Protein 7NRA (pdb70)

Secondary structure (P-SEA, 3-state):
cbbbbbbbccccccccccccaaaaaaaaaaaacccbbbbbbccccccccccaaaaaaaaccccbbbbcccccccccccccccccccccccaaaaaaaaaaaaaacccccccccccccccccccbbbbbccccccccccccccbbbbccaaaaaaaaaaccbbbbbcccaaaaaaaacccccccccccccccccccccccbbbbbcccccbbbbbbbcccaaaaaaccaaaaaaaaaaccaaaaaaaaaaaaaaaaaaaaaaaaaccbbbbbccccaaaaaaaccaaaaaaaaaaaaaccaaaaaaaaaaaaaaaccccccccccccc/ccbbbbbbbccccccccccccaaaaaaaaaaaacccbbbbbbccccccccccaaaaaaaacccccccccccccccccccccccccccccccaaaaaaaaaaaaacccccccccccccccccccccccccccccccccccccccbbbbccaaaaaaaaaaccbbbbbcccaaaaaaaacccccccccccccccccccccccbbbbbcccccccccccccccaaaaaaccaaaaaaaaaaccaaaaaaaaaaaaaaaaaaaaaaaaaccbbbbbccccaaaaaaaccaaaaaaaaaaaaaccaaaaaaaaaaaaaaaccccccccccccc

Solvent-accessible surface area: 24911 Å² total; per-residue (Å²): 182,29,70,7,32,1,0,7,7,4,40,30,75,5,34,0,5,88,59,0,3,44,40,0,0,66,4,0,36,100,18,3,115,57,98,2,88,5,19,56,2,27,56,24,30,7,6,40,71,13,38,86,0,2,52,18,0,56,108,40,99,1,27,0,0,2,3,6,5,13,25,17,80,59,97,18,20,5,0,15,0,0,5,1,2,27,5,5,95,63,9,59,7,0,0,10,0,0,24,78,0,4,82,124,77,0,96,128,46,50,2,38,102,10,46,7,1,0,0,0,0,6,1,63,1,3,0,0,0,76,144,86,0,50,75,13,66,60,0,117,74,15,83,0,5,1,6,9,93,9,1,40,46,3,0,81,89,3,32,8,90,39,41,54,38,33,13,46,38,0,0,59,5,10,58,126,50,74,1,38,0,0,2,5,5,12,4,10,0,43,30,6,36,0,1,52,41,6,33,12,0,1,25,17,69,40,39,3,0,4,2,12,0,10,0,0,0,0,13,83,104,21,26,99,96,12,64,126,70,2,37,102,21,0,60,75,20,18,7,52,34,0,0,0,32,0,0,0,31,6,22,86,19,20,41,94,3,81,93,81,0,60,110,108,63,17,85,42,42,68,5,43,114,114,93,10,125,56,1,46,66,73,0,54,36,3,49,124,58,4,24,48,78,3,81,129,138,74,54,92,0,86,48,10,11,80,56,0,93,68,20,25,153,93,23,64,104,87,64,51,101,34,39,194,31,92,93,184,102,44,73,6,33,1,0,8,5,5,46,36,106,6,44,1,6,128,60,0,4,40,51,1,0,68,28,0,42,144,48,4,130,42,68,1,84,8,26,53,3,25,54,24,32,12,6,40,73,9,40,82,0,0,52,15,0,45,105,37,105,0,27,0,0,2,2,5,4,13,26,12,81,60,94,15,16,4,0,18,0,0,4,1,2,29,11,6,88,64,8,62,8,0,0,5,0,0,25,83,0,4,79,126,94,1,95,126,54,36,2,61,82,12,52,4,1,0,0,0,0,7,2,62,1,3,0,0,0,72,104,81,0,50,75,14,76,57,0,115,55,16,82,0,7,0,8,5,89,7,1,36,44,1,0,81,83,3,28,9,74,45,52,56,35,37,13,46,34,0,0,56,4,21,55,118,58,80,5,32,0,0,1,6,5,11,3,8,0,39,38,6,33,0,3,52,45,10,35,15,0,0,25,16,82,31,35,3,0,6,3,13,0,10,0,0,0,0,8,95,85,22,33,107,98,12,54,138,74,1,32,121,24,1,56,72,41,15,6,51,25,0,0,0,34,0,0,0,31,6,21,81,16,18,44,91,3,80,111,76,0,75,107,102,66,25,65,37,35,80,7,47,97,119,90,7,128,62,2,45,68,76,0,54,44,1,38,120,62,4,23,57,71,2,87,123,129,78,47,91,0,85,40,3,10,76,54,0,88,70,20,28,153,100,26,67,108,87,58,41,62,11,41,171,75,52,139

Sequence (655 aa):
EVTLTLHQFLPAQANVPKDVLDVWADNVEEASDGRIEIERYPSMQLGGTPPELMDQAIDGIADIVWTVVGYTPGRYPSTEVFELPFMVSDARAASYAYWKMFEEHMKDGEFADVKILGTWVHGPGMFHTNKPVAVPSDLEGMKIRGGSRLVNDLLTRVGAEPIGMPVPAISEALSKGVIDGTTIPWEVTSALKVPELVGNHTEFDGPALYNLTFVLAMNKDAYESLPEDLQEVIDSQ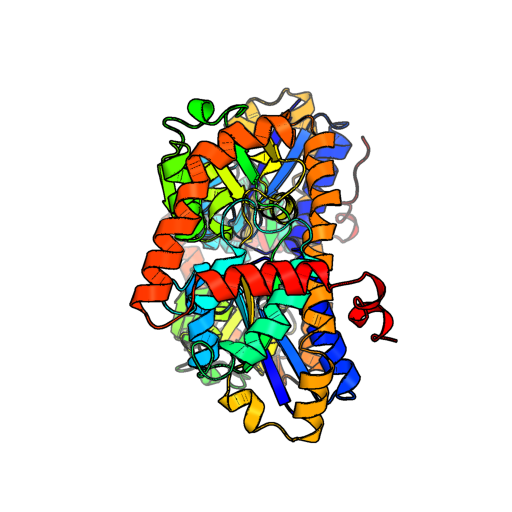SGLAFSIFAGGTQADADGPARQIAVDRGNNIVTVSQEDAKAWDALVNPIYETWVAEMNDKGIDGQALIDEAKSLMEEYDPSMDTYGKAAAQEVTLTLHQFLPAQANVPKDVLDVWADNVEEASDGRIEIERYPSMQLGGTPPELMDQAIDGIADIVWTVVGYTPGRYPSTEVFELPFMVSDARAASYAYWKMFEEHMKDGEFADVKILGTWVHGPGMFHTNKPVAVPSDLEGMKIRGGSRLVNDLLTRVGAEPIGMPVPAISEALSKGVIDGTTIPWEVTSALKVPELVGNHTEFDGPALYNLTFVLAMNKDAYESLPEDLQEVIDSQSGLAFSIFAGGTQADADGPARQIAVDRGNNIVTVSQEDAKAWDALVNPIYETWVAEMNDKGIDGQALIDEAKSLMEEYDPSMDTYGKAAA

B-factor: mean 33.47, std 24.06, range [7.3, 200.0]

Radius of gyration: 27.35 Å; Cα contacts (8 Å, |Δi|>4): 1332; chains: 2; bounding box: 72×47×75 Å

Foldseek 3Di:
DEEFEEEEAFDCPAQLNPVFVVLLQLQLCQLVVNPYHYHYHYNRNLDDFQLCFVVCQLVVVGFKYKGFPQSDPPQQLLQCLQFAFLQDQAFLLLQLLQLVCCVVPNCCHSVVSWAFFGKTWFAFKWKQFQDEDQALVVQAPFEEEDAHPLVCLLCVLSRHRYDYDDVLCVLVCLQVVVGGIYIDFLLCCVSSVSLVSHQYIEFEPGGGRGITMMTIIGHPCSLVVPPVVSNVSSNVSGTNLSSSSSRNSRNVSNVVSVVVSVVVNRHYHYHYPVNCVSSCVRRVCCLVVSCVVCVVVVHRSVVSNVSSSVSSVVDDCVSNDRGRHHD/DADEFEEEEAADCPAQLNPPFVCVLQVLLCVLCVNNYHYHYHYNCNVDDHQLCQVVCQLVVVGQKYKGFVQSDPPQQLLQCLQFAFLQDQAFLLLLLLQQVCCVVPNVCPSVVSWDWFAKTWFAFKWKQFQDEDQALVVQAPFEEEDAHPLVCLLCVLSRHNYDHDDDLCQLVCLQVVVGRIYIDFLQCCVSSVSLVSHQEIEFEPGRGRGITMITTIGRPVSLVPDDVSSNCSRSVSGTNLSNSSSRNSNHVSSVVSVVVSVVVPGHYHYQYNVNCVSSCVSRNCSLVVSCVVCVVVVHNSVVSSVSSVVSSVVDDPVSNCSVVVSD

Structure (mmCIF, N/CA/C/O backbone):
data_7NRA
#
_entry.id   7NRA
#
_cell.length_a   64.120
_cell.length_b   70.200
_cell.length_c   85.010
_cell.angle_alpha   90.000
_cell.angle_beta   93.120
_cell.angle_gamma   90.000
#
_symmetry.space_group_name_H-M   'P 1 21 1'
#
loop_
_entity.id
_entity.type
_entity.pdbx_description
1 polymer 'TRAP dicarboxylate transporter, DctP subunit'
2 non-polymer 'HYDROCINNAMIC ACID'
3 water water
#
loop_
_atom_site.group_PDB
_atom_site.id
_atom_site.type_symbol
_atom_site.label_atom_id
_atom_site.label_alt_id
_atom_site.label_comp_id
_atom_site.label_asym_id
_atom_site.label_entity_id
_atom_site.label_seq_id
_atom_site.pdbx_PDB_ins_code
_atom_site.Cartn_x
_atom_site.Cartn_y
_atom_site.Cartn_z
_atom_site.occupancy
_atom_site.B_iso_or_equiv
_atom_site.auth_seq_id
_atom_site.auth_comp_id
_atom_site.auth_asym_id
_atom_site.auth_atom_id
_atom_site.pdbx_PDB_model_num
ATOM 1 N N . GLU A 1 3 ? 71.428 -3.247 75.019 1.000 43.250 2 GLU AAA N 1
ATOM 2 C CA . GLU A 1 3 ? 71.100 -3.094 76.481 1.000 42.565 2 GLU AAA CA 1
ATOM 3 C C . GLU A 1 3 ? 70.405 -1.744 76.713 1.000 36.664 2 GLU AAA C 1
ATOM 4 O O . GLU A 1 3 ? 71.093 -0.707 76.687 1.000 45.085 2 GLU AAA O 1
ATOM 10 N N . VAL A 1 4 ? 69.091 -1.759 76.957 1.000 24.745 3 VAL AAA N 1
ATOM 11 C CA . VAL A 1 4 ? 68.235 -0.535 76.956 1.000 41.604 3 VAL AAA CA 1
ATOM 12 C C . VAL A 1 4 ? 67.375 -0.583 78.215 1.000 27.882 3 VAL AAA C 1
ATOM 13 O O . VAL A 1 4 ? 66.809 -1.658 78.476 1.000 27.454 3 VAL AAA O 1
ATOM 17 N N . THR A 1 5 ? 67.330 0.520 78.971 1.000 27.868 4 THR AAA N 1
ATOM 18 C CA . THR A 1 5 ? 66.390 0.753 80.098 1.000 20.651 4 THR AAA CA 1
ATOM 19 C C . THR A 1 5 ? 65.489 1.934 79.741 1.000 23.549 4 THR AAA C 1
ATOM 20 O O . THR A 1 5 ? 66.031 3.000 79.398 1.000 22.256 4 THR AAA O 1
ATOM 24 N N . LEU A 1 6 ? 64.169 1.728 79.793 1.000 20.244 5 LEU AAA N 1
ATOM 25 C CA . LEU A 1 6 ? 63.154 2.784 79.574 1.000 18.605 5 LEU AAA CA 1
ATOM 26 C C . LEU A 1 6 ? 62.344 2.967 80.864 1.000 20.407 5 LEU AAA C 1
ATOM 27 O O . LEU A 1 6 ? 62.148 1.983 81.611 1.000 19.892 5 LEU AAA O 1
ATOM 32 N N . THR A 1 7 ? 61.973 4.208 81.165 1.000 21.286 6 THR AAA N 1
ATOM 33 C CA . THR A 1 7 ? 61.145 4.574 82.341 1.000 14.507 6 THR AAA CA 1
ATOM 34 C C . THR A 1 7 ? 59.700 4.797 81.865 1.000 17.943 6 THR AAA C 1
ATOM 35 O O . THR A 1 7 ? 59.498 5.479 80.793 1.000 21.317 6 THR AAA O 1
ATOM 39 N N . LEU A 1 8 ? 58.752 4.196 82.580 1.000 14.043 7 LEU AAA N 1
ATOM 40 C CA . LEU A 1 8 ? 57.297 4.404 82.360 1.000 13.408 7 LEU AAA CA 1
ATOM 41 C C . LEU A 1 8 ? 56.746 5.082 83.603 1.000 23.826 7 LEU AAA C 1
ATOM 42 O O . LEU A 1 8 ? 56.976 4.564 84.689 1.000 19.855 7 LEU AAA O 1
ATOM 47 N N . HIS A 1 9 ? 56.032 6.187 83.417 1.000 16.958 8 HIS AAA N 1
ATOM 48 C CA . HIS A 1 9 ? 55.456 7.007 84.510 1.000 9.314 8 HIS AAA CA 1
ATOM 49 C C . HIS A 1 9 ? 53.949 7.104 84.321 1.000 14.255 8 HIS AAA C 1
ATOM 50 O O . HIS A 1 9 ? 53.520 7.445 83.182 1.000 19.802 8 HIS AAA O 1
ATOM 57 N N . GLN A 1 10 ? 53.177 6.878 85.375 1.000 16.255 9 GLN AAA N 1
ATOM 58 C CA . GLN A 1 10 ? 51.700 7.011 85.296 1.000 16.284 9 GLN AAA CA 1
ATOM 59 C C . GLN A 1 10 ? 51.167 7.426 86.680 1.000 17.092 9 GLN AAA C 1
ATOM 60 O O . GLN A 1 10 ? 51.967 7.599 87.627 1.000 18.617 9 GLN AAA O 1
ATOM 66 N N . PHE A 1 11 ? 49.860 7.621 86.799 1.000 14.105 10 PHE AAA N 1
ATOM 67 C CA . PHE A 1 11 ? 49.234 8.464 87.852 1.000 16.148 10 PHE AAA CA 1
ATOM 68 C C . PHE A 1 11 ? 48.409 7.614 88.809 1.000 14.647 10 PHE AAA C 1
ATOM 69 O O . PHE A 1 11 ? 47.872 8.211 89.710 1.000 15.774 10 PHE AAA O 1
ATOM 77 N N . LEU A 1 12 ? 48.271 6.300 88.592 1.000 17.497 11 LEU AAA N 1
ATOM 78 C CA . LEU A 1 12 ? 47.486 5.419 89.496 1.000 17.236 11 LEU AAA CA 1
ATOM 79 C C . LEU A 1 12 ? 48.427 4.444 90.196 1.000 14.563 11 LEU AAA C 1
ATOM 80 O O . LEU A 1 12 ? 49.568 4.218 89.762 1.000 16.228 11 LEU AAA O 1
ATOM 85 N N . PRO A 1 13 ? 47.967 3.822 91.308 1.000 20.427 12 PRO AAA N 1
ATOM 86 C CA . PRO A 1 13 ? 48.783 2.847 92.027 1.000 27.706 12 PRO AAA CA 1
ATOM 87 C C . PRO A 1 13 ? 49.075 1.612 91.158 1.000 19.367 12 PRO AAA C 1
ATOM 88 O O . PRO A 1 13 ? 48.346 1.321 90.176 1.000 19.994 12 PRO AAA O 1
ATOM 92 N N . ALA A 1 14 ? 50.146 0.889 91.518 1.000 21.867 13 ALA AAA N 1
ATOM 93 C CA . ALA A 1 14 ? 50.669 -0.254 90.729 1.000 23.152 13 ALA AAA CA 1
ATOM 94 C C . ALA A 1 14 ? 49.613 -1.366 90.621 1.000 34.023 13 ALA AAA C 1
ATOM 95 O O . ALA A 1 14 ? 49.603 -2.048 89.593 1.000 21.874 13 ALA AAA O 1
ATOM 97 N N . GLN A 1 15 ? 48.774 -1.545 91.653 1.000 22.172 14 GLN AAA N 1
ATOM 98 C CA . GLN A 1 15 ? 47.755 -2.632 91.725 1.000 19.063 14 GLN AAA CA 1
ATOM 99 C C . GLN A 1 15 ? 46.409 -2.151 91.151 1.000 40.091 14 GLN AAA C 1
ATOM 100 O O . GLN A 1 15 ? 45.472 -2.956 91.162 1.000 25.414 14 GLN AAA O 1
ATOM 106 N N . ALA A 1 16 ? 46.298 -0.909 90.656 1.000 28.184 15 ALA AAA N 1
ATOM 107 C CA . ALA A 1 16 ? 45.117 -0.438 89.885 1.000 17.917 15 ALA AAA CA 1
ATOM 108 C C . ALA A 1 16 ? 44.971 -1.274 88.605 1.000 14.854 15 ALA AAA C 1
ATOM 109 O O . ALA A 1 16 ? 45.962 -1.894 88.172 1.000 16.790 15 ALA AAA O 1
ATOM 111 N N . ASN A 1 17 ? 43.793 -1.255 87.983 1.000 19.965 16 ASN AAA N 1
ATOM 112 C CA . ASN A 1 17 ? 43.437 -2.220 86.898 1.000 17.938 16 ASN AAA CA 1
ATOM 113 C C . ASN A 1 17 ? 44.231 -1.940 85.615 1.000 26.541 16 ASN AAA C 1
ATOM 114 O O . ASN A 1 17 ? 44.807 -2.887 85.034 1.000 18.317 16 ASN AAA O 1
ATOM 119 N N . VAL A 1 18 ? 44.272 -0.699 85.137 1.000 19.505 17 VAL AAA N 1
ATOM 120 C CA . VAL A 1 18 ? 45.041 -0.428 83.901 1.000 12.761 17 VAL AAA CA 1
ATOM 121 C C . VAL A 1 18 ? 46.526 -0.718 84.146 1.000 16.452 17 VAL AAA C 1
ATOM 122 O O . VAL A 1 18 ? 47.164 -1.375 83.330 1.000 17.023 17 VAL AAA O 1
ATOM 126 N N . PRO A 1 19 ? 47.165 -0.206 85.223 1.000 9.582 18 PRO AAA N 1
ATOM 127 C CA . PRO A 1 19 ? 48.599 -0.469 85.425 1.000 14.985 18 PRO AAA CA 1
ATOM 128 C C . PRO A 1 19 ? 48.941 -1.967 85.435 1.000 17.169 18 PRO AAA C 1
ATOM 129 O O . PRO A 1 19 ? 49.856 -2.396 84.748 1.000 16.838 18 PRO AAA O 1
ATOM 133 N N . LYS A 1 20 ? 48.162 -2.743 86.179 1.000 16.244 19 LYS AAA N 1
ATOM 134 C CA . LYS A 1 20 ? 48.486 -4.170 86.440 1.000 15.644 19 LYS AAA CA 1
ATOM 135 C C . LYS A 1 20 ? 48.094 -5.036 85.229 1.000 17.995 19 LYS AAA C 1
ATOM 136 O O . LYS A 1 20 ? 48.909 -5.887 84.837 1.000 21.409 19 LYS AAA O 1
ATOM 142 N N . ASP A 1 21 ? 46.896 -4.874 84.679 1.000 19.961 20 ASP AAA N 1
ATOM 143 C CA . ASP A 1 21 ? 46.352 -5.778 83.624 1.000 15.000 20 ASP AAA CA 1
ATOM 144 C C . ASP A 1 21 ? 46.542 -5.180 82.223 1.000 25.658 20 ASP AAA C 1
ATOM 145 O O . ASP A 1 21 ? 46.247 -5.904 81.247 1.000 21.359 20 ASP AAA O 1
ATOM 150 N N . VAL A 1 22 ? 46.996 -3.930 82.066 1.000 22.066 21 VAL AAA N 1
ATOM 151 C CA . VAL A 1 22 ? 47.218 -3.394 80.682 1.000 12.614 21 VAL AAA CA 1
ATOM 152 C C . VAL A 1 22 ? 48.689 -2.995 80.515 1.000 15.006 21 VAL AAA C 1
ATOM 153 O O . VAL A 1 22 ? 49.348 -3.575 79.623 1.000 15.658 21 VAL AAA O 1
ATOM 157 N N . LEU A 1 23 ? 49.182 -2.046 81.327 1.000 14.272 22 LEU AAA N 1
ATOM 158 C CA . LEU A 1 23 ? 50.529 -1.456 81.155 1.000 12.915 22 LEU AAA CA 1
ATOM 159 C C . LEU A 1 23 ? 51.609 -2.499 81.515 1.000 12.704 22 LEU AAA C 1
ATOM 160 O O . LEU A 1 23 ? 52.607 -2.583 80.782 1.000 15.256 22 LEU AAA O 1
ATOM 165 N N . ASP A 1 24 ? 51.471 -3.225 82.621 1.000 24.507 23 ASP AAA N 1
ATOM 166 C CA . ASP A 1 24 ? 52.473 -4.262 82.989 1.000 19.986 23 ASP AAA CA 1
ATOM 167 C C . ASP A 1 24 ? 52.497 -5.357 81.905 1.000 24.464 23 ASP AAA C 1
ATOM 168 O O . ASP A 1 24 ? 53.576 -5.910 81.671 1.000 27.540 23 ASP AAA O 1
ATOM 173 N N . VAL A 1 25 ? 51.358 -5.680 81.279 1.000 23.531 24 VAL AAA N 1
ATOM 174 C CA . VAL A 1 25 ? 51.272 -6.711 80.196 1.000 19.004 24 VAL AAA CA 1
ATOM 175 C C . VAL A 1 25 ? 51.996 -6.172 78.954 1.000 24.699 24 VAL AAA C 1
ATOM 176 O O . VAL A 1 25 ? 52.880 -6.866 78.385 1.000 18.848 24 VAL AAA O 1
ATOM 180 N N . TRP A 1 26 ? 51.736 -4.923 78.583 1.000 17.866 25 TRP AAA N 1
ATOM 181 C CA . TRP A 1 26 ? 52.476 -4.276 77.475 1.000 14.994 25 TRP AAA CA 1
ATOM 182 C C . TRP A 1 26 ? 53.979 -4.298 77.752 1.000 16.111 25 TRP AAA C 1
ATOM 183 O O . TRP A 1 26 ? 54.751 -4.771 76.855 1.000 22.201 25 TRP AAA O 1
ATOM 194 N N . ALA A 1 27 ? 54.407 -3.749 78.898 1.000 23.319 26 ALA AAA N 1
ATOM 195 C CA . ALA A 1 27 ? 55.841 -3.641 79.263 1.000 23.842 26 ALA AAA CA 1
ATOM 196 C C . ALA A 1 27 ? 56.454 -5.048 79.276 1.000 21.402 26 ALA AAA C 1
ATOM 197 O O . ALA A 1 27 ? 57.522 -5.236 78.658 1.000 24.705 26 ALA AAA O 1
ATOM 199 N N . ASP A 1 28 ? 55.804 -6.015 79.920 1.000 19.303 27 ASP AAA N 1
ATOM 200 C CA . ASP A 1 28 ? 56.303 -7.426 79.938 1.000 23.886 27 ASP AAA CA 1
ATOM 201 C C . ASP A 1 28 ? 56.431 -7.936 78.499 1.000 24.157 27 ASP AAA C 1
ATOM 202 O O . ASP A 1 28 ? 57.476 -8.525 78.173 1.000 21.169 27 ASP AAA O 1
ATOM 207 N N . ASN A 1 29 ? 55.446 -7.649 77.637 1.000 27.590 28 ASN AAA N 1
ATOM 208 C CA . ASN A 1 29 ? 55.488 -8.044 76.205 1.000 25.300 28 ASN AAA CA 1
ATOM 209 C C . ASN A 1 29 ? 56.743 -7.469 75.537 1.000 34.396 28 ASN AAA C 1
ATOM 210 O O . ASN A 1 29 ? 57.420 -8.232 74.817 1.000 20.184 28 ASN AAA O 1
ATOM 215 N N . VAL A 1 30 ? 57.071 -6.192 75.752 1.000 23.548 29 VAL AAA N 1
ATOM 216 C CA . VAL A 1 30 ? 58.201 -5.529 75.029 1.000 26.442 29 VAL AAA CA 1
ATOM 217 C C . VAL A 1 30 ? 59.514 -6.164 75.497 1.000 30.111 29 VAL AAA C 1
ATOM 218 O O . VAL A 1 30 ? 60.369 -6.483 74.637 1.000 34.215 29 VAL AAA O 1
ATOM 222 N N . GLU A 1 31 ? 59.643 -6.376 76.806 1.000 19.487 30 GLU AAA N 1
ATOM 223 C CA . GLU A 1 31 ? 60.810 -7.058 77.435 1.000 22.960 30 GLU AAA CA 1
ATOM 224 C C . GLU A 1 31 ? 60.957 -8.491 76.873 1.000 22.110 30 GLU AAA C 1
ATOM 225 O O . GLU A 1 31 ? 62.062 -8.842 76.466 1.000 27.761 30 GLU AAA O 1
ATOM 231 N N . GLU A 1 32 ? 59.907 -9.310 76.918 1.000 27.801 31 GLU AAA N 1
ATOM 232 C CA . GLU A 1 32 ? 59.937 -10.721 76.411 1.000 22.206 31 GLU AAA CA 1
ATOM 233 C C . GLU A 1 32 ? 60.269 -10.708 74.913 1.000 38.645 31 GLU AAA C 1
ATOM 234 O O . GLU A 1 32 ? 61.181 -11.453 74.495 1.000 36.517 31 GLU AAA O 1
ATOM 240 N N . ALA A 1 33 ? 59.584 -9.863 74.139 1.000 33.802 32 ALA AAA N 1
ATOM 241 C CA . ALA A 1 33 ? 59.767 -9.735 72.672 1.000 28.860 32 ALA AAA CA 1
ATOM 242 C C . ALA A 1 33 ? 61.177 -9.234 72.328 1.000 46.607 32 ALA AAA C 1
ATOM 243 O O . ALA A 1 33 ? 61.663 -9.562 71.245 1.000 25.856 32 ALA AAA O 1
ATOM 245 N N . SER A 1 34 ? 61.826 -8.462 73.197 1.000 24.031 33 SER AAA N 1
ATOM 246 C CA . SER A 1 34 ? 63.176 -7.905 72.926 1.000 28.748 33 SER AAA CA 1
ATOM 247 C C . SER A 1 34 ? 64.252 -8.920 73.341 1.000 31.336 33 SER AAA C 1
ATOM 248 O O . SER A 1 34 ? 65.436 -8.573 73.260 1.000 31.866 33 SER AAA O 1
ATOM 251 N N . ASP A 1 35 ? 63.850 -10.105 73.800 1.000 38.983 34 ASP AAA N 1
ATOM 252 C CA . ASP A 1 35 ? 64.748 -11.157 74.343 1.000 41.598 34 ASP AAA CA 1
ATOM 253 C C . ASP A 1 35 ? 65.586 -10.584 75.498 1.000 47.785 34 ASP AAA C 1
ATOM 254 O O . ASP A 1 35 ? 66.765 -10.943 75.594 1.000 29.225 34 ASP AAA O 1
ATOM 259 N N . GLY A 1 36 ? 64.997 -9.739 76.349 1.000 37.431 35 GLY AAA N 1
ATOM 260 C CA . GLY A 1 36 ? 65.660 -9.151 77.535 1.000 31.966 35 GLY AAA CA 1
ATOM 261 C C . GLY A 1 36 ? 66.510 -7.925 77.222 1.000 24.743 35 GLY AAA C 1
ATOM 262 O O . GLY A 1 36 ? 67.163 -7.419 78.148 1.000 31.787 35 GLY AAA O 1
ATOM 263 N N . ARG A 1 37 ? 66.532 -7.449 75.972 1.000 25.552 36 ARG AAA N 1
ATOM 264 C CA . ARG A 1 37 ? 67.421 -6.324 75.548 1.000 21.955 36 ARG AAA CA 1
ATOM 265 C C . ARG A 1 37 ? 66.828 -4.989 76.027 1.000 49.526 36 ARG AAA C 1
ATOM 266 O O . ARG A 1 37 ? 67.578 -4.000 76.158 1.000 30.782 36 ARG AAA O 1
ATOM 274 N N . ILE A 1 38 ? 65.522 -4.965 76.283 1.000 29.936 37 ILE AAA N 1
ATOM 275 C CA . ILE A 1 38 ? 64.798 -3.804 76.874 1.000 17.968 37 ILE AAA CA 1
ATOM 276 C C . ILE A 1 38 ? 64.323 -4.235 78.259 1.000 20.489 37 ILE AAA C 1
ATOM 277 O O . ILE A 1 38 ? 63.713 -5.317 78.367 1.000 20.247 37 ILE AAA O 1
ATOM 282 N N . GLU A 1 39 ? 64.593 -3.398 79.264 1.000 18.522 38 GLU AAA N 1
ATOM 283 C CA . GLU A 1 39 ? 63.953 -3.450 80.596 1.000 28.917 38 GLU AAA CA 1
ATOM 284 C C . GLU A 1 39 ? 63.128 -2.173 80.742 1.000 23.981 38 GLU AAA C 1
ATOM 285 O O . GLU A 1 39 ? 63.668 -1.065 80.440 1.000 22.637 38 GLU AAA O 1
ATOM 291 N N . ILE A 1 40 ? 61.898 -2.304 81.219 1.000 28.012 39 ILE AAA N 1
ATOM 292 C CA . ILE A 1 40 ? 61.046 -1.113 81.508 1.000 20.483 39 ILE AAA CA 1
ATOM 293 C C . ILE A 1 40 ? 60.825 -1.028 83.015 1.000 19.442 39 ILE AAA C 1
ATOM 294 O O . ILE A 1 40 ? 60.242 -1.958 83.607 1.000 22.028 39 ILE AAA O 1
ATOM 299 N N . GLU A 1 41 ? 61.316 0.062 83.593 1.000 17.904 40 GLU AAA N 1
ATOM 300 C CA . GLU A 1 41 ? 61.014 0.496 84.974 1.000 16.655 40 GLU AAA CA 1
ATOM 301 C C . GLU A 1 41 ? 59.645 1.178 84.970 1.000 16.439 40 GLU AAA C 1
ATOM 302 O O . GLU A 1 41 ? 59.481 2.128 84.167 1.000 17.081 40 GLU AAA O 1
ATOM 308 N N . ARG A 1 42 ? 58.719 0.740 85.833 1.000 20.546 41 ARG AAA N 1
ATOM 309 C CA . ARG A 1 42 ? 57.338 1.286 85.938 1.000 28.519 41 ARG AAA CA 1
ATOM 310 C C . ARG A 1 42 ? 57.224 2.078 87.246 1.000 23.874 41 ARG AAA C 1
ATOM 311 O O . ARG A 1 42 ? 57.441 1.484 88.314 1.000 18.449 41 ARG AAA O 1
ATOM 319 N N . TYR A 1 43 ? 56.909 3.376 87.161 1.000 15.499 42 TYR AAA N 1
ATOM 320 C CA . TYR A 1 43 ? 56.753 4.313 88.309 1.000 20.080 42 TYR AAA CA 1
ATOM 321 C C . TYR A 1 43 ? 55.293 4.742 88.409 1.000 16.804 42 TYR AAA C 1
ATOM 322 O O . TYR A 1 43 ? 54.771 5.476 87.561 1.000 16.198 42 TYR AAA O 1
ATOM 331 N N . PRO A 1 44 ? 54.576 4.262 89.436 1.000 16.001 43 PRO AAA N 1
ATOM 332 C CA . PRO A 1 44 ? 53.167 4.585 89.598 1.000 15.239 43 PRO AAA CA 1
ATOM 333 C C . PRO A 1 44 ? 52.990 5.864 90.436 1.000 17.581 43 PRO AAA C 1
ATOM 334 O O . PRO A 1 44 ? 53.954 6.369 91.024 1.000 14.747 43 PRO AAA O 1
ATOM 338 N N . SER A 1 45 ? 51.765 6.365 90.460 1.000 15.861 44 SER AAA N 1
ATOM 339 C CA . SER A 1 45 ? 51.269 7.383 91.422 1.000 10.518 44 SER AAA CA 1
ATOM 340 C C . SER A 1 45 ? 52.169 8.617 91.359 1.000 14.619 44 SER AAA C 1
ATOM 341 O O . SER A 1 45 ? 52.462 9.188 92.432 1.000 22.626 44 SER AAA O 1
ATOM 344 N N . MET A 1 46 ? 52.613 8.979 90.148 1.000 18.478 45 MET AAA N 1
ATOM 345 C CA . MET A 1 46 ? 53.463 10.173 89.891 1.000 16.223 45 MET AAA CA 1
ATOM 346 C C . MET A 1 46 ? 54.659 10.126 90.847 1.000 19.838 45 MET AAA C 1
ATOM 347 O O . MET A 1 46 ? 55.038 11.187 91.384 1.000 13.262 45 MET AAA O 1
ATOM 352 N N . GLN A 1 47 ? 55.232 8.939 91.058 1.000 15.525 46 GLN AAA N 1
ATOM 353 C CA . GLN A 1 47 ? 56.380 8.740 91.995 1.000 14.449 46 GLN AAA CA 1
ATOM 354 C C . GLN A 1 47 ? 57.576 9.635 91.605 1.000 15.423 46 GLN AAA C 1
ATOM 355 O O . GLN A 1 47 ? 58.377 10.003 92.517 1.000 19.201 46 GLN AAA O 1
ATOM 361 N N . LEU A 1 48 ? 57.768 9.937 90.313 1.000 15.052 47 LEU AAA N 1
ATOM 362 C CA . LEU A 1 48 ? 58.929 10.757 89.832 1.000 17.848 47 LEU AAA CA 1
ATOM 363 C C . LEU A 1 48 ? 58.613 12.262 89.925 1.000 36.041 47 LEU AAA C 1
ATOM 364 O O . LEU A 1 48 ? 59.468 13.054 89.486 1.000 21.678 47 LEU AAA O 1
ATOM 369 N N . GLY A 1 49 ? 57.438 12.643 90.451 1.000 25.250 48 GLY AAA N 1
ATOM 370 C CA . GLY A 1 49 ? 57.051 14.047 90.729 1.000 13.282 48 GLY AAA CA 1
ATOM 371 C C . GLY A 1 49 ? 56.093 14.571 89.677 1.000 19.641 48 GLY AAA C 1
ATOM 372 O O . GLY A 1 49 ? 55.954 13.919 88.616 1.000 14.325 48 GLY AAA O 1
ATOM 373 N N . GLY A 1 50 ? 55.455 15.712 89.948 1.000 24.808 49 GLY AAA N 1
ATOM 374 C CA . GLY A 1 50 ? 54.549 16.371 88.991 1.000 20.038 49 GLY AAA CA 1
ATOM 375 C C . GLY A 1 50 ? 53.102 15.990 89.229 1.000 17.489 49 GLY AAA C 1
ATOM 376 O O . GLY A 1 50 ? 52.814 15.173 90.151 1.000 17.259 49 GLY AAA O 1
ATOM 377 N N . THR A 1 51 ? 52.200 16.591 88.451 1.000 17.907 50 THR AAA N 1
ATOM 378 C CA . THR A 1 51 ? 50.743 16.305 88.483 1.000 13.285 50 THR AAA CA 1
ATOM 379 C C . THR A 1 51 ? 50.384 15.523 87.226 1.000 15.857 50 THR AAA C 1
ATOM 380 O O . THR A 1 51 ? 51.035 15.678 86.190 1.000 18.819 50 THR AAA O 1
ATOM 384 N N . PRO A 1 52 ? 49.331 14.680 87.258 1.000 16.553 51 PRO AAA N 1
ATOM 385 C CA . PRO A 1 52 ? 48.993 13.850 86.106 1.000 19.045 51 PRO AAA CA 1
ATOM 386 C C . PRO A 1 52 ? 48.838 14.655 84.821 1.000 18.397 51 PRO AAA C 1
ATOM 387 O O . PRO A 1 52 ? 49.242 14.179 83.766 1.000 19.764 51 PRO AAA O 1
ATOM 391 N N . PRO A 1 53 ? 48.240 15.874 84.815 1.000 19.617 52 PRO AAA N 1
ATOM 392 C CA . PRO A 1 53 ? 48.183 16.647 83.561 1.000 15.853 52 PRO AAA CA 1
ATOM 393 C C . PRO A 1 53 ? 49.540 16.903 82.875 1.000 14.638 52 PRO AAA C 1
ATOM 394 O O . PRO A 1 53 ? 49.591 17.082 81.679 1.000 18.715 52 PRO AAA O 1
ATOM 398 N N . GLU A 1 54 ? 50.612 16.932 83.661 1.000 14.943 53 GLU AAA N 1
ATOM 399 C CA . GLU A 1 54 ? 52.003 17.160 83.219 1.000 19.561 53 GLU AAA CA 1
ATOM 400 C C . GLU A 1 54 ? 52.598 15.933 82.502 1.000 22.977 53 GLU AAA C 1
ATOM 401 O O . GLU A 1 54 ? 53.703 16.058 81.949 1.000 12.507 53 GLU AAA O 1
ATOM 407 N N . LEU A 1 55 ? 51.932 14.781 82.494 1.000 15.950 54 LEU AAA N 1
ATOM 408 C CA . LEU A 1 55 ? 52.574 13.535 81.990 1.000 14.441 54 LEU AAA CA 1
ATOM 409 C C . LEU A 1 55 ? 52.928 13.626 80.508 1.000 24.184 54 LEU AAA C 1
ATOM 410 O O . LEU A 1 55 ? 54.049 13.231 80.177 1.000 15.371 54 LEU AAA O 1
ATOM 415 N N . MET A 1 56 ? 52.029 14.115 79.647 1.000 25.554 55 MET AAA N 1
ATOM 416 C CA . MET A 1 56 ? 52.328 14.279 78.202 1.000 17.086 55 MET AAA CA 1
ATOM 417 C C . MET A 1 56 ? 53.651 15.037 78.024 1.000 29.056 55 MET AAA C 1
ATOM 418 O O . MET A 1 56 ? 54.517 14.547 77.257 1.000 19.421 55 MET AAA O 1
ATOM 423 N N . ASP A 1 57 ? 53.813 16.181 78.707 1.000 14.403 56 ASP AAA N 1
ATOM 424 C CA . ASP A 1 57 ? 55.033 17.022 78.583 1.000 23.602 56 ASP AAA CA 1
ATOM 425 C C . ASP A 1 57 ? 56.232 16.322 79.238 1.000 26.025 56 ASP AAA C 1
ATOM 426 O O . ASP A 1 57 ? 57.338 16.502 78.707 1.000 17.869 56 ASP AAA O 1
ATOM 431 N N . GLN A 1 58 ? 56.037 15.495 80.281 1.000 22.714 57 GLN AAA N 1
ATOM 432 C CA . GLN A 1 58 ? 57.149 14.660 80.813 1.000 15.765 57 GLN AAA CA 1
ATOM 433 C C . GLN A 1 58 ? 57.704 13.737 79.714 1.000 17.338 57 GLN AAA C 1
ATOM 434 O O . GLN A 1 58 ? 58.950 13.618 79.653 1.000 24.791 57 GLN AAA O 1
ATOM 440 N N . ALA A 1 59 ? 56.859 13.146 78.859 1.000 20.583 58 ALA AAA N 1
ATOM 441 C CA . ALA A 1 59 ? 57.303 12.285 77.730 1.000 24.039 58 ALA AAA CA 1
ATOM 442 C C . ALA A 1 59 ? 58.022 13.156 76.685 1.000 22.948 58 ALA AAA C 1
ATOM 443 O O . ALA A 1 59 ? 59.137 12.817 76.255 1.000 26.231 58 ALA AAA O 1
ATOM 445 N N . ILE A 1 60 ? 57.438 14.286 76.325 1.000 20.841 59 ILE AAA N 1
ATOM 446 C CA . ILE A 1 60 ? 58.012 15.176 75.269 1.000 23.199 59 ILE AAA CA 1
ATOM 447 C C . ILE A 1 60 ? 59.382 15.701 75.718 1.000 19.923 59 ILE AAA C 1
ATOM 448 O O . ILE A 1 60 ? 60.318 15.683 74.897 1.000 38.113 59 ILE AAA O 1
ATOM 453 N N . ASP A 1 61 ? 59.533 16.088 76.987 1.000 22.523 60 ASP AAA N 1
ATOM 454 C CA . ASP A 1 61 ? 60.774 16.700 77.528 1.000 35.113 60 ASP AAA CA 1
ATOM 455 C C . ASP A 1 61 ? 61.784 15.628 77.962 1.000 41.624 60 ASP AAA C 1
ATOM 456 O O . ASP A 1 61 ? 62.894 16.007 78.341 1.000 34.878 60 ASP AAA O 1
ATOM 461 N N . GLY A 1 62 ? 61.419 14.348 77.932 1.000 36.751 61 GLY AAA N 1
ATOM 462 C CA . GLY A 1 62 ? 62.337 13.225 78.216 1.000 28.699 61 GLY AAA CA 1
ATOM 463 C C . GLY A 1 62 ? 62.540 12.970 79.694 1.000 25.884 61 GLY AAA C 1
ATOM 464 O O . GLY A 1 62 ? 63.514 12.281 80.038 1.000 38.129 61 GLY AAA O 1
ATOM 465 N N . ILE A 1 63 ? 61.664 13.512 80.545 1.000 25.619 62 ILE AAA N 1
ATOM 466 C CA . ILE A 1 63 ? 61.671 13.300 82.020 1.000 24.410 62 ILE AAA CA 1
ATOM 467 C C . ILE A 1 63 ? 61.384 11.820 82.274 1.000 23.354 62 ILE AAA C 1
ATOM 468 O O . ILE A 1 63 ? 61.963 11.218 83.201 1.000 20.450 62 ILE AAA O 1
ATOM 473 N N . ALA A 1 64 ? 60.484 11.274 81.465 1.000 18.116 63 ALA AAA N 1
ATOM 474 C CA . ALA A 1 64 ? 60.112 9.847 81.421 1.000 23.760 63 ALA AAA CA 1
ATOM 475 C C . ALA A 1 64 ? 60.177 9.420 79.962 1.000 19.814 63 ALA AAA C 1
ATOM 476 O O . ALA A 1 64 ? 59.977 10.283 79.097 1.000 26.004 63 ALA AAA O 1
ATOM 478 N N . ASP A 1 65 ? 60.501 8.160 79.679 1.000 22.751 64 ASP AAA N 1
ATOM 479 C CA . ASP A 1 65 ? 60.494 7.677 78.274 1.000 15.803 64 ASP AAA CA 1
ATOM 480 C C . ASP A 1 65 ? 59.057 7.445 77.804 1.000 16.972 64 ASP AAA C 1
ATOM 481 O O . ASP A 1 65 ? 58.767 7.724 76.619 1.000 16.729 64 ASP AAA O 1
ATOM 486 N N . ILE A 1 66 ? 58.191 6.927 78.681 1.000 19.244 65 ILE AAA N 1
ATOM 487 C CA . ILE A 1 66 ? 56.825 6.451 78.300 1.000 20.844 65 ILE AAA CA 1
ATOM 488 C C . ILE A 1 66 ? 55.834 6.936 79.372 1.000 10.909 65 ILE AAA C 1
ATOM 489 O O . ILE A 1 66 ? 56.164 6.864 80.550 1.000 15.195 65 ILE AAA O 1
ATOM 494 N N . VAL A 1 67 ? 54.660 7.408 78.986 1.000 15.687 66 VAL AAA N 1
ATOM 495 C CA . VAL A 1 67 ? 53.600 7.774 79.976 1.000 11.490 66 VAL AAA CA 1
ATOM 496 C C . VAL A 1 67 ? 52.262 7.234 79.489 1.000 12.051 66 VAL AAA C 1
ATOM 497 O O . VAL A 1 67 ? 52.056 7.117 78.265 1.000 14.920 66 VAL AAA O 1
ATOM 501 N N . TRP A 1 68 ? 51.403 6.891 80.447 1.000 18.709 67 TRP AAA N 1
ATOM 502 C CA . TRP A 1 68 ? 49.950 6.735 80.244 1.000 16.352 67 TRP AAA CA 1
ATOM 503 C C . TRP A 1 68 ? 49.292 7.983 80.834 1.000 19.457 67 TRP AAA C 1
ATOM 504 O O . TRP A 1 68 ? 49.522 8.261 82.005 1.000 15.905 67 TRP AAA O 1
ATOM 515 N N . THR A 1 69 ? 48.469 8.681 80.059 1.000 13.160 68 THR AAA N 1
ATOM 516 C CA . THR A 1 69 ? 47.848 9.935 80.539 1.000 15.073 68 THR AAA CA 1
ATOM 517 C C . THR A 1 69 ? 46.476 10.085 79.890 1.000 17.614 68 THR AAA C 1
ATOM 518 O O . THR A 1 69 ? 46.128 9.322 78.955 1.000 15.542 68 THR AAA O 1
ATOM 522 N N . VAL A 1 70 ? 45.693 10.973 80.480 1.000 21.360 69 VAL AAA N 1
ATOM 523 C CA . VAL A 1 70 ? 44.335 11.321 80.007 1.000 15.858 69 VAL AAA CA 1
ATOM 524 C C . VAL A 1 70 ? 44.483 12.489 79.022 1.000 16.950 69 VAL AAA C 1
ATOM 525 O O . VAL A 1 70 ? 45.055 13.522 79.390 1.000 16.682 69 VAL AAA O 1
ATOM 529 N N . VAL A 1 71 ? 43.983 12.329 77.800 1.000 11.962 70 VAL AAA N 1
ATOM 530 C CA . VAL A 1 71 ? 44.191 13.328 76.702 1.000 10.082 70 VAL AAA CA 1
ATOM 531 C C . VAL A 1 71 ? 43.571 14.641 77.181 1.000 18.016 70 VAL AAA C 1
ATOM 532 O O . VAL A 1 71 ? 44.217 15.697 77.029 1.000 20.238 70 VAL AAA O 1
ATOM 536 N N . GLY A 1 72 ? 42.456 14.534 77.903 1.000 14.333 71 GLY AAA N 1
ATOM 537 C CA . GLY A 1 72 ? 41.589 15.652 78.296 1.000 14.523 71 GLY AAA CA 1
ATOM 538 C C . GLY A 1 72 ? 42.242 16.518 79.338 1.000 14.277 71 GLY AAA C 1
ATOM 539 O O . GLY A 1 72 ? 41.670 17.591 79.593 1.000 19.726 71 GLY AAA O 1
ATOM 540 N N . TYR A 1 73 ? 43.337 16.040 79.957 1.000 15.736 72 TYR AAA N 1
ATOM 541 C CA . TYR A 1 73 ? 44.074 16.769 81.028 1.000 9.226 72 TYR AAA CA 1
ATOM 542 C C . TYR A 1 73 ? 44.896 17.926 80.445 1.000 13.332 72 TYR AAA C 1
ATOM 543 O O . TYR A 1 73 ? 45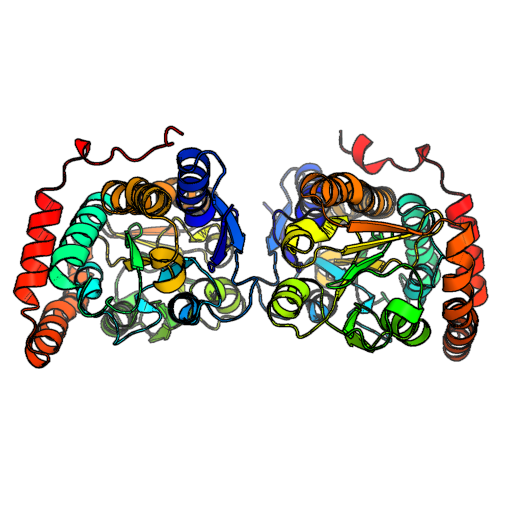.325 18.801 81.238 1.000 18.199 72 TYR AAA O 1
ATOM 552 N N . THR A 1 74 ? 45.105 17.928 79.130 1.000 21.282 73 THR AAA N 1
ATOM 553 C CA . THR A 1 74 ? 45.719 19.046 78.371 1.000 28.313 73 THR AAA CA 1
ATOM 554 C C . THR A 1 74 ? 44.716 19.507 77.322 1.000 18.768 73 THR AAA C 1
ATOM 555 O O . THR A 1 74 ? 44.842 19.149 76.159 1.000 15.990 73 THR AAA O 1
ATOM 559 N N . PRO A 1 75 ? 43.662 20.232 77.735 1.000 12.512 74 PRO AAA N 1
ATOM 560 C CA . PRO A 1 75 ? 42.621 20.661 76.809 1.000 18.302 74 PRO AAA CA 1
ATOM 561 C C . PRO A 1 75 ? 43.186 21.649 75.780 1.000 25.803 74 PRO AAA C 1
ATOM 562 O O . PRO A 1 75 ? 44.188 22.344 76.063 1.000 19.384 74 PRO AAA O 1
ATOM 566 N N . GLY A 1 76 ? 42.534 21.714 74.626 1.000 20.574 75 GLY AAA N 1
ATOM 567 C CA . GLY A 1 76 ? 42.889 22.641 73.534 1.000 22.961 75 GLY AAA CA 1
ATOM 568 C C . GLY A 1 76 ? 44.004 22.115 72.646 1.000 22.694 75 GLY AAA C 1
ATOM 569 O O . GLY A 1 76 ? 44.363 22.818 71.690 1.000 26.710 75 GLY AAA O 1
ATOM 570 N N . ARG A 1 77 ? 44.556 20.929 72.938 1.000 18.629 76 ARG AAA N 1
ATOM 571 C CA . ARG A 1 77 ? 45.762 20.408 72.244 1.000 18.563 76 ARG AAA CA 1
ATOM 572 C C . ARG A 1 77 ? 45.343 19.367 71.204 1.000 13.566 76 ARG AAA C 1
ATOM 573 O O . ARG A 1 77 ? 45.947 19.348 70.130 1.000 19.917 76 ARG AAA O 1
ATOM 581 N N . TYR A 1 78 ? 44.412 18.466 71.539 1.000 15.028 77 TYR AAA N 1
ATOM 582 C CA . TYR A 1 78 ? 44.231 17.201 70.786 1.000 22.872 77 TYR AAA CA 1
ATOM 583 C C . TYR A 1 78 ? 42.754 17.056 70.462 1.000 22.833 77 TYR AAA C 1
ATOM 584 O O . TYR A 1 78 ? 42.150 16.064 70.844 1.000 21.230 77 TYR AAA O 1
ATOM 593 N N . PRO A 1 79 ? 42.139 18.060 69.798 1.000 19.887 78 PRO AAA N 1
ATOM 594 C CA . PRO A 1 79 ? 40.677 18.137 69.682 1.000 17.907 78 PRO AAA CA 1
ATOM 595 C C . PRO A 1 79 ? 40.045 16.967 68.904 1.000 12.787 78 PRO AAA C 1
ATOM 596 O O . PRO A 1 79 ? 38.854 16.716 69.035 1.000 16.719 78 PRO AAA O 1
ATOM 600 N N . SER A 1 80 ? 40.820 16.279 68.075 1.000 20.811 79 SER AAA N 1
ATOM 601 C CA . SER A 1 80 ? 40.282 15.173 67.239 1.000 33.436 79 SER AAA CA 1
ATOM 602 C C . SER A 1 80 ? 39.881 14.004 68.133 1.000 26.130 79 SER AAA C 1
ATOM 603 O O . SER A 1 80 ? 38.923 13.313 67.779 1.000 20.514 79 SER AAA O 1
ATOM 606 N N . THR A 1 81 ? 40.586 13.793 69.247 1.000 16.752 80 THR AAA N 1
ATOM 607 C CA . THR A 1 81 ? 40.255 12.720 70.224 1.000 25.317 80 THR AAA CA 1
ATOM 608 C C . THR A 1 81 ? 38.840 12.942 70.769 1.000 16.735 80 THR AAA C 1
ATOM 609 O O . THR A 1 81 ? 38.255 11.960 71.269 1.000 22.189 80 THR AAA O 1
ATOM 613 N N . GLU A 1 82 ? 38.338 14.188 70.754 1.000 17.281 81 GLU AAA N 1
ATOM 614 C CA . GLU A 1 82 ? 37.096 14.557 71.494 1.000 18.942 81 GLU AAA CA 1
ATOM 615 C C . GLU A 1 82 ? 35.869 13.955 70.787 1.000 17.061 81 GLU AAA C 1
ATOM 616 O O . GLU A 1 82 ? 34.792 13.845 71.451 1.000 13.013 81 GLU AAA O 1
ATOM 622 N N . VAL A 1 83 ? 36.031 13.478 69.547 1.000 13.640 82 VAL AAA N 1
ATOM 623 C CA . VAL A 1 83 ? 34.942 12.769 68.798 1.000 17.919 82 VAL AAA CA 1
ATOM 624 C C . VAL A 1 83 ? 34.466 11.568 69.628 1.000 18.019 82 VAL AAA C 1
ATOM 625 O O . VAL A 1 83 ? 33.261 11.272 69.542 1.000 20.743 82 VAL AAA O 1
ATOM 629 N N . PHE A 1 84 ? 35.336 10.959 70.455 1.000 20.508 83 PHE AAA N 1
ATOM 630 C CA . PHE A 1 84 ? 34.978 9.791 71.315 1.000 19.639 83 PHE AAA CA 1
ATOM 631 C C . PHE A 1 84 ? 34.414 10.247 72.653 1.000 14.322 83 PHE AAA C 1
ATOM 632 O O . PHE A 1 84 ? 33.876 9.395 73.396 1.000 21.614 83 PHE AAA O 1
ATOM 640 N N . GLU A 1 85 ? 34.495 11.544 72.964 1.000 15.773 84 GLU AAA N 1
ATOM 641 C CA . GLU A 1 85 ? 34.041 12.085 74.275 1.000 13.985 84 GLU AAA CA 1
ATOM 642 C C . GLU A 1 85 ? 32.665 12.745 74.149 1.000 14.735 84 GLU AAA C 1
ATOM 643 O O . GLU A 1 85 ? 32.131 13.148 75.177 1.000 14.410 84 GLU AAA O 1
ATOM 649 N N . LEU A 1 86 ? 32.082 12.788 72.954 1.000 17.000 85 LEU AAA N 1
ATOM 650 C CA . LEU A 1 86 ? 30.716 13.332 72.767 1.000 11.216 85 LEU AAA CA 1
ATOM 651 C C . LEU A 1 86 ? 29.708 12.447 73.493 1.000 20.150 85 LEU AAA C 1
ATOM 652 O O . LEU A 1 86 ? 29.888 11.232 73.568 1.000 16.930 85 LEU AAA O 1
ATOM 657 N N . PRO A 1 87 ? 28.631 13.043 74.052 1.000 16.601 86 PRO AAA N 1
ATOM 658 C CA . PRO A 1 87 ? 27.699 12.316 74.908 1.000 11.851 86 PRO AAA CA 1
ATOM 659 C C . PRO A 1 87 ? 26.951 11.222 74.124 1.000 17.831 86 PRO AAA C 1
ATOM 660 O O . PRO A 1 87 ? 26.546 11.424 72.986 1.000 19.937 86 PRO AAA O 1
ATOM 664 N N . PHE A 1 88 ? 26.814 10.063 74.755 1.000 20.074 87 PHE AAA N 1
ATOM 665 C CA . PHE A 1 88 ? 26.027 8.913 74.245 1.000 20.286 87 PHE AAA CA 1
ATOM 666 C C . PHE A 1 88 ? 26.539 8.518 72.872 1.000 18.356 87 PHE AAA C 1
ATOM 667 O O . PHE A 1 88 ? 25.726 8.166 72.014 1.000 25.507 87 PHE AAA O 1
ATOM 675 N N . MET A 1 89 ? 27.857 8.582 72.689 1.000 21.155 88 MET AAA N 1
ATOM 676 C CA . MET A 1 89 ? 28.549 8.280 71.410 1.000 12.874 88 MET AAA CA 1
ATOM 677 C C . MET A 1 89 ? 28.895 6.785 71.315 1.000 19.927 88 MET AAA C 1
ATOM 678 O O . MET A 1 89 ? 28.703 6.207 70.230 1.000 19.934 88 MET AAA O 1
ATOM 683 N N . VAL A 1 90 ? 29.357 6.183 72.410 1.000 26.266 89 VAL AAA N 1
ATOM 684 C CA . VAL A 1 90 ? 30.039 4.856 72.435 1.000 23.610 89 VAL AAA CA 1
ATOM 685 C C . VAL A 1 90 ? 29.183 3.812 73.169 1.000 22.068 89 VAL AAA C 1
ATOM 686 O O . VAL A 1 90 ? 28.757 4.062 74.330 1.000 20.269 89 VAL AAA O 1
ATOM 690 N N . SER A 1 91 ? 28.990 2.655 72.521 1.000 18.149 90 SER AAA N 1
ATOM 691 C CA . SER A 1 91 ? 28.262 1.451 73.031 1.000 38.308 90 SER AAA CA 1
ATOM 692 C C . SER A 1 91 ? 29.221 0.313 73.424 1.000 16.939 90 SER AAA C 1
ATOM 693 O O . SER A 1 91 ? 28.804 -0.582 74.179 1.000 22.706 90 SER AAA O 1
ATOM 696 N N . ASP A 1 92 ? 30.476 0.356 72.981 1.000 20.426 91 ASP AAA N 1
ATOM 697 C CA . ASP A 1 92 ? 31.450 -0.769 73.128 1.000 29.203 91 ASP AAA CA 1
ATOM 698 C C . ASP A 1 92 ? 32.856 -0.176 73.082 1.000 18.517 91 ASP AAA C 1
ATOM 699 O O . ASP A 1 92 ? 33.248 0.347 72.028 1.000 21.741 91 ASP AAA O 1
ATOM 704 N N . ALA A 1 93 ? 33.542 -0.227 74.217 1.000 17.107 92 ALA AAA N 1
ATOM 705 C CA . ALA A 1 93 ? 34.874 0.368 74.429 1.000 18.703 92 ALA AAA CA 1
ATOM 706 C C . ALA A 1 93 ? 35.871 -0.300 73.479 1.000 31.999 92 ALA AAA C 1
ATOM 707 O O . ALA A 1 93 ? 36.730 0.395 72.950 1.000 19.021 92 ALA AAA O 1
ATOM 709 N N . ARG A 1 94 ? 35.711 -1.586 73.162 1.000 19.602 93 ARG AAA N 1
ATOM 710 C CA . ARG A 1 94 ? 36.634 -2.232 72.181 1.000 15.570 93 ARG AAA CA 1
ATOM 711 C C . ARG A 1 94 ? 36.426 -1.642 70.780 1.000 21.904 93 ARG AAA C 1
ATOM 712 O O . ARG A 1 94 ? 37.425 -1.296 70.122 1.000 20.016 93 ARG AAA O 1
ATOM 720 N N . ALA A 1 95 ? 35.183 -1.579 70.306 1.000 13.911 94 ALA AAA N 1
ATOM 721 C CA . ALA A 1 95 ? 34.823 -0.920 69.033 1.000 19.528 94 ALA AAA CA 1
ATOM 722 C C . ALA A 1 95 ? 35.392 0.510 68.983 1.000 17.791 94 ALA AAA C 1
ATOM 723 O O . ALA A 1 95 ? 35.962 0.883 67.960 1.000 16.278 94 ALA AAA O 1
ATOM 725 N N . ALA A 1 96 ? 35.178 1.322 70.014 1.000 22.065 95 ALA AAA N 1
ATOM 726 C CA . ALA A 1 96 ? 35.650 2.733 70.033 1.000 16.839 95 ALA AAA CA 1
ATOM 727 C C . ALA A 1 96 ? 37.184 2.782 69.995 1.000 14.291 95 ALA AAA C 1
ATOM 728 O O . ALA A 1 96 ? 37.733 3.612 69.259 1.000 22.340 95 ALA AAA O 1
ATOM 730 N N . SER A 1 97 ? 37.860 1.881 70.701 1.000 15.881 96 SER AAA N 1
ATOM 731 C CA . SER A 1 97 ? 39.342 1.872 70.788 1.000 21.623 96 SER AAA CA 1
ATOM 732 C C . SER A 1 97 ? 39.906 1.492 69.413 1.000 16.835 96 SER AAA C 1
ATOM 733 O O . SER A 1 97 ? 40.926 2.091 68.969 1.000 17.324 96 SER AAA O 1
ATOM 736 N N . TYR A 1 98 ? 39.261 0.544 68.734 1.000 22.704 97 TYR AAA N 1
ATOM 737 C CA . TYR A 1 98 ? 39.546 0.193 67.317 1.000 14.613 97 TYR AAA CA 1
ATOM 738 C C . TYR A 1 98 ? 39.390 1.430 66.407 1.000 18.791 97 TYR AAA C 1
ATOM 739 O O . TYR A 1 98 ? 40.308 1.797 65.635 1.000 18.822 97 TYR AAA O 1
ATOM 748 N N . ALA A 1 99 ? 38.243 2.088 66.474 1.000 19.388 98 ALA AAA N 1
ATOM 749 C CA . ALA A 1 99 ? 37.970 3.316 65.685 1.000 25.361 98 ALA AAA CA 1
ATOM 750 C C . ALA A 1 99 ? 39.024 4.375 66.027 1.000 17.990 98 ALA AAA C 1
ATOM 751 O O . ALA A 1 99 ? 39.558 5.058 65.075 1.000 23.210 98 ALA AAA O 1
ATOM 753 N N . TYR A 1 100 ? 39.326 4.515 67.326 1.000 16.635 99 TYR AAA N 1
ATOM 754 C CA . TYR A 1 100 ? 40.264 5.557 67.842 1.000 22.182 99 TYR AAA CA 1
ATOM 755 C C . TYR A 1 100 ? 41.646 5.313 67.216 1.000 28.137 99 TYR AAA C 1
ATOM 756 O O . TYR A 1 100 ? 42.214 6.276 66.638 1.000 15.550 99 TYR AAA O 1
ATOM 765 N N . TRP A 1 101 ? 42.157 4.073 67.213 1.000 19.631 100 TRP AAA N 1
ATOM 766 C CA . TRP A 1 101 ? 43.471 3.795 66.566 1.000 22.435 100 TRP AAA CA 1
ATOM 767 C C . TRP A 1 101 ? 43.467 4.152 65.073 1.000 24.267 100 TRP AAA C 1
ATOM 768 O O . TRP A 1 101 ? 44.450 4.821 64.602 1.000 21.753 100 TRP AAA O 1
ATOM 779 N N . LY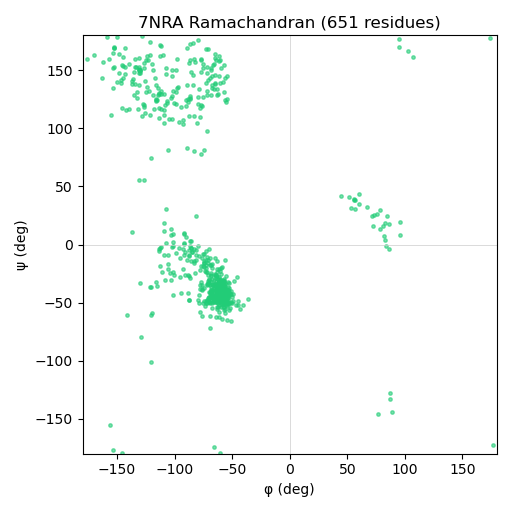S A 1 102 ? 42.455 3.708 64.318 1.000 16.163 101 LYS AAA N 1
ATOM 780 C CA . LYS A 1 102 ? 42.385 3.997 62.858 1.000 25.100 101 LYS AAA CA 1
ATOM 781 C C . LYS A 1 102 ? 42.399 5.511 62.627 1.000 19.600 101 LYS AAA C 1
ATOM 782 O O . LYS A 1 102 ? 43.067 6.003 61.681 1.000 19.415 101 LYS AAA O 1
ATOM 788 N N . MET A 1 103 ? 41.639 6.248 63.436 1.000 21.927 102 MET AAA N 1
ATOM 789 C CA . MET A 1 103 ? 41.425 7.696 63.197 1.000 21.256 102 MET AAA CA 1
ATOM 790 C C . MET A 1 103 ? 42.663 8.448 63.665 1.000 21.218 102 MET AAA C 1
ATOM 791 O O . MET A 1 103 ? 43.041 9.429 62.993 1.000 22.098 102 MET AAA O 1
ATOM 796 N N . PHE A 1 104 ? 43.292 7.969 64.743 1.000 17.667 103 PHE AAA N 1
ATOM 797 C CA . PHE A 1 104 ? 44.586 8.489 65.213 1.000 23.420 103 PHE AAA CA 1
ATOM 798 C C . PHE A 1 104 ? 45.566 8.466 64.039 1.000 19.465 103 PHE AAA C 1
ATOM 799 O O . PHE A 1 104 ? 46.252 9.469 63.760 1.000 27.257 103 PHE AAA O 1
ATOM 807 N N . GLU A 1 105 ? 45.648 7.315 63.364 1.000 29.657 104 GLU AAA N 1
ATOM 808 C CA . GLU A 1 105 ? 46.658 7.102 62.305 1.000 17.902 104 GLU AAA CA 1
ATOM 809 C C . GLU A 1 105 ? 46.328 7.973 61.085 1.000 36.135 104 GLU AAA C 1
ATOM 810 O O . GLU A 1 105 ? 47.247 8.576 60.528 1.000 28.904 104 GLU AAA O 1
ATOM 816 N N . GLU A 1 106 ? 45.052 8.066 60.722 1.000 21.177 105 GLU AAA N 1
ATOM 817 C CA . GLU A 1 106 ? 44.570 8.824 59.544 1.000 31.893 105 GLU AAA CA 1
ATOM 818 C C . GLU A 1 106 ? 44.705 10.335 59.793 1.000 29.760 105 GLU AAA C 1
ATOM 819 O O . GLU A 1 106 ? 45.245 11.008 58.915 1.000 25.338 105 GLU AAA O 1
ATOM 825 N N . HIS A 1 107 ? 44.258 10.853 60.941 1.000 23.873 106 HIS AAA N 1
ATOM 826 C CA . HIS A 1 107 ? 44.013 12.313 61.143 1.000 21.729 106 HIS AAA CA 1
ATOM 827 C C . HIS A 1 107 ? 45.060 12.950 62.066 1.000 25.819 106 HIS AAA C 1
ATOM 828 O O . HIS A 1 107 ? 45.351 14.152 61.870 1.000 28.186 106 HIS AAA O 1
ATOM 835 N N . MET A 1 108 ? 45.618 12.210 63.026 1.000 23.831 107 MET AAA N 1
ATOM 836 C CA . MET A 1 108 ? 46.173 12.829 64.262 1.000 19.955 107 MET AAA CA 1
ATOM 837 C C . MET A 1 108 ? 47.685 12.619 64.374 1.000 31.218 107 MET AAA C 1
ATOM 838 O O . MET A 1 108 ? 48.338 13.488 64.964 1.000 24.701 107 MET AAA O 1
ATOM 843 N N . LYS A 1 109 ? 48.201 11.499 63.871 1.000 22.820 108 LYS AAA N 1
ATOM 844 C CA . LYS A 1 109 ? 49.597 11.036 64.075 1.000 28.470 108 LYS AAA CA 1
ATOM 845 C C . LYS A 1 109 ? 50.604 12.098 63.614 1.000 56.840 108 LYS AAA C 1
ATOM 846 O O . LYS A 1 109 ? 51.623 12.298 64.296 1.000 18.749 108 LYS AAA O 1
ATOM 852 N N . ASP A 1 110 ? 50.374 12.703 62.449 1.000 20.736 109 ASP AAA N 1
ATOM 853 C CA . ASP A 1 110 ? 51.339 13.650 61.829 1.000 27.625 109 ASP AAA CA 1
ATOM 854 C C . ASP A 1 110 ? 50.873 15.091 62.020 1.000 22.658 109 ASP AAA C 1
ATOM 855 O O . ASP A 1 110 ? 51.490 15.989 61.414 1.000 27.833 109 ASP AAA O 1
ATOM 860 N N . GLY A 1 111 ? 49.824 15.295 62.810 1.000 26.521 110 GLY AAA N 1
ATOM 861 C CA . GLY A 1 111 ? 49.244 16.625 63.035 1.000 28.381 110 GLY AAA CA 1
ATOM 862 C C . GLY A 1 111 ? 49.299 16.982 64.495 1.000 21.435 110 GLY AAA C 1
ATOM 863 O O . GLY A 1 111 ? 50.381 17.341 64.977 1.000 35.289 110 GLY AAA O 1
ATOM 864 N N . GLU A 1 112 ? 48.175 16.837 65.201 1.000 29.829 111 GLU AAA N 1
ATOM 865 C CA . GLU A 1 112 ? 48.076 17.274 66.616 1.000 21.511 111 GLU AAA CA 1
ATOM 866 C C . GLU A 1 112 ? 49.029 16.471 67.514 1.000 15.097 111 GLU AAA C 1
ATOM 867 O O . GLU A 1 112 ? 49.484 17.074 68.507 1.000 17.442 111 GLU AAA O 1
ATOM 873 N N . PHE A 1 113 ? 49.389 15.216 67.160 1.000 18.589 112 PHE AAA N 1
ATOM 874 C CA . PHE A 1 113 ? 50.292 14.346 67.969 1.000 24.540 112 PHE AAA CA 1
ATOM 875 C C . PHE A 1 113 ? 51.720 14.269 67.385 1.000 27.608 112 PHE AAA C 1
ATOM 876 O O . PHE A 1 113 ? 52.489 13.434 67.843 1.000 23.643 112 PHE AAA O 1
ATOM 884 N N . ALA A 1 114 ? 52.104 15.131 66.442 1.000 21.608 113 ALA AAA N 1
ATOM 885 C CA . ALA A 1 114 ? 53.431 15.071 65.769 1.000 25.115 113 ALA AAA CA 1
ATOM 886 C C . ALA A 1 114 ? 54.600 15.052 66.764 1.000 23.410 113 ALA AAA C 1
ATOM 887 O O . ALA A 1 114 ? 55.633 14.455 66.408 1.000 34.220 113 ALA AAA O 1
ATOM 889 N N . ASP A 1 115 ? 54.488 15.706 67.932 1.000 26.751 114 ASP AAA N 1
ATOM 890 C CA . ASP A 1 115 ? 55.619 15.906 68.884 1.000 21.593 114 ASP AAA CA 1
ATOM 891 C C . ASP A 1 115 ? 55.902 14.662 69.736 1.000 23.204 114 ASP AAA C 1
ATOM 892 O O . ASP A 1 115 ? 56.819 14.720 70.615 1.000 23.711 114 ASP AAA O 1
ATOM 897 N N . VAL A 1 116 ? 55.130 13.598 69.561 1.000 26.238 115 VAL AAA N 1
ATOM 898 C CA . VAL A 1 116 ? 55.236 12.405 70.450 1.000 27.535 115 VAL AAA CA 1
ATOM 899 C C . VAL A 1 116 ? 54.962 11.141 69.625 1.000 18.342 115 VAL AAA C 1
ATOM 900 O O . VAL A 1 116 ? 54.239 11.225 68.585 1.000 21.025 115 VAL AAA O 1
ATOM 904 N N . LYS A 1 117 ? 55.513 10.018 70.091 1.000 15.252 116 LYS AAA N 1
ATOM 905 C CA . LYS A 1 117 ? 55.238 8.663 69.568 1.000 19.621 116 LYS AAA CA 1
ATOM 906 C C . LYS A 1 117 ? 54.052 8.102 70.350 1.000 18.232 116 LYS AAA C 1
ATOM 907 O O . LYS A 1 117 ? 54.146 7.941 71.581 1.000 25.388 116 LYS AAA O 1
ATOM 913 N N . ILE A 1 118 ? 52.976 7.793 69.648 1.000 16.924 117 ILE AAA N 1
ATOM 914 C CA . ILE A 1 118 ? 51.725 7.268 70.257 1.000 11.038 117 ILE AAA CA 1
ATOM 915 C C . ILE A 1 118 ? 51.744 5.751 70.072 1.000 20.241 117 ILE AAA C 1
ATOM 916 O O . ILE A 1 118 ? 51.876 5.307 68.914 1.000 20.197 117 ILE AAA O 1
ATOM 921 N N . LEU A 1 119 ? 51.682 5.021 71.193 1.000 21.281 118 LEU AAA N 1
ATOM 922 C CA . LEU A 1 119 ? 51.795 3.536 71.271 1.000 28.818 118 LEU AAA CA 1
ATOM 923 C C . LEU A 1 119 ? 50.412 2.894 71.408 1.000 20.190 118 LEU AAA C 1
ATOM 924 O O . LEU A 1 119 ? 50.246 1.756 70.959 1.000 16.569 118 LEU AAA O 1
ATOM 929 N N . GLY A 1 120 ? 49.432 3.616 71.953 1.000 18.471 119 GLY AAA N 1
ATOM 930 C CA . GLY A 1 120 ? 48.070 3.084 72.153 1.000 21.333 119 GLY AAA CA 1
ATOM 931 C C . GLY A 1 120 ? 47.070 4.194 72.389 1.000 15.087 119 GLY AAA C 1
ATOM 932 O O . GLY A 1 120 ? 47.435 5.204 73.022 1.000 16.806 119 GLY AAA O 1
ATOM 933 N N . THR A 1 121 ? 45.876 4.008 71.852 1.000 11.298 120 THR AAA N 1
ATOM 934 C CA . THR A 1 121 ? 44.706 4.920 71.929 1.000 19.650 120 THR AAA CA 1
ATOM 935 C C . THR A 1 121 ? 43.484 4.137 72.448 1.000 20.233 120 THR AAA C 1
ATOM 936 O O . THR A 1 121 ? 43.026 3.245 71.738 1.000 19.870 120 THR AAA O 1
ATOM 940 N N . TRP A 1 122 ? 42.896 4.494 73.585 1.000 16.293 121 TRP AAA N 1
ATOM 941 C CA . TRP A 1 122 ? 41.680 3.774 74.046 1.000 13.900 121 TRP AAA CA 1
ATOM 942 C C . TRP A 1 122 ? 40.791 4.661 74.909 1.000 16.342 121 TRP AAA C 1
ATOM 943 O O . TRP A 1 122 ? 41.214 5.779 75.270 1.000 20.460 121 TRP AAA O 1
ATOM 954 N N . VAL A 1 123 ? 39.582 4.156 75.176 1.000 12.299 122 VAL AAA N 1
ATOM 955 C CA . VAL A 1 123 ? 38.567 4.781 76.065 1.000 16.046 122 VAL AAA CA 1
ATOM 956 C C . VAL A 1 123 ? 38.310 3.786 77.182 1.000 24.424 122 VAL AAA C 1
ATOM 957 O O . VAL A 1 123 ? 38.526 2.588 76.957 1.000 13.582 122 VAL AAA O 1
ATOM 961 N N . HIS A 1 124 ? 37.864 4.275 78.329 1.000 16.784 123 HIS AAA N 1
ATOM 962 C CA . HIS A 1 124 ? 37.350 3.439 79.432 1.000 13.650 123 HIS AAA CA 1
ATOM 963 C C . HIS A 1 124 ? 35.901 3.009 79.162 1.000 12.154 123 HIS AAA C 1
ATOM 964 O O . HIS A 1 124 ? 35.298 3.464 78.196 1.000 16.778 123 HIS AAA O 1
ATOM 971 N N . GLY A 1 125 ? 35.375 2.178 80.057 1.000 16.187 124 GLY AAA N 1
ATOM 972 C CA . GLY A 1 125 ? 33.972 1.747 80.112 1.000 18.970 124 GLY AAA CA 1
ATOM 973 C C . GLY A 1 125 ? 33.041 2.936 80.304 1.000 34.543 124 GLY AAA C 1
ATOM 974 O O . GLY A 1 125 ? 33.479 4.082 80.325 1.000 24.888 124 GLY AAA O 1
ATOM 975 N N . PRO A 1 126 ? 31.719 2.714 80.396 1.000 17.408 125 PRO AAA N 1
ATOM 976 C CA . PRO A 1 126 ? 30.786 3.831 80.554 1.000 17.147 125 PRO AAA CA 1
ATOM 977 C C . PRO A 1 126 ? 31.085 4.745 81.763 1.000 13.686 125 PRO AAA C 1
ATOM 978 O O . PRO A 1 126 ? 31.096 4.294 82.888 1.000 17.445 125 PRO AAA O 1
ATOM 982 N N . GLY A 1 127 ? 31.290 6.041 81.490 1.000 16.674 126 GLY AAA N 1
ATOM 983 C CA . GLY A 1 127 ? 31.369 7.073 82.538 1.000 15.573 126 GLY AAA CA 1
ATOM 984 C C . GLY A 1 127 ? 30.017 7.280 83.176 1.000 13.015 126 GLY AAA C 1
ATOM 985 O O . GLY A 1 127 ? 28.989 7.296 82.458 1.000 19.871 126 GLY AAA O 1
ATOM 986 N N . MET A 1 128 ? 30.002 7.516 84.467 1.000 18.423 127 MET AAA N 1
ATOM 987 C CA . MET A 1 128 ? 28.730 7.523 85.216 1.000 21.177 127 MET AAA CA 1
ATOM 988 C C . MET A 1 128 ? 28.955 8.313 86.501 1.000 17.208 127 MET AAA C 1
ATOM 989 O O . MET A 1 128 ? 30.082 8.804 86.729 1.000 18.013 127 MET AAA O 1
ATOM 994 N N . PHE A 1 129 ? 27.914 8.458 87.306 1.000 17.230 128 PHE AAA N 1
ATOM 995 C CA . PHE A 1 129 ? 27.938 9.335 88.492 1.000 18.563 128 PHE AAA CA 1
ATOM 996 C C . PHE A 1 129 ? 28.113 8.502 89.748 1.000 21.691 128 PHE AAA C 1
ATOM 997 O O . PHE A 1 129 ? 27.613 7.355 89.827 1.000 17.043 128 PHE AAA O 1
ATOM 1005 N N . HIS A 1 130 ? 28.742 9.129 90.731 1.000 21.517 129 HIS AAA N 1
ATOM 1006 C CA . HIS A 1 130 ? 28.915 8.601 92.095 1.000 11.472 129 HIS AAA CA 1
ATOM 1007 C C . HIS A 1 130 ? 28.764 9.797 93.041 1.000 18.770 129 HIS AAA C 1
ATOM 1008 O O . HIS A 1 130 ? 29.569 10.737 92.925 1.000 19.386 129 HIS AAA O 1
ATOM 1015 N N . THR A 1 131 ? 27.738 9.800 93.887 1.000 16.173 130 THR AAA N 1
ATOM 1016 C CA . THR A 1 131 ? 27.219 11.030 94.546 1.000 20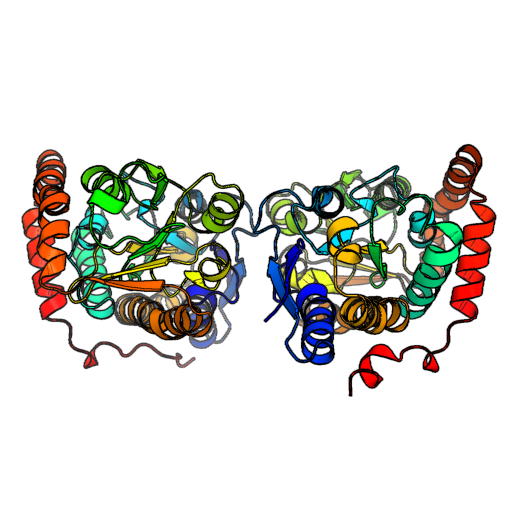.694 130 THR AAA CA 1
ATOM 1017 C C . THR A 1 131 ? 26.854 10.765 96.001 1.000 33.676 130 THR AAA C 1
ATOM 1018 O O . THR A 1 131 ? 26.594 9.595 96.354 1.000 21.542 130 THR AAA O 1
ATOM 1022 N N . ASN A 1 132 ? 26.867 11.832 96.811 1.000 20.994 131 ASN AAA N 1
ATOM 1023 C CA . ASN A 1 132 ? 26.553 11.783 98.263 1.000 18.922 131 ASN AAA CA 1
ATOM 1024 C C . ASN A 1 132 ? 25.030 11.617 98.421 1.000 16.989 131 ASN AAA C 1
ATOM 1025 O O . ASN A 1 132 ? 24.598 11.166 99.494 1.000 37.495 131 ASN AAA O 1
ATOM 1030 N N . LYS A 1 133 ? 24.250 11.940 97.392 1.000 21.297 132 LYS AAA N 1
ATOM 1031 C CA . LYS A 1 133 ? 22.763 11.839 97.416 1.000 21.156 132 LYS AAA CA 1
ATOM 1032 C C . LYS A 1 133 ? 22.291 11.097 96.172 1.000 23.026 132 LYS AAA C 1
ATOM 1033 O O . LYS A 1 133 ? 22.950 11.143 95.134 1.000 16.960 132 LYS AAA O 1
ATOM 1039 N N . PRO A 1 134 ? 21.138 10.385 96.227 1.000 20.048 133 PRO AAA N 1
ATOM 1040 C CA . PRO A 1 134 ? 20.634 9.659 95.064 1.000 26.225 133 PRO AAA CA 1
ATOM 1041 C C . PRO A 1 134 ? 20.345 10.600 93.887 1.000 27.113 133 PRO AAA C 1
ATOM 1042 O O . PRO A 1 134 ? 19.805 11.671 94.097 1.000 21.084 133 PRO AAA O 1
ATOM 1046 N N . VAL A 1 135 ? 20.708 10.158 92.685 1.000 22.451 134 VAL AAA N 1
ATOM 1047 C CA . VAL A 1 135 ? 20.487 10.866 91.392 1.000 26.035 134 VAL AAA CA 1
ATOM 1048 C C . VAL A 1 135 ? 19.764 9.908 90.447 1.000 20.193 134 VAL AAA C 1
ATOM 1049 O O . VAL A 1 135 ? 20.301 8.828 90.184 1.000 24.170 134 VAL AAA O 1
ATOM 1053 N N . ALA A 1 136 ? 18.567 10.295 90.002 1.000 25.377 135 ALA AAA N 1
ATOM 1054 C CA . ALA A 1 136 ? 17.713 9.537 89.064 1.000 27.450 135 ALA AAA CA 1
ATOM 1055 C C . ALA A 1 136 ? 17.444 10.380 87.823 1.000 18.903 135 ALA AAA C 1
ATOM 1056 O O . ALA A 1 136 ? 17.397 9.805 86.732 1.000 27.846 135 ALA AAA O 1
ATOM 1058 N N . VAL A 1 137 ? 17.274 11.703 87.960 1.000 20.676 136 VAL AAA N 1
ATOM 1059 C CA . VAL A 1 137 ? 16.996 12.571 86.778 1.000 25.197 136 VAL AAA CA 1
ATOM 1060 C C . VAL A 1 137 ? 17.939 13.772 86.798 1.000 15.111 136 VAL AAA C 1
ATOM 1061 O O . VAL A 1 137 ? 18.495 14.125 87.835 1.000 26.312 136 VAL AAA O 1
ATOM 1065 N N . PRO A 1 138 ? 18.149 14.460 85.654 1.000 21.241 137 PRO AAA N 1
ATOM 1066 C CA . PRO A 1 138 ? 19.108 15.562 85.609 1.000 25.789 137 PRO AAA CA 1
ATOM 1067 C C . PRO A 1 138 ? 18.909 16.636 86.689 1.000 33.904 137 PRO AAA C 1
ATOM 1068 O O . PRO A 1 138 ? 19.888 17.187 87.125 1.000 31.277 137 PRO AAA O 1
ATOM 1072 N N . SER A 1 139 ? 17.668 16.906 87.106 1.000 23.611 138 SER AAA N 1
ATOM 1073 C CA . SER A 1 139 ? 17.364 17.990 88.076 1.000 22.201 138 SER AAA CA 1
ATOM 1074 C C . SER A 1 139 ? 17.929 17.624 89.454 1.000 26.533 138 SER AAA C 1
ATOM 1075 O O . SER A 1 139 ? 18.248 18.543 90.226 1.000 24.322 138 SER AAA O 1
ATOM 1078 N N . ASP A 1 140 ? 18.123 16.337 89.740 1.000 19.083 139 ASP AAA N 1
ATOM 1079 C CA . ASP A 1 140 ? 18.770 15.890 91.003 1.000 17.262 139 ASP AAA CA 1
ATOM 1080 C C . ASP A 1 140 ? 20.209 16.431 91.126 1.000 17.972 139 ASP AAA C 1
ATOM 1081 O O . ASP A 1 140 ? 20.728 16.479 92.259 1.000 22.074 139 ASP AAA O 1
ATOM 1086 N N . LEU A 1 141 ? 20.859 16.787 90.023 1.000 22.442 140 LEU AAA N 1
ATOM 1087 C CA . LEU A 1 141 ? 22.261 17.269 90.057 1.000 29.666 140 LEU AAA CA 1
ATOM 1088 C C . LEU A 1 141 ? 22.295 18.774 90.348 1.000 52.337 140 LEU AAA C 1
ATOM 1089 O O . LEU A 1 141 ? 23.386 19.303 90.565 1.000 29.170 140 LEU AAA O 1
ATOM 1094 N N . GLU A 1 142 ? 21.151 19.450 90.390 1.000 29.614 141 GLU AAA N 1
ATOM 1095 C CA . GLU A 1 142 ? 21.146 20.925 90.540 1.000 31.195 141 GLU AAA CA 1
ATOM 1096 C C . GLU A 1 142 ? 21.763 21.263 91.903 1.000 21.799 141 GLU AAA C 1
ATOM 1097 O O . GLU A 1 142 ? 21.340 20.696 92.930 1.000 25.633 141 GLU AAA O 1
ATOM 1103 N N . GLY A 1 143 ? 22.744 22.166 91.894 1.000 27.879 142 GLY AAA N 1
ATOM 1104 C CA . GLY A 1 143 ? 23.477 22.602 93.097 1.000 24.537 142 GLY AAA CA 1
ATOM 1105 C C . GLY A 1 143 ? 24.421 21.536 93.623 1.000 37.492 142 GLY AAA C 1
ATOM 1106 O O . GLY A 1 143 ? 24.850 21.682 94.763 1.000 37.231 142 GLY AAA O 1
ATOM 1107 N N . MET A 1 144 ? 24.757 20.506 92.837 1.000 23.899 143 MET AAA N 1
ATOM 1108 C CA . MET A 1 144 ? 25.806 19.529 93.243 1.000 20.858 143 MET AAA CA 1
ATOM 1109 C C . MET A 1 144 ? 27.132 19.916 92.565 1.000 15.456 143 MET AAA C 1
ATOM 1110 O O . MET A 1 144 ? 27.118 20.322 91.397 1.000 19.993 143 MET AAA O 1
ATOM 1115 N N . LYS A 1 145 ? 28.219 19.895 93.331 1.000 23.628 144 LYS AAA N 1
ATOM 1116 C CA . LYS A 1 145 ? 29.600 20.048 92.816 1.000 12.697 144 LYS AAA CA 1
ATOM 1117 C C . LYS A 1 145 ? 30.038 18.664 92.321 1.000 17.468 144 LYS AAA C 1
ATOM 1118 O O . LYS A 1 145 ? 30.154 17.756 93.146 1.000 26.193 144 LYS AAA O 1
ATOM 1124 N N . ILE A 1 146 ? 30.187 18.501 91.012 1.000 18.594 145 ILE AAA N 1
ATOM 1125 C CA . ILE A 1 146 ? 30.581 17.203 90.396 1.000 22.874 145 ILE AAA CA 1
ATOM 1126 C C . ILE A 1 146 ? 31.949 17.349 89.716 1.000 28.952 145 ILE AAA C 1
ATOM 1127 O O . ILE A 1 146 ? 32.124 18.202 88.843 1.000 18.681 145 ILE AAA O 1
ATOM 1132 N N . ARG A 1 147 ? 32.883 16.493 90.115 1.000 14.631 146 ARG AAA N 1
ATOM 1133 C CA . ARG A 1 147 ? 34.234 16.342 89.502 1.000 19.648 146 ARG AAA CA 1
ATOM 1134 C C . ARG A 1 147 ? 34.139 15.889 88.031 1.000 21.380 146 ARG AAA C 1
ATOM 1135 O O . ARG A 1 147 ? 33.444 14.881 87.776 1.000 17.886 146 ARG AAA O 1
ATOM 1143 N N . GLY A 1 148 ? 34.842 16.593 87.114 1.000 14.846 147 GLY AAA N 1
ATOM 1144 C CA . GLY A 1 148 ? 35.054 16.222 85.706 1.000 27.462 147 GLY AAA CA 1
ATOM 1145 C C . GLY A 1 148 ? 36.534 16.226 85.351 1.000 18.266 147 GLY AAA C 1
ATOM 1146 O O . GLY A 1 148 ? 37.305 16.963 86.018 1.000 18.202 147 GLY AAA O 1
ATOM 1147 N N . GLY A 1 149 ? 36.913 15.400 84.370 1.000 21.021 148 GLY AAA N 1
ATOM 1148 C CA . GLY A 1 149 ? 38.303 15.203 83.904 1.000 24.533 148 GLY AAA CA 1
ATOM 1149 C C . GLY A 1 149 ? 38.580 15.716 82.491 1.000 19.637 148 GLY AAA C 1
ATOM 1150 O O . GLY A 1 149 ? 39.719 15.571 82.046 1.000 24.344 148 GLY AAA O 1
ATOM 1151 N N . SER A 1 150 ? 37.592 16.255 81.770 1.000 18.817 149 SER AAA N 1
ATOM 1152 C CA . SER A 1 150 ? 37.805 16.868 80.428 1.000 16.676 149 SER AAA CA 1
ATOM 1153 C C . SER A 1 150 ? 36.887 18.069 80.213 1.000 26.334 149 SER AAA C 1
ATOM 1154 O O . SER A 1 150 ? 35.833 18.192 80.898 1.000 19.568 149 SER AAA O 1
ATOM 1157 N N . ARG A 1 151 ? 37.246 18.897 79.241 1.000 17.501 150 ARG AAA N 1
ATOM 1158 C CA . ARG A 1 151 ? 36.432 20.095 78.894 1.000 21.034 150 ARG AAA CA 1
ATOM 1159 C C . ARG A 1 151 ? 35.033 19.665 78.385 1.000 19.633 150 ARG AAA C 1
ATOM 1160 O O . ARG A 1 151 ? 34.032 20.332 78.741 1.000 16.876 150 ARG AAA O 1
ATOM 1168 N N . LEU A 1 152 ? 34.912 18.571 77.632 1.000 16.946 151 LEU AAA N 1
ATOM 1169 C CA . LEU A 1 152 ? 33.579 18.097 77.142 1.000 13.967 151 LEU AAA CA 1
ATOM 1170 C C . LEU A 1 152 ? 32.748 17.527 78.298 1.000 16.961 151 LEU AAA C 1
ATOM 1171 O O . LEU A 1 152 ? 31.534 17.660 78.254 1.000 17.048 151 LEU AAA O 1
ATOM 1176 N N . VAL A 1 153 ? 33.384 16.942 79.313 1.000 18.464 152 VAL AAA N 1
ATOM 1177 C CA . VAL A 1 153 ? 32.659 16.406 80.493 1.000 15.813 152 VAL AAA CA 1
ATOM 1178 C C . VAL A 1 153 ? 32.214 17.591 81.357 1.000 19.443 152 VAL AAA C 1
ATOM 1179 O O . VAL A 1 153 ? 31.106 17.540 81.876 1.000 14.799 152 VAL AAA O 1
ATOM 1183 N N . ASN A 1 154 ? 33.030 18.634 81.471 1.000 23.863 153 ASN AAA N 1
ATOM 1184 C CA . ASN A 1 154 ? 32.637 19.879 82.189 1.000 21.625 153 ASN AAA CA 1
ATOM 1185 C C . ASN A 1 154 ? 31.446 20.528 81.456 1.000 13.308 153 ASN AAA C 1
ATOM 1186 O O . ASN A 1 154 ? 30.523 20.985 82.166 1.000 22.796 153 ASN AAA O 1
ATOM 1191 N N . ASP A 1 155 ? 31.427 20.524 80.124 1.000 16.162 154 ASP AAA N 1
ATOM 1192 C CA . ASP A 1 155 ? 30.279 21.053 79.307 1.000 21.969 154 ASP AAA CA 1
ATOM 1193 C C . ASP A 1 155 ? 29.009 20.245 79.635 1.000 25.644 154 ASP AAA C 1
ATOM 1194 O O . ASP A 1 155 ? 27.961 20.831 79.953 1.000 20.926 154 ASP AAA O 1
ATOM 1199 N N . LEU A 1 156 ? 29.122 18.922 79.600 1.000 18.584 155 LEU AAA N 1
ATOM 1200 C CA . LEU A 1 156 ? 28.012 17.969 79.857 1.000 19.449 155 LEU AAA CA 1
ATOM 1201 C C . LEU A 1 156 ? 27.434 18.274 81.238 1.000 23.717 155 LEU AAA C 1
ATOM 1202 O O . LEU A 1 156 ? 26.203 18.363 81.377 1.000 17.835 155 LEU AAA O 1
ATOM 1207 N N . LEU A 1 157 ? 28.311 18.417 82.227 1.000 18.916 156 LEU AAA N 1
ATOM 1208 C CA . LEU A 1 157 ? 27.939 18.597 83.645 1.000 20.698 156 LEU AAA CA 1
ATOM 1209 C C . LEU A 1 157 ? 27.211 19.934 83.806 1.000 16.885 156 LEU AAA C 1
ATOM 1210 O O . LEU A 1 157 ? 26.213 19.970 84.523 1.000 25.145 156 LEU AAA O 1
ATOM 1215 N N . THR A 1 158 ? 27.712 21.001 83.190 1.000 13.594 157 THR AAA N 1
ATOM 1216 C CA . THR A 1 158 ? 27.070 22.343 83.230 1.000 25.699 157 THR AAA CA 1
ATOM 1217 C C . THR A 1 158 ? 25.640 22.208 82.684 1.000 16.986 157 THR AAA C 1
ATOM 1218 O O . THR A 1 158 ? 24.701 22.689 83.346 1.000 19.617 157 THR AAA O 1
ATOM 1222 N N . ARG A 1 159 ? 25.468 21.489 81.578 1.000 21.025 158 ARG AAA N 1
ATOM 1223 C CA . ARG A 1 159 ? 24.187 21.465 80.831 1.000 15.061 158 ARG AAA CA 1
ATOM 1224 C C . ARG A 1 159 ? 23.125 20.668 81.588 1.000 29.609 158 ARG AAA C 1
ATOM 1225 O O . ARG A 1 159 ? 21.934 20.924 81.313 1.000 18.074 158 ARG AAA O 1
ATOM 1233 N N . VAL A 1 160 ? 23.524 19.744 82.472 1.000 24.077 159 VAL AAA N 1
ATOM 1234 C CA . VAL A 1 160 ? 22.562 18.956 83.306 1.000 24.448 159 VAL AAA CA 1
ATOM 1235 C C . VAL A 1 160 ? 22.312 19.646 84.655 1.000 26.018 159 VAL AAA C 1
ATOM 1236 O O . VAL A 1 160 ? 21.530 19.106 85.441 1.000 29.419 159 VAL AAA O 1
ATOM 1240 N N . GLY A 1 161 ? 22.937 20.800 84.909 1.000 25.882 160 GLY AAA N 1
ATOM 1241 C CA . GLY A 1 161 ? 22.685 21.655 86.092 1.000 29.998 160 GLY AAA CA 1
ATOM 1242 C C . GLY A 1 161 ? 23.667 21.419 87.239 1.000 41.357 160 GLY AAA C 1
ATOM 1243 O O . GLY A 1 161 ? 23.443 21.991 88.337 1.000 28.335 160 GLY AAA O 1
ATOM 1244 N N . ALA A 1 162 ? 24.723 20.624 87.028 1.000 19.515 161 ALA AAA N 1
ATOM 1245 C CA . ALA A 1 162 ? 25.817 20.454 88.014 1.000 25.053 161 ALA AAA CA 1
ATOM 1246 C C . ALA A 1 162 ? 26.759 21.667 87.999 1.000 25.207 161 ALA AAA C 1
ATOM 1247 O O . ALA A 1 162 ? 26.819 22.386 87.015 1.000 21.335 161 ALA AAA O 1
ATOM 1249 N N . GLU A 1 163 ? 27.502 21.862 89.079 1.000 27.090 162 GLU AAA N 1
ATOM 1250 C CA . GLU A 1 163 ? 28.651 22.785 89.112 1.000 25.145 162 GLU AAA CA 1
ATOM 1251 C C . GLU A 1 163 ? 29.895 21.935 88.865 1.000 16.648 162 GLU AAA C 1
ATOM 1252 O O . GLU A 1 163 ? 30.292 21.176 89.744 1.000 23.502 162 GLU AAA O 1
ATOM 1258 N N . PRO A 1 164 ? 30.515 21.975 87.670 1.000 24.352 163 PRO AAA N 1
ATOM 1259 C CA . PRO A 1 164 ? 31.672 21.117 87.403 1.000 24.826 163 PRO AAA CA 1
ATOM 1260 C C . PRO A 1 164 ? 32.920 21.592 88.161 1.000 29.336 163 PRO AAA C 1
ATOM 1261 O O . PRO A 1 164 ? 33.201 22.756 88.115 1.000 17.942 163 PRO AAA O 1
ATOM 1265 N N . ILE A 1 165 ? 33.618 20.684 88.841 1.000 23.302 164 ILE AAA N 1
ATOM 1266 C CA . ILE A 1 165 ? 34.971 20.906 89.440 1.000 23.172 164 ILE AAA CA 1
ATOM 1267 C C . ILE A 1 165 ? 36.007 20.109 88.632 1.000 21.223 164 ILE AAA C 1
ATOM 1268 O O . ILE A 1 165 ? 35.977 18.856 88.715 1.000 19.663 164 ILE AAA O 1
ATOM 1273 N N . GLY A 1 166 ? 36.907 20.770 87.885 1.000 22.859 165 GLY AAA N 1
ATOM 1274 C CA . GLY A 1 166 ? 37.943 20.061 87.100 1.000 16.853 165 GLY AAA CA 1
ATOM 1275 C C . GLY A 1 166 ? 39.107 19.634 87.993 1.000 43.916 165 GLY AAA C 1
ATOM 1276 O O . GLY A 1 166 ? 39.707 20.503 88.647 1.000 22.703 165 GLY AAA O 1
ATOM 1277 N N . MET A 1 167 ? 39.428 18.344 88.082 1.000 25.552 166 MET AAA N 1
ATOM 1278 C CA . MET A 1 167 ? 40.644 17.903 88.821 1.000 29.185 166 MET AAA CA 1
ATOM 1279 C C . MET A 1 167 ? 41.092 16.532 88.316 1.000 26.748 166 MET AAA C 1
ATOM 1280 O O . MET A 1 167 ? 40.329 15.793 87.684 1.000 18.888 166 MET AAA O 1
ATOM 1285 N N . PRO A 1 168 ? 42.373 16.175 88.547 1.000 19.631 167 PRO AAA N 1
ATOM 1286 C CA . PRO A 1 168 ? 42.925 14.919 88.051 1.000 31.258 167 PRO AAA CA 1
ATOM 1287 C C . PRO A 1 168 ? 42.283 13.829 88.915 1.000 16.263 167 PRO AAA C 1
ATOM 1288 O O . PRO A 1 168 ? 41.933 14.115 90.016 1.000 21.217 167 PRO AAA O 1
ATOM 1292 N N . VAL A 1 169 ? 42.141 12.624 88.383 1.000 19.960 168 VAL AAA N 1
ATOM 1293 C CA . VAL A 1 169 ? 41.302 11.554 88.995 1.000 20.170 168 VAL AAA CA 1
ATOM 1294 C C . VAL A 1 169 ? 41.836 11.149 90.376 1.000 9.109 168 VAL AAA C 1
ATOM 1295 O O . VAL A 1 169 ? 41.033 10.881 91.270 1.000 18.396 168 VAL AAA O 1
ATOM 1299 N N . PRO A 1 170 ? 43.165 11.109 90.647 1.000 12.418 169 PRO AAA N 1
ATOM 1300 C CA . PRO A 1 170 ? 43.624 10.699 91.967 1.000 19.242 169 PRO AAA CA 1
ATOM 1301 C C . PRO A 1 170 ? 43.179 11.624 93.124 1.000 30.224 169 PRO AAA C 1
ATOM 1302 O O . PRO A 1 170 ? 43.129 11.160 94.261 1.000 20.076 169 PRO AAA O 1
ATOM 1306 N N . ALA A 1 171 ? 42.869 12.895 92.849 1.000 21.489 170 ALA AAA N 1
ATOM 1307 C CA . ALA A 1 171 ? 42.485 13.897 93.878 1.000 21.399 170 ALA AAA CA 1
ATOM 1308 C C . ALA A 1 171 ? 41.053 13.663 94.396 1.000 29.599 170 ALA AAA C 1
ATOM 1309 O O . ALA A 1 171 ? 40.668 14.296 95.376 1.000 17.715 170 ALA AAA O 1
ATOM 1311 N N . ILE A 1 172 ? 40.255 12.853 93.712 1.000 18.563 171 ILE AAA N 1
ATOM 1312 C CA . ILE A 1 172 ? 38.806 12.637 94.011 1.000 15.988 171 ILE AAA CA 1
ATOM 1313 C C . ILE A 1 172 ? 38.585 12.228 95.469 1.000 15.890 171 ILE AAA C 1
ATOM 1314 O O . ILE A 1 172 ? 37.627 12.739 96.112 1.000 20.939 171 ILE AAA O 1
ATOM 1319 N N . SER A 1 173 ? 39.388 11.284 95.951 1.000 18.900 172 SER AAA N 1
ATOM 1320 C CA . SER A 1 173 ? 39.247 10.677 97.294 1.000 17.135 172 SER AAA CA 1
ATOM 1321 C C . SER A 1 173 ? 39.283 11.784 98.359 1.000 24.619 172 SER AAA C 1
ATOM 1322 O O . SER A 1 173 ? 38.327 11.888 99.152 1.000 25.030 172 SER AAA O 1
ATOM 1325 N N . GLU A 1 174 ? 40.339 12.594 98.356 1.000 25.304 173 GLU AAA N 1
ATOM 1326 C CA . GLU A 1 174 ? 40.515 13.725 99.292 1.000 22.064 173 GLU AAA CA 1
ATOM 1327 C C . GLU A 1 174 ? 39.356 14.714 99.099 1.000 18.080 173 GLU AAA C 1
ATOM 1328 O O . GLU A 1 174 ? 38.789 15.139 100.116 1.000 28.310 173 GLU AAA O 1
ATOM 1334 N N . ALA A 1 175 ? 39.057 15.084 97.840 1.000 27.997 174 ALA AAA N 1
ATOM 1335 C CA . ALA A 1 175 ? 37.960 16.018 97.482 1.000 20.545 174 ALA AAA CA 1
ATOM 1336 C C . ALA A 1 175 ? 36.619 15.518 98.063 1.000 16.499 174 ALA AAA C 1
ATOM 1337 O O . ALA A 1 175 ? 35.911 16.352 98.663 1.000 26.822 174 ALA AAA O 1
ATOM 1339 N N . LEU A 1 176 ? 36.261 14.232 97.902 1.000 14.812 175 LEU AAA N 1
ATOM 1340 C CA . LEU A 1 176 ? 35.023 13.643 98.499 1.000 35.646 175 LEU AAA CA 1
ATOM 1341 C C . LEU A 1 176 ? 35.096 13.691 100.035 1.000 35.142 175 LEU AAA C 1
ATOM 1342 O O . LEU A 1 176 ? 34.112 14.135 100.664 1.000 21.897 175 LEU AAA O 1
ATOM 1347 N N . SER A 1 177 ? 36.221 13.274 100.629 1.000 23.570 176 SER AAA N 1
ATOM 1348 C CA . SER A 1 177 ? 36.392 13.129 102.101 1.000 39.506 176 SER AAA CA 1
ATOM 1349 C C . SER A 1 177 ? 36.216 14.479 102.798 1.000 33.330 176 SER AAA C 1
ATOM 1350 O O . SER A 1 177 ? 35.650 14.500 103.924 1.000 33.212 176 SER AAA O 1
ATOM 1353 N N . LYS A 1 178 ? 36.674 15.552 102.152 1.000 23.982 177 LYS AAA N 1
ATOM 1354 C CA . LYS A 1 178 ? 36.705 16.924 102.726 1.000 43.546 177 LYS AAA CA 1
ATOM 1355 C C . LYS A 1 178 ? 35.427 17.681 102.364 1.000 44.079 177 LYS AAA C 1
ATOM 1356 O O . LYS A 1 178 ? 35.281 18.802 102.859 1.000 33.498 177 LYS AAA O 1
ATOM 1362 N N . GLY A 1 179 ? 34.586 17.128 101.485 1.000 36.997 178 GLY AAA N 1
ATOM 1363 C CA . GLY A 1 179 ? 33.329 17.756 101.024 1.000 24.953 178 GLY AAA CA 1
ATOM 1364 C C . GLY A 1 179 ? 33.574 18.911 100.074 1.000 31.343 178 GLY AAA C 1
ATOM 1365 O O . GLY A 1 179 ? 32.701 19.789 99.996 1.000 43.175 178 GLY AAA O 1
ATOM 1366 N N . VAL A 1 180 ? 34.708 18.916 99.367 1.000 31.555 179 VAL AAA N 1
ATOM 1367 C CA . VAL A 1 180 ? 35.021 19.871 98.260 1.000 16.596 179 VAL AAA CA 1
ATOM 1368 C C . VAL A 1 180 ? 34.126 19.550 97.060 1.000 34.934 179 VAL AAA C 1
ATOM 1369 O O . VAL A 1 180 ? 33.829 20.448 96.272 1.000 21.455 179 VAL AAA O 1
ATOM 1373 N N . ILE A 1 181 ? 33.788 18.283 96.858 1.000 22.162 180 ILE AAA N 1
ATOM 1374 C CA . ILE A 1 181 ? 32.846 17.884 95.769 1.000 22.026 180 ILE AAA CA 1
ATOM 1375 C C . ILE A 1 181 ? 31.737 17.053 96.406 1.000 32.249 180 ILE AAA C 1
ATOM 1376 O O . ILE A 1 181 ? 31.987 16.507 97.504 1.000 22.535 180 ILE AAA O 1
ATOM 1381 N N . ASP A 1 182 ? 30.562 17.004 95.765 1.000 16.399 181 ASP AAA N 1
ATOM 1382 C CA . ASP A 1 182 ? 29.380 16.249 96.260 1.000 22.869 181 ASP AAA CA 1
ATOM 1383 C C . ASP A 1 182 ? 29.346 14.876 95.593 1.000 26.024 181 ASP AAA C 1
ATOM 1384 O O . ASP A 1 182 ? 28.573 14.000 96.047 1.000 20.850 181 ASP AAA O 1
ATOM 1389 N N . GLY A 1 183 ? 30.176 14.694 94.571 1.000 13.950 182 GLY AAA N 1
ATOM 1390 C CA . GLY A 1 183 ? 30.196 13.474 93.750 1.000 17.546 182 GLY AAA CA 1
ATOM 1391 C C . GLY A 1 183 ? 31.145 13.623 92.580 1.000 23.156 182 GLY AAA C 1
ATOM 1392 O O . GLY A 1 183 ? 31.743 14.680 92.439 1.000 20.099 182 GLY AAA O 1
ATOM 1393 N N . THR A 1 184 ? 31.300 12.580 91.780 1.000 16.474 183 THR AAA N 1
ATOM 1394 C CA . THR A 1 184 ? 32.278 12.545 90.672 1.000 10.826 183 THR AAA CA 1
ATOM 1395 C C . THR A 1 184 ? 31.716 11.746 89.501 1.000 20.890 183 THR AAA C 1
ATOM 1396 O O . THR A 1 184 ? 30.894 10.820 89.737 1.000 19.803 183 THR AAA O 1
ATOM 1400 N N . THR A 1 185 ? 32.200 12.072 88.306 1.000 20.546 184 THR AAA N 1
ATOM 1401 C CA . THR A 1 185 ? 32.187 11.189 87.106 1.000 12.300 184 THR AAA CA 1
ATOM 1402 C C . THR A 1 185 ? 33.410 10.270 87.197 1.000 18.548 184 THR AAA C 1
ATOM 1403 O O . THR A 1 185 ? 34.494 10.709 87.629 1.000 18.595 184 THR AAA O 1
ATOM 1407 N N . ILE A 1 186 ? 33.208 8.998 86.888 1.000 15.465 185 ILE AAA N 1
ATOM 1408 C CA . ILE A 1 186 ? 34.284 8.033 86.522 1.000 21.560 185 ILE AAA CA 1
ATOM 1409 C C . ILE A 1 186 ? 33.552 6.799 86.024 1.000 17.935 185 ILE AAA C 1
ATOM 1410 O O . ILE A 1 186 ? 32.381 6.622 86.349 1.000 14.792 185 ILE AAA O 1
ATOM 1415 N N . PRO A 1 187 ? 34.232 5.889 85.312 1.000 15.026 186 PRO AAA N 1
ATOM 1416 C CA . PRO A 1 187 ? 33.680 4.557 85.073 1.000 18.975 186 PRO AAA CA 1
ATOM 1417 C C . PRO A 1 187 ? 33.745 3.763 86.388 1.000 20.177 186 PRO AAA C 1
ATOM 1418 O O . PRO A 1 187 ? 34.424 4.187 87.322 1.000 14.959 186 PRO AAA O 1
ATOM 1422 N N . TRP A 1 188 ? 33.070 2.614 86.455 1.000 17.596 187 TRP AAA N 1
ATOM 1423 C CA . TRP A 1 188 ? 33.130 1.710 87.639 1.000 16.960 187 TRP AAA CA 1
ATOM 1424 C C . TRP A 1 188 ? 34.572 1.310 87.960 1.000 12.234 187 TRP AAA C 1
ATOM 1425 O O . TRP A 1 188 ? 34.926 1.300 89.172 1.000 15.327 187 TRP AAA O 1
ATOM 1436 N N . GLU A 1 189 ? 35.386 0.952 86.959 1.000 16.872 188 GLU AAA N 1
ATOM 1437 C CA . GLU A 1 189 ? 36.569 0.082 87.232 1.000 19.310 188 GLU AAA CA 1
ATOM 1438 C C . GLU A 1 189 ? 37.465 0.770 88.271 1.000 21.175 188 GLU AAA C 1
ATOM 1439 O O . GLU A 1 189 ? 37.957 0.088 89.191 1.000 15.343 188 GLU AAA O 1
ATOM 1445 N N . VAL A 1 190 ? 37.614 2.086 88.172 1.000 19.136 189 VAL AAA N 1
ATOM 1446 C CA . VAL A 1 190 ? 38.603 2.853 88.987 1.000 18.537 189 VAL AAA CA 1
ATOM 1447 C C . VAL A 1 190 ? 38.006 3.274 90.333 1.000 23.768 189 VAL AAA C 1
ATOM 1448 O O . VAL A 1 190 ? 38.770 3.740 91.192 1.000 19.036 189 VAL AAA O 1
ATOM 1452 N N . THR A 1 191 ? 36.709 3.111 90.567 1.000 21.030 190 THR AAA N 1
ATOM 1453 C CA . THR A 1 191 ? 36.100 3.462 91.886 1.000 14.146 190 THR AAA CA 1
ATOM 1454 C C . THR A 1 191 ? 36.837 2.757 93.029 1.000 16.503 190 THR AAA C 1
ATOM 1455 O O . THR A 1 191 ? 37.091 3.444 94.034 1.000 12.816 190 THR AAA O 1
ATOM 1459 N N . SER A 1 192 ? 37.179 1.465 92.888 1.000 17.483 191 SER AAA N 1
ATOM 1460 C CA . SER A 1 192 ? 37.811 0.628 93.948 1.000 24.634 191 SER AAA CA 1
ATOM 1461 C C . SER A 1 192 ? 39.111 1.298 94.431 1.000 38.364 191 SER AAA C 1
ATOM 1462 O O . SER A 1 192 ? 39.213 1.644 95.630 1.000 18.963 191 SER AAA O 1
ATOM 1465 N N . ALA A 1 193 ? 40.066 1.532 93.524 1.000 17.904 192 ALA AAA N 1
ATOM 1466 C CA . ALA A 1 193 ? 41.368 2.162 93.855 1.000 24.261 192 ALA AAA CA 1
ATOM 1467 C C . ALA A 1 193 ? 41.165 3.543 94.504 1.000 22.540 192 ALA AAA C 1
ATOM 1468 O O . ALA A 1 193 ? 42.006 3.913 95.344 1.000 26.532 192 ALA AAA O 1
ATOM 1470 N N . LEU A 1 194 ? 40.106 4.285 94.155 1.000 17.095 193 LEU AAA N 1
ATOM 1471 C CA . LEU A 1 194 ? 39.846 5.647 94.704 1.000 17.003 193 LEU AAA CA 1
ATOM 1472 C C . LEU A 1 194 ? 38.954 5.620 95.954 1.000 21.377 193 LEU AAA C 1
ATOM 1473 O O . LEU A 1 194 ? 38.559 6.717 96.442 1.000 26.398 193 LEU AAA O 1
ATOM 1478 N N . LYS A 1 195 ? 38.666 4.445 96.508 1.000 25.251 194 LYS AAA N 1
ATOM 1479 C CA . LYS A 1 195 ? 37.814 4.283 97.730 1.000 17.335 194 LYS AAA CA 1
ATOM 1480 C C . LYS A 1 195 ? 36.461 4.999 97.517 1.000 26.397 194 LYS AAA C 1
ATOM 1481 O O . LYS A 1 195 ? 35.845 5.493 98.513 1.000 19.402 194 LYS AAA O 1
ATOM 1487 N N . VAL A 1 196 ? 35.958 5.052 96.272 1.000 17.058 195 VAL AAA N 1
ATOM 1488 C CA . VAL A 1 196 ? 34.682 5.779 95.988 1.000 21.774 195 VAL AAA CA 1
ATOM 1489 C C . VAL A 1 196 ? 33.502 5.080 96.674 1.000 17.146 195 VAL AAA C 1
ATOM 1490 O O . VAL A 1 196 ? 32.674 5.768 97.284 1.000 19.380 195 VAL AAA O 1
ATOM 1494 N N . PRO A 1 197 ? 33.349 3.733 96.626 1.000 19.188 196 PRO AAA N 1
ATOM 1495 C CA . PRO A 1 197 ? 32.210 3.079 97.274 1.000 24.435 196 PRO AAA CA 1
ATOM 1496 C C . PRO A 1 197 ? 32.169 3.321 98.785 1.000 19.678 196 PRO AAA C 1
ATOM 1497 O O . PRO A 1 197 ? 31.078 3.285 99.375 1.000 18.924 196 PRO AAA O 1
ATOM 1501 N N . GLU A 1 198 ? 33.347 3.485 99.391 1.000 19.773 197 GLU AAA N 1
ATOM 1502 C CA . GLU A 1 198 ? 33.508 3.830 100.830 1.000 23.573 197 GLU AAA CA 1
ATOM 1503 C C . GLU A 1 198 ? 33.037 5.258 101.129 1.000 21.753 197 GLU AAA C 1
ATOM 1504 O O . GLU A 1 198 ? 32.503 5.527 102.226 1.000 19.445 197 GLU AAA O 1
ATOM 1510 N N . LEU A 1 199 ? 33.332 6.189 100.248 1.000 18.776 198 LEU AAA N 1
ATOM 1511 C CA . LEU A 1 199 ? 33.187 7.643 100.523 1.000 17.348 198 LEU AAA CA 1
ATOM 1512 C C . LEU A 1 199 ? 31.799 8.149 100.074 1.000 23.850 198 LEU AAA C 1
ATOM 1513 O O . LEU A 1 199 ? 31.386 9.211 100.549 1.000 24.864 198 LEU AAA O 1
ATOM 1518 N N . VAL A 1 200 ? 31.102 7.454 99.168 1.000 15.149 199 VAL AAA N 1
ATOM 1519 C CA . VAL A 1 200 ? 29.719 7.833 98.749 1.000 23.375 199 VAL AAA CA 1
ATOM 1520 C C . VAL A 1 200 ? 28.832 6.586 98.716 1.000 37.803 199 VAL AAA C 1
ATOM 1521 O O . VAL A 1 200 ? 29.376 5.511 98.427 1.000 25.467 199 VAL AAA O 1
ATOM 1525 N N . GLY A 1 201 ? 27.513 6.758 98.918 1.000 24.310 200 GLY AAA N 1
ATOM 1526 C CA . GLY A 1 201 ? 26.540 5.647 98.995 1.000 30.725 200 GLY AAA CA 1
ATOM 1527 C C . GLY A 1 201 ? 25.596 5.556 97.795 1.000 31.958 200 GLY AAA C 1
ATOM 1528 O O . GLY A 1 201 ? 24.625 4.766 97.884 1.000 23.102 200 GLY AAA O 1
ATOM 1529 N N . ASN A 1 202 ? 25.852 6.284 96.700 1.000 19.909 201 ASN AAA N 1
ATOM 1530 C CA . ASN A 1 202 ? 24.909 6.395 95.551 1.000 16.674 201 ASN AAA CA 1
ATOM 1531 C C . ASN A 1 202 ? 25.676 6.435 94.228 1.000 31.488 201 ASN AAA C 1
ATOM 1532 O O . ASN A 1 202 ? 26.765 7.004 94.177 1.000 22.652 201 ASN AAA O 1
ATOM 1537 N N . HIS A 1 203 ? 25.075 5.865 93.187 1.000 20.692 202 HIS AAA N 1
ATOM 1538 C CA . HIS A 1 203 ? 25.683 5.676 91.855 1.000 21.721 202 HIS AAA CA 1
ATOM 1539 C C . HIS A 1 203 ? 24.560 5.723 90.835 1.000 24.619 202 HIS AAA C 1
ATOM 1540 O O . HIS A 1 203 ? 23.466 5.211 91.150 1.000 26.818 202 HIS AAA O 1
ATOM 1547 N N . THR A 1 204 ? 24.808 6.360 89.696 1.000 19.240 203 THR AAA N 1
ATOM 1548 C CA . THR A 1 204 ? 23.842 6.471 88.585 1.000 16.512 203 THR AAA CA 1
ATOM 1549 C C . THR A 1 204 ? 24.517 6.018 87.289 1.000 25.473 203 THR AAA C 1
ATOM 1550 O O . THR A 1 204 ? 25.401 6.746 86.805 1.000 15.592 203 THR AAA O 1
ATOM 1554 N N . GLU A 1 205 ? 24.105 4.873 86.753 1.000 16.956 204 GLU AAA N 1
ATOM 1555 C CA . GLU A 1 205 ? 24.655 4.279 85.514 1.000 18.635 204 GLU AAA CA 1
ATOM 1556 C C . GLU A 1 205 ? 23.541 4.336 84.471 1.000 17.583 204 GLU AAA C 1
ATOM 1557 O O . GLU A 1 205 ? 22.401 4.682 84.852 1.000 17.876 204 GLU AAA O 1
ATOM 1563 N N . PHE A 1 206 ? 23.864 4.016 83.221 1.000 16.024 205 PHE AAA N 1
ATOM 1564 C CA . PHE A 1 206 ? 22.980 4.198 82.037 1.000 23.030 205 PHE AAA CA 1
ATOM 1565 C C . PHE A 1 206 ? 23.019 2.949 81.155 1.000 25.873 205 PHE AAA C 1
ATOM 1566 O O . PHE A 1 206 ? 24.124 2.501 80.859 1.000 24.174 205 PHE AAA O 1
ATOM 1574 N N . ASP A 1 207 ? 21.848 2.404 80.802 1.000 28.275 206 ASP AAA N 1
ATOM 1575 C CA . ASP A 1 207 ? 21.689 1.337 79.776 1.000 25.259 206 ASP AAA CA 1
ATOM 1576 C C . ASP A 1 207 ? 21.838 1.977 78.402 1.000 36.280 206 ASP AAA C 1
ATOM 1577 O O . ASP A 1 207 ? 21.478 3.166 78.264 1.000 28.930 206 ASP AAA O 1
ATOM 1582 N N . GLY A 1 208 ? 22.298 1.176 77.439 1.000 24.430 207 GLY AAA N 1
ATOM 1583 C CA . GLY A 1 208 ? 22.626 1.572 76.063 1.000 48.489 207 GLY AAA CA 1
ATOM 1584 C C . GLY A 1 208 ? 23.954 2.311 75.994 1.000 31.222 207 GLY AAA C 1
ATOM 1585 O O . GLY A 1 208 ? 24.906 2.006 76.712 1.000 25.651 207 GLY AAA O 1
ATOM 1586 N N . PRO A 1 209 ? 24.059 3.291 75.084 1.000 19.407 208 PRO AAA N 1
ATOM 1587 C CA . PRO A 1 209 ? 25.283 4.071 74.932 1.000 18.171 208 PRO AAA CA 1
ATOM 1588 C C . PRO A 1 209 ? 25.753 4.723 76.234 1.000 21.794 208 PRO AAA C 1
ATOM 1589 O O . PRO A 1 209 ? 24.918 5.147 77.020 1.000 19.998 208 PRO AAA O 1
ATOM 1593 N N . ALA A 1 210 ? 27.071 4.817 76.411 1.000 20.923 209 ALA AAA N 1
ATOM 1594 C CA . ALA A 1 210 ? 27.690 5.471 77.580 1.000 14.648 209 ALA AAA CA 1
ATOM 1595 C C . ALA A 1 210 ? 27.385 6.974 77.560 1.000 10.975 209 ALA AAA C 1
ATOM 1596 O O . ALA A 1 210 ? 27.629 7.625 76.504 1.000 16.384 209 ALA AAA O 1
ATOM 1598 N N . LEU A 1 211 ? 26.979 7.525 78.712 1.000 17.070 210 LEU AAA N 1
ATOM 1599 C CA . LEU A 1 211 ? 26.843 8.987 78.913 1.000 16.892 210 LEU AAA CA 1
ATOM 1600 C C . LEU A 1 211 ? 28.066 9.695 78.300 1.000 17.143 210 LEU AAA C 1
ATOM 1601 O O . LEU A 1 211 ? 27.872 10.557 77.454 1.000 20.180 210 LEU AAA O 1
ATOM 1606 N N . TYR A 1 212 ? 29.283 9.321 78.709 1.000 21.726 211 TYR AAA N 1
ATOM 1607 C CA . TYR A 1 212 ? 30.555 9.753 78.064 1.000 15.073 211 TYR AAA CA 1
ATOM 1608 C C . TYR A 1 212 ? 31.607 8.669 78.306 1.000 20.639 211 TYR AAA C 1
ATOM 1609 O O . TYR A 1 212 ? 31.381 7.761 79.167 1.000 16.293 211 TYR AAA O 1
ATOM 1618 N N . ASN A 1 213 ? 32.752 8.779 77.632 1.000 16.160 212 ASN AAA N 1
ATOM 1619 C CA . ASN A 1 213 ? 34.015 8.142 78.105 1.000 21.105 212 ASN AAA CA 1
ATOM 1620 C C . ASN A 1 213 ? 35.217 8.991 77.686 1.000 16.530 212 ASN AAA C 1
ATOM 1621 O O . ASN A 1 213 ? 35.134 9.661 76.655 1.000 15.657 212 ASN AAA O 1
ATOM 1626 N N . LEU A 1 214 ? 36.269 9.003 78.507 1.000 16.707 213 LEU AAA N 1
ATOM 1627 C CA . LEU A 1 214 ? 37.483 9.794 78.218 1.000 18.647 213 LEU AAA CA 1
ATOM 1628 C C . LEU A 1 214 ? 38.422 8.971 77.325 1.000 16.408 213 LEU AAA C 1
ATOM 1629 O O . LEU A 1 214 ? 38.434 7.699 77.414 1.000 17.737 213 LEU AAA O 1
ATOM 1634 N N . THR A 1 215 ? 39.165 9.672 76.478 1.000 12.070 214 THR AAA N 1
ATOM 1635 C CA . THR A 1 215 ? 40.287 9.110 75.671 1.000 7.302 214 THR AAA CA 1
ATOM 1636 C C . THR A 1 215 ? 41.570 9.087 76.526 1.000 16.044 214 THR AAA C 1
ATOM 1637 O O . THR A 1 215 ? 41.853 10.051 77.252 1.000 14.930 214 THR AAA O 1
ATOM 1641 N N . PHE A 1 216 ? 42.402 8.081 76.317 1.000 16.033 215 PHE AAA N 1
ATOM 1642 C CA . PHE A 1 216 ? 43.779 7.973 76.852 1.000 14.502 215 PHE AAA CA 1
ATOM 1643 C C . PHE A 1 216 ? 44.779 7.830 75.703 1.000 14.488 215 PHE AAA C 1
ATOM 1644 O O . PHE A 1 216 ? 44.386 7.461 74.550 1.000 17.513 215 PHE AAA O 1
ATOM 1652 N N . VAL A 1 217 ? 46.060 8.067 76.000 1.000 16.038 216 VAL AAA N 1
ATOM 1653 C CA . VAL A 1 217 ? 47.163 7.561 75.130 1.000 16.293 216 VAL AAA CA 1
ATOM 1654 C C . VAL A 1 217 ? 48.179 6.838 76.003 1.000 18.096 216 VAL AAA C 1
ATOM 1655 O O . VAL A 1 217 ? 48.320 7.189 77.137 1.000 13.542 216 VAL AAA O 1
ATOM 1659 N N . LEU A 1 218 ? 48.861 5.851 75.435 1.000 19.806 217 LEU AAA N 1
ATOM 1660 C CA . LEU A 1 218 ? 50.218 5.492 75.872 1.000 13.470 217 LEU AAA CA 1
ATOM 1661 C C . LEU A 1 218 ? 51.176 6.129 74.859 1.000 12.844 217 LEU AAA C 1
ATOM 1662 O O . LEU A 1 218 ? 50.996 5.893 73.670 1.000 16.510 217 LEU AAA O 1
ATOM 1667 N N . ALA A 1 219 ? 52.082 6.977 75.344 1.000 13.328 218 ALA AAA N 1
ATOM 1668 C CA . ALA A 1 219 ? 52.908 7.890 74.533 1.000 18.716 218 ALA AAA CA 1
ATOM 1669 C C . ALA A 1 219 ? 54.373 7.773 74.941 1.000 20.058 218 ALA AAA C 1
ATOM 1670 O O . ALA A 1 219 ? 54.691 7.584 76.133 1.000 19.576 218 ALA A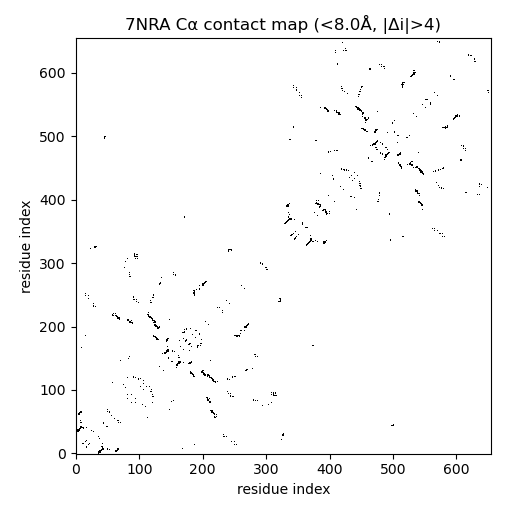AA O 1
ATOM 1672 N N . MET A 1 220 ? 55.250 8.011 73.989 1.000 19.492 219 MET AAA N 1
ATOM 1673 C CA . MET A 1 220 ? 56.685 7.770 74.180 1.000 26.794 219 MET AAA CA 1
ATOM 1674 C C . MET A 1 220 ? 57.440 8.948 73.579 1.000 17.425 219 MET AAA C 1
ATOM 1675 O O . MET A 1 220 ? 56.981 9.506 72.538 1.000 15.567 219 MET AAA O 1
ATOM 1680 N N . ASN A 1 221 ? 58.494 9.336 74.280 1.000 16.785 220 ASN AAA N 1
ATOM 1681 C CA . ASN A 1 221 ? 59.474 10.358 73.859 1.000 20.283 220 ASN AAA CA 1
ATOM 1682 C C . ASN A 1 221 ? 60.013 9.937 72.483 1.000 25.736 220 ASN AAA C 1
ATOM 1683 O O . ASN A 1 221 ? 60.455 8.779 72.356 1.000 21.465 220 ASN AAA O 1
ATOM 1688 N N . LYS A 1 222 ? 59.920 10.814 71.475 1.000 23.205 221 LYS AAA N 1
ATOM 1689 C CA . LYS A 1 222 ? 60.316 10.529 70.064 1.000 29.710 221 LYS AAA CA 1
ATOM 1690 C C . LYS A 1 222 ? 61.801 10.157 69.990 1.000 31.968 221 LYS AAA C 1
ATOM 1691 O O . LYS A 1 222 ? 62.115 9.173 69.309 1.000 27.922 221 LYS AAA O 1
ATOM 1697 N N . ASP A 1 223 ? 62.667 10.934 70.647 1.000 23.808 222 ASP AAA N 1
ATOM 1698 C CA . ASP A 1 223 ? 64.143 10.723 70.666 1.000 31.807 222 ASP AAA CA 1
ATOM 1699 C C . ASP A 1 223 ? 64.463 9.347 71.251 1.000 49.896 222 ASP AAA C 1
ATOM 1700 O O . ASP A 1 223 ? 65.308 8.657 70.658 1.000 30.700 222 ASP AAA O 1
ATOM 1705 N N . ALA A 1 224 ? 63.821 8.965 72.363 1.000 23.651 223 ALA AAA N 1
ATOM 1706 C CA . ALA A 1 224 ? 64.050 7.669 73.042 1.000 29.242 223 ALA AAA CA 1
ATOM 1707 C C . ALA A 1 224 ? 63.721 6.553 72.055 1.000 34.832 223 ALA AAA C 1
ATOM 1708 O O . ALA A 1 224 ? 64.463 5.561 72.065 1.000 32.125 223 ALA AAA O 1
ATOM 1710 N N . TYR A 1 225 ? 62.673 6.720 71.226 1.000 19.900 224 TYR AAA N 1
ATOM 1711 C CA . TYR A 1 225 ? 62.216 5.675 70.271 1.000 18.004 224 TYR AAA CA 1
ATOM 1712 C C . TYR A 1 225 ? 63.160 5.673 69.068 1.000 51.803 224 TYR AAA C 1
ATOM 1713 O O . TYR A 1 225 ? 63.730 4.623 68.773 1.000 33.817 224 TYR AAA O 1
ATOM 1722 N N . GLU A 1 226 ? 63.282 6.822 68.390 1.000 28.462 225 GLU AAA N 1
ATOM 1723 C CA . GLU A 1 226 ? 64.088 7.004 67.152 1.000 53.737 225 GLU AAA CA 1
ATOM 1724 C C . GLU A 1 226 ? 65.523 6.508 67.371 1.000 48.232 225 GLU AAA C 1
ATOM 1725 O O . GLU A 1 226 ? 66.066 5.908 66.434 1.000 42.467 225 GLU AAA O 1
ATOM 1731 N N . SER A 1 227 ? 66.107 6.713 68.555 1.000 39.015 226 SER AAA N 1
ATOM 1732 C CA . SER A 1 227 ? 67.524 6.374 68.846 1.000 40.515 226 SER AAA CA 1
ATOM 1733 C C . SER A 1 227 ? 67.691 4.893 69.226 1.000 66.251 226 SER AAA C 1
ATOM 1734 O O . SER A 1 227 ? 68.841 4.488 69.428 1.000 37.214 226 SER AAA O 1
ATOM 1737 N N . LEU A 1 228 ? 66.617 4.104 69.341 1.000 46.300 227 LEU AAA N 1
ATOM 1738 C CA . LEU A 1 228 ? 66.741 2.625 69.482 1.000 38.411 227 LEU AAA CA 1
ATOM 1739 C C . LEU A 1 228 ? 67.268 2.069 68.161 1.000 26.159 227 LEU AAA C 1
ATOM 1740 O O . LEU A 1 228 ? 66.944 2.611 67.113 1.000 30.622 227 LEU AAA O 1
ATOM 1745 N N . PRO A 1 229 ? 67.991 0.928 68.140 1.000 51.199 228 PRO AAA N 1
ATOM 1746 C CA . PRO A 1 229 ? 68.276 0.267 66.865 1.000 52.189 228 PRO AAA CA 1
ATOM 1747 C C . PRO A 1 229 ? 66.942 -0.127 66.204 1.000 58.540 228 PRO AAA C 1
ATOM 1748 O O . PRO A 1 229 ? 65.942 -0.197 66.895 1.000 41.254 228 PRO AAA O 1
ATOM 1752 N N . GLU A 1 230 ? 66.937 -0.341 64.889 1.000 46.445 229 GLU AAA N 1
ATOM 1753 C CA . GLU A 1 230 ? 65.692 -0.516 64.085 1.000 40.016 229 GLU AAA CA 1
ATOM 1754 C C . GLU A 1 230 ? 64.955 -1.801 64.484 1.000 34.421 229 GLU AAA C 1
ATOM 1755 O O . GLU A 1 230 ? 63.709 -1.810 64.439 1.000 32.262 229 GLU AAA O 1
ATOM 1761 N N . ASP A 1 231 ? 65.689 -2.849 64.854 1.000 31.364 230 ASP AAA N 1
ATOM 1762 C CA . ASP A 1 231 ? 65.093 -4.139 65.274 1.000 41.320 230 ASP AAA CA 1
ATOM 1763 C C . ASP A 1 231 ? 64.392 -3.943 66.628 1.000 45.452 230 ASP AAA C 1
ATOM 1764 O O . ASP A 1 231 ? 63.363 -4.584 66.842 1.000 26.617 230 ASP AAA O 1
ATOM 1769 N N . LEU A 1 232 ? 64.923 -3.092 67.512 1.000 35.630 231 LEU AAA N 1
ATOM 1770 C CA . LEU A 1 232 ? 64.295 -2.789 68.827 1.000 39.051 231 LEU AAA CA 1
ATOM 1771 C C . LEU A 1 232 ? 63.116 -1.833 68.633 1.000 40.390 231 LEU AAA C 1
ATOM 1772 O O . LEU A 1 232 ? 62.145 -1.979 69.395 1.000 30.757 231 LEU AAA O 1
ATOM 1777 N N . GLN A 1 233 ? 63.171 -0.925 67.648 1.000 32.534 232 GLN AAA N 1
ATOM 1778 C CA . GLN A 1 233 ? 62.000 -0.115 67.209 1.000 40.783 232 GLN AAA CA 1
ATOM 1779 C C . GLN A 1 233 ? 60.883 -1.063 66.781 1.000 54.769 232 GLN AAA C 1
ATOM 1780 O O . GLN A 1 233 ? 59.760 -0.888 67.256 1.000 32.706 232 GLN AAA O 1
ATOM 1786 N N . GLU A 1 234 ? 61.190 -2.021 65.904 1.000 23.862 233 GLU AAA N 1
ATOM 1787 C CA . GLU A 1 234 ? 60.218 -3.028 65.411 1.000 27.210 233 GLU AAA CA 1
ATOM 1788 C C . GLU A 1 234 ? 59.635 -3.825 66.584 1.000 38.140 233 GLU AAA C 1
ATOM 1789 O O . GLU A 1 234 ? 58.461 -4.199 66.470 1.000 42.463 233 GLU AAA O 1
ATOM 1795 N N . VAL A 1 235 ? 60.389 -4.081 67.666 1.000 25.665 234 VAL AAA N 1
ATOM 1796 C CA . VAL A 1 235 ? 59.829 -4.750 68.879 1.000 18.218 234 VAL AAA CA 1
ATOM 1797 C C . VAL A 1 235 ? 58.737 -3.849 69.471 1.000 22.621 234 VAL AAA C 1
ATOM 1798 O O . VAL A 1 235 ? 57.597 -4.331 69.606 1.000 24.755 234 VAL AAA O 1
ATOM 1802 N N . ILE A 1 236 ? 59.044 -2.576 69.746 1.000 26.310 235 ILE AAA N 1
ATOM 1803 C CA . ILE A 1 236 ? 58.056 -1.646 70.374 1.000 37.317 235 ILE AAA CA 1
ATOM 1804 C C . ILE A 1 236 ? 56.795 -1.644 69.492 1.000 22.505 235 ILE AAA C 1
ATOM 1805 O O . ILE A 1 236 ? 55.679 -1.910 70.023 1.000 29.182 235 ILE AAA O 1
ATOM 1810 N N . ASP A 1 237 ? 56.943 -1.408 68.188 1.000 24.036 236 ASP AAA N 1
ATOM 1811 C CA . ASP A 1 237 ? 55.787 -1.352 67.243 1.000 24.898 236 ASP AAA CA 1
ATOM 1812 C C . ASP A 1 237 ? 54.981 -2.666 67.300 1.000 27.164 236 ASP AAA C 1
ATOM 1813 O O . ASP A 1 237 ? 53.734 -2.589 67.371 1.000 30.039 236 ASP AAA O 1
ATOM 1818 N N . SER A 1 238 ? 55.643 -3.829 67.332 1.000 33.934 237 SER AAA N 1
ATOM 1819 C CA . SER A 1 238 ? 55.006 -5.179 67.301 1.000 44.335 237 SER AAA CA 1
ATOM 1820 C C . SER A 1 238 ? 54.071 -5.380 68.502 1.000 36.066 237 SER AAA C 1
ATOM 1821 O O . SER A 1 238 ? 53.107 -6.156 68.356 1.000 26.971 237 SER AAA O 1
ATOM 1824 N N . GLN A 1 239 ? 54.345 -4.737 69.645 1.000 23.474 238 GLN AAA N 1
ATOM 1825 C CA . GLN A 1 239 ? 53.560 -4.904 70.898 1.000 20.429 238 GLN AAA CA 1
ATOM 1826 C C . GLN A 1 239 ? 52.606 -3.716 71.076 1.000 22.117 238 GLN AAA C 1
ATOM 1827 O O . GLN A 1 239 ? 51.842 -3.734 72.052 1.000 22.228 238 GLN AAA O 1
ATOM 1833 N N . SER A 1 240 ? 52.581 -2.780 70.120 1.000 17.760 239 SER AAA N 1
ATOM 1834 C CA . SER A 1 240 ? 51.836 -1.498 70.214 1.000 21.715 239 SER AAA CA 1
ATOM 1835 C C . SER A 1 240 ? 50.819 -1.370 69.078 1.000 37.016 239 SER AAA C 1
ATOM 1836 O O . SER A 1 240 ? 50.770 -2.273 68.220 1.000 19.240 239 SER AAA O 1
ATOM 1839 N N . GLY A 1 241 ? 50.002 -0.313 69.111 1.000 21.939 240 GLY AAA N 1
ATOM 1840 C CA . GLY A 1 241 ? 49.013 0.013 68.059 1.000 22.359 240 GLY AAA CA 1
ATOM 1841 C C . GLY A 1 241 ? 47.655 -0.656 68.214 1.000 19.141 240 GLY AAA C 1
ATOM 1842 O O . GLY A 1 241 ? 47.018 -0.555 69.312 1.000 17.655 240 GLY AAA O 1
ATOM 1843 N N . LEU A 1 242 ? 47.149 -1.234 67.114 1.000 21.240 241 LEU AAA N 1
ATOM 1844 C CA . LEU A 1 242 ? 45.694 -1.491 66.918 1.000 21.135 241 LEU AAA CA 1
ATOM 1845 C C . LEU A 1 242 ? 45.231 -2.580 67.890 1.000 15.248 241 LEU AAA C 1
ATOM 1846 O O . LEU A 1 242 ? 44.379 -2.308 68.776 1.000 23.386 241 LEU AAA O 1
ATOM 1851 N N . ALA A 1 243 ? 45.799 -3.779 67.783 1.000 16.251 242 ALA AAA N 1
ATOM 1852 C CA . ALA A 1 243 ? 45.425 -4.908 68.677 1.000 20.860 242 ALA AAA CA 1
ATOM 1853 C C . ALA A 1 243 ? 45.647 -4.503 70.141 1.000 16.171 242 ALA AAA C 1
ATOM 1854 O O . ALA A 1 243 ? 44.759 -4.785 70.985 1.000 17.472 242 ALA AAA O 1
ATOM 1856 N N . PHE A 1 244 ? 46.759 -3.842 70.459 1.000 24.664 243 PHE AAA N 1
ATOM 1857 C CA . PHE A 1 244 ? 47.033 -3.359 71.846 1.000 25.293 243 PHE AAA CA 1
ATOM 1858 C C . PHE A 1 244 ? 45.904 -2.425 72.327 1.000 16.020 243 PHE AAA C 1
ATOM 1859 O O . PHE A 1 244 ? 45.397 -2.623 73.459 1.000 17.584 243 PHE AAA O 1
ATOM 1867 N N . SER A 1 245 ? 45.532 -1.435 71.498 1.000 20.642 244 SER AAA N 1
ATOM 1868 C CA . SER A 1 245 ? 44.473 -0.427 71.779 1.000 19.574 244 SER AAA CA 1
ATOM 1869 C C . SER A 1 245 ? 43.128 -1.110 72.096 1.000 24.898 244 SER AAA C 1
ATOM 1870 O O . SER A 1 245 ? 42.469 -0.719 73.067 1.000 14.906 244 SER AAA O 1
ATOM 1873 N N . ILE A 1 246 ? 42.721 -2.100 71.304 1.000 20.548 245 ILE AAA N 1
ATOM 1874 C CA . ILE A 1 246 ? 41.453 -2.857 71.509 1.000 26.741 245 ILE AAA CA 1
ATOM 1875 C C . ILE A 1 246 ? 41.517 -3.583 72.863 1.000 15.433 245 ILE AAA C 1
ATOM 1876 O O . ILE A 1 246 ? 40.526 -3.518 73.663 1.000 16.834 245 ILE AAA O 1
ATOM 1881 N N . PHE A 1 247 ? 42.641 -4.234 73.139 1.000 24.751 246 PHE AAA N 1
ATOM 1882 C CA . PHE A 1 247 ? 42.884 -4.945 74.420 1.000 13.235 246 PHE AAA CA 1
ATOM 1883 C C . PHE A 1 247 ? 42.852 -3.937 75.590 1.000 22.948 246 PHE AAA C 1
ATOM 1884 O O . PHE A 1 247 ? 42.323 -4.260 76.650 1.000 17.952 246 PHE AAA O 1
ATOM 1892 N N . ALA A 1 248 ? 43.398 -2.729 75.446 1.000 15.303 247 ALA AAA N 1
ATOM 1893 C CA . ALA A 1 248 ? 43.501 -1.779 76.590 1.000 17.627 247 ALA AAA CA 1
ATOM 1894 C C . ALA A 1 248 ? 42.091 -1.340 77.014 1.000 15.873 247 ALA AAA C 1
ATOM 1895 O O . ALA A 1 248 ? 41.768 -1.386 78.237 1.000 20.287 247 ALA AAA O 1
ATOM 1897 N N . GLY A 1 249 ? 41.292 -0.928 76.022 1.000 19.770 248 GLY AAA N 1
ATOM 1898 C CA . GLY A 1 249 ? 39.892 -0.509 76.184 1.000 17.071 248 GLY AAA CA 1
ATOM 1899 C C . GLY A 1 249 ? 39.013 -1.651 76.669 1.000 22.998 248 GLY AAA C 1
ATOM 1900 O O . GLY A 1 249 ? 38.212 -1.412 77.563 1.000 17.287 248 GLY AAA O 1
ATOM 1901 N N . GLY A 1 250 ? 39.180 -2.856 76.115 1.000 15.614 249 GLY AAA N 1
ATOM 1902 C CA . GLY A 1 250 ? 38.407 -4.057 76.506 1.000 14.634 249 GLY AAA CA 1
ATOM 1903 C C . GLY A 1 250 ? 38.725 -4.498 77.922 1.000 13.552 249 GLY AAA C 1
ATOM 1904 O O . GLY A 1 250 ? 37.793 -4.766 78.736 1.000 18.774 249 GLY AAA O 1
ATOM 1905 N N . THR A 1 251 ? 40.006 -4.515 78.257 1.000 19.822 250 THR AAA N 1
ATOM 1906 C CA . THR A 1 251 ? 40.452 -4.897 79.606 1.000 10.212 250 THR AAA CA 1
ATOM 1907 C C . THR A 1 251 ? 39.884 -3.887 80.611 1.000 19.158 250 THR AAA C 1
ATOM 1908 O O . THR A 1 251 ? 39.383 -4.288 81.677 1.000 17.489 250 THR AAA O 1
ATOM 1912 N N . GLN A 1 252 ? 39.989 -2.605 80.310 1.000 17.120 251 GLN AAA N 1
ATOM 1913 C CA . GLN A 1 252 ? 39.562 -1.553 81.260 1.000 18.067 251 GLN AAA CA 1
ATOM 1914 C C . GLN A 1 252 ? 38.036 -1.591 81.415 1.000 14.799 251 GLN AAA C 1
ATOM 1915 O O . GLN A 1 252 ? 37.554 -1.436 82.560 1.000 18.751 251 GLN AAA O 1
ATOM 1921 N N . ALA A 1 253 ? 37.307 -1.772 80.296 1.000 20.824 252 ALA AAA N 1
ATOM 1922 C CA . ALA A 1 253 ? 35.829 -1.864 80.302 1.000 14.585 252 ALA AAA CA 1
ATOM 1923 C C . ALA A 1 253 ? 35.414 -3.099 81.133 1.000 25.206 252 ALA AAA C 1
ATOM 1924 O O . ALA A 1 253 ? 34.531 -2.993 82.007 1.000 16.450 252 ALA AAA O 1
ATOM 1926 N N . ASP A 1 254 ? 36.044 -4.243 80.894 1.000 21.738 253 ASP AAA N 1
ATOM 1927 C CA . ASP A 1 254 ? 35.732 -5.521 81.592 1.000 27.274 253 ASP AAA CA 1
ATOM 1928 C C . ASP A 1 254 ? 35.890 -5.344 83.114 1.000 21.731 253 ASP AAA C 1
ATOM 1929 O O . ASP A 1 254 ? 35.134 -5.955 83.847 1.000 23.451 253 ASP AAA O 1
ATOM 1934 N N . ALA A 1 255 ? 36.801 -4.479 83.583 1.000 14.320 254 ALA AAA N 1
ATOM 1935 C CA . ALA A 1 255 ? 37.066 -4.264 85.022 1.000 20.621 254 ALA AAA CA 1
ATOM 1936 C C . ALA A 1 255 ? 35.912 -3.501 85.690 1.000 20.677 254 ALA AAA C 1
ATOM 1937 O O . ALA A 1 255 ? 35.935 -3.409 86.922 1.000 24.553 254 ALA AAA O 1
ATOM 1939 N N . ASP A 1 256 ? 34.965 -2.945 84.925 1.000 19.903 255 ASP AAA N 1
ATOM 1940 C CA . ASP A 1 256 ? 33.746 -2.337 85.511 1.000 17.053 255 ASP AAA CA 1
ATOM 1941 C C . ASP A 1 256 ? 33.012 -3.396 86.369 1.000 15.667 255 ASP AAA C 1
ATOM 1942 O O . ASP A 1 256 ? 32.459 -3.028 87.387 1.000 18.726 255 ASP AAA O 1
ATOM 1947 N N . GLY A 1 257 ? 32.961 -4.643 85.926 1.000 18.917 256 GLY AAA N 1
ATOM 1948 C CA . GLY A 1 257 ? 32.067 -5.657 86.534 1.000 22.564 256 GLY AAA CA 1
ATOM 1949 C C . GLY A 1 257 ? 32.414 -5.895 87.992 1.000 13.899 256 GLY AAA C 1
ATOM 1950 O O . GLY A 1 257 ? 31.595 -5.672 88.901 1.000 18.598 256 GLY AAA O 1
ATOM 1951 N N . PRO A 1 258 ? 33.631 -6.384 88.269 1.000 19.094 257 PRO AAA N 1
ATOM 1952 C CA . PRO A 1 258 ? 34.032 -6.648 89.651 1.000 20.927 257 PRO AAA CA 1
ATOM 1953 C C . PRO A 1 258 ? 33.929 -5.417 90.562 1.000 35.122 257 PRO AAA C 1
ATOM 1954 O O . PRO A 1 258 ? 33.575 -5.585 91.711 1.000 18.284 257 PRO AAA O 1
ATOM 1958 N N . ALA A 1 259 ? 34.165 -4.221 90.016 1.000 25.329 258 ALA AAA N 1
ATOM 1959 C CA . ALA A 1 259 ? 34.046 -2.934 90.744 1.000 21.615 258 ALA AAA CA 1
ATOM 1960 C C . ALA A 1 259 ? 32.589 -2.671 91.127 1.000 12.844 258 ALA AAA C 1
ATOM 1961 O O . ALA A 1 259 ? 32.356 -2.228 92.283 1.000 19.522 258 ALA AAA O 1
ATOM 1963 N N . ARG A 1 260 ? 31.654 -2.829 90.182 1.000 18.186 259 ARG AAA N 1
ATOM 1964 C CA . ARG A 1 260 ? 30.208 -2.597 90.430 1.000 24.054 259 ARG AAA CA 1
ATOM 1965 C C . ARG A 1 260 ? 29.755 -3.564 91.528 1.000 25.422 259 ARG AAA C 1
ATOM 1966 O O . ARG A 1 260 ? 29.041 -3.127 92.484 1.000 20.403 259 ARG AAA O 1
ATOM 1974 N N . GLN A 1 261 ? 30.202 -4.818 91.441 1.000 23.426 260 GLN AAA N 1
ATOM 1975 C CA . GLN A 1 261 ? 29.803 -5.881 92.409 1.000 31.156 260 GLN AAA CA 1
ATOM 1976 C C . GLN A 1 261 ? 30.204 -5.473 93.833 1.000 24.960 260 GLN AAA C 1
ATOM 1977 O O . GLN A 1 261 ? 29.416 -5.759 94.760 1.000 28.725 260 GLN AAA O 1
ATOM 1983 N N . ILE A 1 262 ? 31.356 -4.817 94.021 1.000 23.036 261 ILE AAA N 1
ATOM 1984 C CA . ILE A 1 262 ? 31.779 -4.292 95.359 1.000 20.966 261 ILE AAA CA 1
ATOM 1985 C C . ILE A 1 262 ? 30.730 -3.296 95.876 1.000 42.225 261 ILE AAA C 1
ATOM 1986 O O . ILE A 1 262 ? 30.329 -3.438 97.047 1.000 20.337 261 ILE AAA O 1
ATOM 1991 N N . ALA A 1 263 ? 30.268 -2.356 95.039 1.000 19.494 262 ALA AAA N 1
ATOM 1992 C CA . ALA A 1 263 ? 29.260 -1.348 95.421 1.000 22.401 262 ALA AAA CA 1
ATOM 1993 C C . ALA A 1 263 ? 27.942 -2.053 95.787 1.000 20.223 262 ALA AAA C 1
ATOM 1994 O O . ALA A 1 263 ? 27.321 -1.642 96.770 1.000 23.999 262 ALA AAA O 1
ATOM 1996 N N . VAL A 1 264 ? 27.521 -3.053 95.007 1.000 24.331 263 VAL AAA N 1
ATOM 1997 C CA . VAL A 1 264 ? 26.271 -3.838 95.262 1.000 24.634 263 VAL AAA CA 1
ATOM 1998 C C . VAL A 1 264 ? 26.411 -4.459 96.659 1.000 22.153 263 VAL AAA C 1
ATOM 1999 O O . VAL A 1 264 ? 25.540 -4.227 97.498 1.000 28.595 263 VAL AAA O 1
ATOM 2003 N N . ASP A 1 265 ? 27.507 -5.175 96.901 1.000 25.226 264 ASP AAA N 1
ATOM 2004 C CA . ASP A 1 265 ? 27.647 -6.084 98.074 1.000 24.793 264 ASP AAA CA 1
ATOM 2005 C C . ASP A 1 265 ? 27.702 -5.274 99.383 1.000 38.221 264 ASP AAA C 1
ATOM 2006 O O . ASP A 1 265 ? 27.292 -5.812 100.425 1.000 27.002 264 ASP AAA O 1
ATOM 2011 N N . ARG A 1 266 ? 28.144 -4.017 99.348 1.000 21.892 265 ARG AAA N 1
ATOM 2012 C CA . ARG A 1 266 ? 28.145 -3.096 100.519 1.000 16.691 265 ARG AAA CA 1
ATOM 2013 C C . ARG A 1 266 ? 26.752 -2.502 100.792 1.000 18.941 265 ARG AAA C 1
ATOM 2014 O O . ARG A 1 266 ? 26.649 -1.746 101.770 1.000 27.483 265 ARG AAA O 1
ATOM 2022 N N . GLY A 1 267 ? 25.770 -2.678 99.902 1.000 28.140 266 GLY AAA N 1
ATOM 2023 C CA . GLY A 1 267 ? 24.453 -2.005 99.984 1.000 30.571 266 GLY AAA CA 1
ATOM 2024 C C . GLY A 1 267 ? 24.448 -0.548 99.516 1.000 21.276 266 GLY AAA C 1
ATOM 2025 O O . GLY A 1 267 ? 23.625 0.242 100.054 1.000 22.937 266 GLY AAA O 1
ATOM 2026 N N . ASN A 1 268 ? 25.312 -0.144 98.571 1.000 21.279 267 ASN AAA N 1
ATOM 2027 C CA . ASN A 1 268 ? 25.200 1.222 97.981 1.000 16.803 267 ASN AAA CA 1
ATOM 2028 C C . ASN A 1 268 ? 23.953 1.227 97.084 1.000 19.192 267 ASN AAA C 1
ATOM 2029 O O . ASN A 1 268 ? 23.624 0.176 96.527 1.000 24.735 267 ASN AAA O 1
ATOM 2034 N N . ASN A 1 269 ? 23.266 2.361 96.969 1.000 21.537 268 ASN AAA N 1
ATOM 2035 C CA . ASN A 1 269 ? 22.148 2.540 96.007 1.000 18.582 268 ASN AAA CA 1
ATOM 2036 C C . ASN A 1 269 ? 22.738 2.710 94.608 1.000 27.528 268 ASN AAA C 1
ATOM 2037 O O . ASN A 1 269 ? 23.598 3.591 94.429 1.000 25.346 268 ASN AAA O 1
ATOM 2042 N N . ILE A 1 270 ? 22.286 1.904 93.655 1.000 16.636 269 ILE AAA N 1
ATOM 2043 C CA . ILE A 1 270 ? 22.641 2.062 92.226 1.000 17.063 269 ILE AAA CA 1
ATOM 2044 C C . ILE A 1 270 ? 21.358 2.341 91.463 1.000 32.113 269 ILE AAA C 1
ATOM 2045 O O . ILE A 1 270 ? 20.506 1.486 91.450 1.000 18.535 269 ILE AAA O 1
ATOM 2050 N N . VAL A 1 271 ? 21.248 3.515 90.850 1.000 25.280 270 VAL AAA N 1
ATOM 2051 C CA . VAL A 1 271 ? 20.160 3.816 89.887 1.000 23.883 270 VAL AAA CA 1
ATOM 2052 C C . VAL A 1 271 ? 20.633 3.391 88.504 1.000 38.398 270 VAL AAA C 1
ATOM 2053 O O . VAL A 1 271 ? 21.708 3.865 88.111 1.000 24.356 270 VAL AAA O 1
ATOM 2057 N N . THR A 1 272 ? 19.858 2.544 87.819 1.000 19.849 271 THR AAA N 1
ATOM 2058 C CA . THR A 1 272 ? 20.094 2.166 86.399 1.000 15.195 271 THR AAA CA 1
ATOM 2059 C C . THR A 1 272 ? 19.101 2.943 85.536 1.000 27.941 271 THR AAA C 1
ATOM 2060 O O . THR A 1 272 ? 17.893 2.646 85.602 1.000 23.508 271 THR AAA O 1
ATOM 2064 N N . VAL A 1 273 ? 19.588 3.936 84.793 1.000 24.326 272 VAL AAA N 1
ATOM 2065 C CA . VAL A 1 273 ? 18.737 4.790 83.914 1.000 23.724 272 VAL AAA CA 1
ATOM 2066 C C . VAL A 1 273 ? 18.442 3.949 82.664 1.000 29.607 272 VAL AAA C 1
ATOM 2067 O O . VAL A 1 273 ? 19.399 3.505 82.013 1.000 24.868 272 VAL AAA O 1
ATOM 2071 N N . SER A 1 274 ? 17.165 3.681 82.369 1.000 38.861 273 SER AAA N 1
ATOM 2072 C CA . SER A 1 274 ? 16.739 2.890 81.182 1.000 33.475 273 SER AAA CA 1
ATOM 2073 C C . SER A 1 274 ? 17.105 3.653 79.901 1.000 40.014 273 SER AAA C 1
ATOM 2074 O O . SER A 1 274 ? 17.306 4.885 79.955 1.000 27.623 273 SER AAA O 1
ATOM 2077 N N . GLN A 1 275 ? 17.175 2.956 78.773 1.000 23.185 274 GLN AAA N 1
ATOM 2078 C CA . GLN A 1 275 ? 17.432 3.593 77.446 1.000 43.927 274 GLN AAA CA 1
ATOM 2079 C C . GLN A 1 275 ? 16.312 4.591 77.118 1.000 45.704 274 GLN AAA C 1
ATOM 2080 O O . GLN A 1 275 ? 16.577 5.589 76.405 1.000 36.471 274 GLN AAA O 1
ATOM 2086 N N . GLU A 1 276 ? 15.114 4.356 77.650 1.000 40.736 275 GLU AAA N 1
ATOM 2087 C CA . GLU A 1 276 ? 13.956 5.269 77.501 1.000 27.350 275 GLU AAA CA 1
ATOM 2088 C C . GLU A 1 276 ? 14.175 6.531 78.341 1.000 34.213 275 GLU AAA C 1
ATOM 2089 O O . GLU A 1 276 ? 13.939 7.641 77.812 1.000 36.123 275 GLU AAA O 1
ATOM 2095 N N . ASP A 1 277 ? 14.581 6.384 79.602 1.000 26.225 276 ASP AAA N 1
ATOM 2096 C CA . ASP A 1 277 ? 14.708 7.529 80.543 1.000 39.783 276 ASP AAA CA 1
ATOM 2097 C C . ASP A 1 277 ? 15.983 8.321 80.238 1.000 31.559 276 ASP AAA C 1
ATOM 2098 O O . ASP A 1 277 ? 16.062 9.482 80.679 1.000 28.152 276 ASP AAA O 1
ATOM 2103 N N . ALA A 1 278 ? 16.927 7.708 79.520 1.000 24.013 277 ALA AAA N 1
ATOM 2104 C CA . ALA A 1 278 ? 18.179 8.351 79.068 1.000 23.514 277 ALA AAA CA 1
ATOM 2105 C C . ALA A 1 278 ? 17.839 9.511 78.119 1.000 43.747 277 ALA AAA C 1
ATOM 2106 O O . ALA A 1 278 ? 18.618 10.482 78.097 1.000 20.232 277 ALA AAA O 1
ATOM 2108 N N . LYS A 1 279 ? 16.699 9.454 77.409 1.000 24.616 278 LYS AAA N 1
ATOM 2109 C CA . LYS A 1 279 ? 16.296 10.514 76.436 1.000 27.619 278 LYS AAA CA 1
ATOM 2110 C C . LYS A 1 279 ? 16.219 11.894 77.117 1.000 31.447 278 LYS AAA C 1
ATOM 2111 O O . LYS A 1 279 ? 16.611 12.872 76.474 1.000 27.272 278 LYS AAA O 1
ATOM 2117 N N . ALA A 1 280 ? 15.747 11.991 78.364 1.000 19.342 279 ALA AAA N 1
ATOM 2118 C CA . ALA A 1 280 ? 15.693 13.257 79.149 1.000 25.710 279 ALA AAA CA 1
ATOM 2119 C C . ALA A 1 280 ? 17.113 13.818 79.369 1.000 31.518 279 ALA AAA C 1
ATOM 2120 O O . ALA A 1 280 ? 17.300 15.052 79.366 1.000 28.387 279 ALA AAA O 1
ATOM 2122 N N . TRP A 1 281 ? 18.092 12.939 79.569 1.000 22.414 280 TRP AAA N 1
ATOM 2123 C CA . TRP A 1 281 ? 19.525 13.309 79.729 1.000 25.322 280 TRP AAA CA 1
ATOM 2124 C C . TRP A 1 281 ? 20.078 13.808 78.390 1.000 19.400 280 TRP AAA C 1
ATOM 2125 O O . TRP A 1 281 ? 20.657 14.904 78.362 1.000 23.978 280 TRP AAA O 1
ATOM 2136 N N . ASP A 1 282 ? 19.848 13.032 77.322 1.000 19.079 281 ASP AAA N 1
ATOM 2137 C CA . ASP A 1 282 ? 20.276 13.317 75.930 1.000 19.168 281 ASP AAA CA 1
ATOM 2138 C C . ASP A 1 282 ? 19.765 14.692 75.479 1.000 20.600 281 ASP AAA C 1
ATOM 2139 O O . ASP A 1 282 ? 20.527 15.401 74.753 1.000 17.658 281 ASP AAA O 1
ATOM 2144 N N . ALA A 1 283 ? 18.533 15.049 75.853 1.000 27.904 282 ALA AAA N 1
ATOM 2145 C CA . ALA A 1 283 ? 17.900 16.347 75.530 1.000 42.442 282 ALA AAA CA 1
ATOM 2146 C C . ALA A 1 283 ? 18.785 17.499 76.026 1.000 25.939 282 ALA AAA C 1
ATOM 2147 O O . ALA A 1 283 ? 18.873 18.527 75.330 1.000 25.136 282 ALA AAA O 1
ATOM 2149 N N . LEU A 1 284 ? 19.422 17.358 77.186 1.000 19.619 283 LEU AAA N 1
ATOM 2150 C CA . LEU A 1 284 ? 20.220 18.466 77.775 1.000 25.837 283 LEU AAA CA 1
ATOM 2151 C C . LEU A 1 284 ? 21.650 18.437 77.242 1.000 26.621 283 LEU AAA C 1
ATOM 2152 O O . LEU A 1 284 ? 22.258 19.526 77.215 1.000 27.063 283 LEU AAA O 1
ATOM 2157 N N . VAL A 1 285 ? 22.184 17.272 76.833 1.000 26.580 284 VAL AAA N 1
ATOM 2158 C CA . VAL A 1 285 ? 23.647 17.170 76.532 1.000 24.251 284 VAL AAA CA 1
ATOM 2159 C C . VAL A 1 285 ? 23.914 17.098 75.028 1.000 17.085 284 VAL AAA C 1
ATOM 2160 O O . VAL A 1 285 ? 25.033 17.484 74.605 1.000 18.976 284 VAL AAA O 1
ATOM 2164 N N . ASN A 1 286 ? 22.944 16.710 74.202 1.000 20.473 285 ASN AAA N 1
ATOM 2165 C CA . ASN A 1 286 ? 23.232 16.490 72.768 1.000 26.086 285 ASN AAA CA 1
ATOM 2166 C C . ASN A 1 286 ? 23.528 17.810 72.047 1.000 22.587 285 ASN AAA C 1
ATOM 2167 O O . ASN A 1 286 ? 24.106 17.744 70.972 1.000 17.990 285 ASN AAA O 1
ATOM 2172 N N . PRO A 1 287 ? 23.203 19.033 72.541 1.000 22.781 286 PRO AAA N 1
ATOM 2173 C CA . PRO A 1 287 ? 23.669 20.248 71.865 1.000 19.816 286 PRO AAA CA 1
ATOM 2174 C C . PRO A 1 287 ? 25.195 20.377 71.732 1.000 21.697 286 PRO AAA C 1
ATOM 2175 O O . PRO A 1 287 ? 25.652 21.116 70.898 1.000 14.935 286 PRO AAA O 1
ATOM 2179 N N . ILE A 1 288 ? 25.955 19.638 72.542 1.000 22.882 287 ILE AAA N 1
ATOM 2180 C CA . ILE A 1 288 ? 27.443 19.575 72.461 1.000 15.594 287 ILE AAA CA 1
ATOM 2181 C C . ILE A 1 288 ? 27.891 19.107 71.071 1.000 17.034 287 ILE AAA C 1
ATOM 2182 O O . ILE A 1 288 ? 28.964 19.593 70.604 1.000 23.769 287 ILE AAA O 1
ATOM 2187 N N . TYR A 1 289 ? 27.129 18.208 70.431 1.000 16.884 288 TYR AAA N 1
ATOM 2188 C CA . TYR A 1 289 ? 27.409 17.741 69.052 1.000 17.477 288 TYR AAA CA 1
ATOM 2189 C C . TYR A 1 289 ? 27.527 18.974 68.141 1.000 32.846 288 TYR AAA C 1
ATOM 2190 O O . TYR A 1 289 ? 28.541 19.100 67.412 1.000 19.001 288 TYR AAA O 1
ATOM 2199 N N . GLU A 1 290 ? 26.539 19.867 68.196 1.000 19.091 289 GLU AAA N 1
ATOM 2200 C CA . GLU A 1 290 ? 26.448 21.040 67.267 1.000 20.591 289 GLU AAA CA 1
ATOM 2201 C C . GLU A 1 290 ? 27.573 22.045 67.553 1.000 11.113 289 GLU AAA C 1
ATOM 2202 O O . GLU A 1 290 ? 28.190 22.550 66.570 1.000 20.959 289 GLU AAA O 1
ATOM 2208 N N . THR A 1 291 ? 27.817 22.356 68.829 1.000 26.983 290 THR AAA N 1
ATOM 2209 C CA . THR A 1 291 ? 28.857 23.335 69.229 1.000 26.751 290 THR AAA CA 1
ATOM 2210 C C . THR A 1 291 ? 30.221 22.749 68.889 1.000 36.510 290 THR AAA C 1
ATOM 2211 O O . THR A 1 291 ? 31.044 23.478 68.320 1.000 18.563 290 THR AAA O 1
ATOM 2215 N N . TRP A 1 292 ? 30.457 21.479 69.194 1.000 20.351 291 TRP AAA N 1
ATOM 2216 C CA . TRP A 1 292 ? 31.772 20.861 68.912 1.000 17.554 291 TRP AAA CA 1
ATOM 2217 C C . TRP A 1 292 ? 32.056 20.894 67.412 1.000 21.690 291 TRP AAA C 1
ATOM 2218 O O . TRP A 1 292 ? 33.178 21.279 67.039 1.000 18.917 291 TRP AAA O 1
ATOM 2229 N N . VAL A 1 293 ? 31.080 20.515 66.581 1.000 18.138 292 VAL AAA N 1
ATOM 2230 C CA . VAL A 1 293 ? 31.233 20.504 65.098 1.000 17.726 292 VAL AAA CA 1
ATOM 2231 C C . VAL A 1 293 ? 31.557 21.928 64.636 1.000 17.754 292 VAL AAA C 1
ATOM 2232 O O . VAL A 1 293 ? 32.353 22.087 63.691 1.000 15.866 292 VAL AAA O 1
ATOM 2236 N N . ALA A 1 294 ? 30.930 22.938 65.239 1.000 15.629 293 ALA AAA N 1
ATOM 2237 C CA . ALA A 1 294 ? 31.111 24.351 64.821 1.000 28.949 293 ALA AAA CA 1
ATOM 2238 C C . ALA A 1 294 ? 32.542 24.804 65.147 1.000 17.012 293 ALA AAA C 1
ATOM 2239 O O . ALA A 1 294 ? 33.187 25.451 64.268 1.000 19.805 293 ALA AAA O 1
ATOM 2241 N N . GLU A 1 295 ? 33.020 24.480 66.357 1.000 20.648 294 GLU AAA N 1
ATOM 2242 C CA . GLU A 1 295 ? 34.411 24.754 66.806 1.000 23.140 294 GLU AAA CA 1
ATOM 2243 C C . GLU A 1 295 ? 35.403 24.105 65.842 1.000 27.310 294 GLU AAA C 1
ATOM 2244 O O . GLU A 1 295 ? 36.311 24.818 65.374 1.000 23.672 294 GLU AAA O 1
ATOM 2250 N N . MET A 1 296 ? 35.232 22.820 65.520 1.000 15.040 295 MET AAA N 1
ATOM 2251 C CA . MET A 1 296 ? 36.102 22.149 64.506 1.000 15.487 295 MET AAA CA 1
ATOM 2252 C C . MET A 1 296 ? 36.031 22.865 63.152 1.000 20.460 295 MET AAA C 1
ATOM 2253 O O . MET A 1 296 ? 37.109 23.117 62.576 1.000 26.882 295 MET AAA O 1
ATOM 2258 N N . ASN A 1 297 ? 34.831 23.156 62.639 1.000 22.148 296 ASN AAA N 1
ATOM 2259 C CA . ASN A 1 297 ? 34.633 23.885 61.349 1.000 17.604 296 ASN AAA CA 1
ATOM 2260 C C . ASN A 1 297 ? 35.370 25.240 61.366 1.000 13.565 296 ASN AAA C 1
ATOM 2261 O O . ASN A 1 297 ? 36.044 25.566 60.361 1.000 23.267 296 ASN AAA O 1
ATOM 2266 N N . ASP A 1 298 ? 35.289 25.987 62.474 1.000 28.257 297 ASP AAA N 1
ATOM 2267 C CA . ASP A 1 298 ? 36.003 27.286 62.612 1.000 25.151 297 ASP AAA CA 1
ATOM 2268 C C . ASP A 1 298 ? 37.505 27.077 62.370 1.000 43.530 297 ASP AAA C 1
ATOM 2269 O O . ASP A 1 298 ? 38.098 27.980 61.759 1.000 31.838 297 ASP AAA O 1
ATOM 2274 N N . LYS A 1 299 ? 38.075 25.932 62.790 1.000 29.590 298 LYS AAA N 1
ATOM 2275 C CA . LYS A 1 299 ? 39.521 25.581 62.636 1.000 32.638 298 LYS AAA CA 1
ATOM 2276 C C . LYS A 1 299 ? 39.764 24.806 61.326 1.000 30.494 298 LYS AAA C 1
ATOM 2277 O O . LYS A 1 299 ? 40.871 24.302 61.143 1.000 31.797 298 LYS AAA O 1
ATOM 2283 N N . GLY A 1 300 ? 38.774 24.731 60.437 1.000 21.948 299 GLY AAA N 1
ATOM 2284 C CA . GLY A 1 300 ? 38.888 24.120 59.097 1.000 30.697 299 GLY AAA CA 1
ATOM 2285 C C . GLY A 1 300 ? 38.882 22.602 59.152 1.000 33.629 299 GLY AAA C 1
ATOM 2286 O O . GLY A 1 300 ? 39.445 21.980 58.235 1.000 27.997 299 GLY AAA O 1
ATOM 2287 N N . ILE A 1 301 ? 38.267 22.025 60.187 1.000 26.929 300 ILE AAA N 1
ATOM 2288 C CA . ILE A 1 301 ? 38.155 20.548 60.378 1.000 32.801 300 ILE AAA CA 1
ATOM 2289 C C . ILE A 1 301 ? 36.682 20.179 60.202 1.000 26.775 300 ILE AAA C 1
ATOM 2290 O O . ILE A 1 301 ? 35.805 20.786 60.892 1.000 23.633 300 ILE AAA O 1
ATOM 2295 N N . ASP A 1 302 ? 36.426 19.187 59.357 1.000 28.267 301 ASP AAA N 1
ATOM 2296 C CA . ASP A 1 302 ? 35.081 18.619 59.114 1.000 23.846 301 ASP AAA CA 1
ATOM 2297 C C . ASP A 1 302 ? 34.690 17.757 60.315 1.000 27.974 301 ASP AAA C 1
ATOM 2298 O O . ASP A 1 302 ? 34.874 16.527 60.262 1.000 28.833 301 ASP AAA O 1
ATOM 2303 N N . GLY A 1 303 ? 34.204 18.394 61.386 1.000 24.889 302 GLY AAA N 1
ATOM 2304 C CA . GLY A 1 303 ? 33.794 17.698 62.620 1.000 20.021 302 GLY AAA CA 1
ATOM 2305 C C . GLY A 1 303 ? 32.770 16.619 62.342 1.000 20.126 302 GLY AAA C 1
ATOM 2306 O O . GLY A 1 303 ? 32.846 15.544 62.962 1.000 19.685 302 GLY AAA O 1
ATOM 2307 N N . GLN A 1 304 ? 31.801 16.888 61.471 1.000 14.227 303 GLN AAA N 1
ATOM 2308 C CA . GLN A 1 304 ? 30.701 15.918 61.196 1.000 14.929 303 GLN AAA CA 1
ATOM 2309 C C . GLN A 1 304 ? 31.255 14.676 60.493 1.000 17.594 303 GLN AAA C 1
ATOM 2310 O O . GLN A 1 304 ? 30.810 13.559 60.816 1.000 21.242 303 GLN AAA O 1
ATOM 2316 N N . ALA A 1 305 ? 32.182 14.859 59.565 1.000 17.191 304 ALA AAA N 1
ATOM 2317 C CA . ALA A 1 305 ? 32.872 13.730 58.896 1.000 33.912 304 ALA AAA CA 1
ATOM 2318 C C . ALA A 1 305 ? 33.648 12.919 59.941 1.000 52.564 304 ALA AAA C 1
ATOM 2319 O O . ALA A 1 305 ? 33.698 11.686 59.802 1.000 21.143 304 ALA AAA O 1
ATOM 2321 N N . LEU A 1 306 ? 34.217 13.564 60.967 1.000 19.496 305 LEU AAA N 1
ATOM 2322 C CA . LEU A 1 306 ? 34.936 12.811 62.028 1.000 18.960 305 LEU AAA CA 1
ATOM 2323 C C . LEU A 1 306 ? 33.899 11.976 62.784 1.000 28.391 305 LEU AAA C 1
ATOM 2324 O O . LEU A 1 306 ? 34.150 10.788 62.951 1.000 23.035 305 LEU AAA O 1
ATOM 2329 N N . ILE A 1 307 ? 32.775 12.573 63.204 1.000 21.269 306 ILE AAA N 1
ATOM 2330 C CA . ILE A 1 307 ? 31.661 11.839 63.885 1.000 18.327 306 ILE AAA CA 1
ATOM 2331 C C . ILE A 1 307 ? 31.223 10.674 62.973 1.000 21.332 306 ILE AAA C 1
ATOM 2332 O O . ILE A 1 307 ? 31.059 9.538 63.470 1.000 21.342 306 ILE AAA O 1
ATOM 2337 N N . ASP A 1 308 ? 30.993 10.932 61.685 1.000 19.728 307 ASP AAA N 1
ATOM 2338 C CA . ASP A 1 308 ? 30.436 9.894 60.765 1.000 22.008 307 ASP AAA CA 1
ATOM 2339 C C . ASP A 1 308 ? 31.441 8.729 60.680 1.000 34.762 307 ASP AAA C 1
ATOM 2340 O O . ASP A 1 308 ? 31.009 7.549 60.746 1.000 24.573 307 ASP AAA O 1
ATOM 2345 N N . GLU A 1 309 ? 32.734 9.037 60.551 1.000 27.566 308 GLU AAA N 1
ATOM 2346 C CA . GLU A 1 309 ? 33.813 8.033 60.348 1.000 31.339 308 GLU AAA CA 1
ATOM 2347 C C . GLU A 1 309 ? 33.950 7.206 61.635 1.000 27.475 308 GLU AAA C 1
ATOM 2348 O O . GLU A 1 309 ? 34.116 5.978 61.542 1.000 17.879 308 GLU AAA O 1
ATOM 2354 N N . ALA A 1 310 ? 33.787 7.824 62.804 1.000 21.501 309 ALA AAA N 1
ATOM 2355 C CA . ALA A 1 310 ? 33.851 7.124 64.117 1.000 18.341 309 ALA AAA CA 1
ATOM 2356 C C . ALA A 1 310 ? 32.728 6.088 64.208 1.000 37.909 309 ALA AAA C 1
ATOM 2357 O O . ALA A 1 310 ? 32.991 4.935 64.639 1.000 22.227 309 ALA AAA O 1
ATOM 2359 N N . LYS A 1 311 ? 31.512 6.483 63.836 1.000 28.859 310 LYS AAA N 1
ATOM 2360 C CA . LYS A 1 311 ? 30.332 5.578 63.855 1.000 27.639 310 LYS AAA CA 1
ATOM 2361 C C . LYS A 1 311 ? 30.573 4.406 62.891 1.000 24.136 310 LYS AAA C 1
ATOM 2362 O O . LYS A 1 311 ? 30.317 3.244 63.290 1.000 22.570 310 LYS AAA O 1
ATOM 2368 N N . SER A 1 312 ? 31.054 4.695 61.683 1.000 23.664 311 SER AAA N 1
ATOM 2369 C CA . SER A 1 312 ? 31.308 3.701 60.608 1.000 34.751 311 SER AAA CA 1
ATOM 2370 C C . SER A 1 312 ? 32.371 2.696 61.067 1.000 37.536 311 SER AAA C 1
ATOM 2371 O O . SER A 1 312 ? 32.219 1.480 60.830 1.000 22.072 311 SER AAA O 1
ATOM 2374 N N . LEU A 1 313 ? 33.434 3.183 61.698 1.000 29.289 312 LEU AAA N 1
ATOM 2375 C CA . LEU A 1 313 ? 34.520 2.304 62.169 1.000 25.110 312 LEU AAA CA 1
ATOM 2376 C C . LEU A 1 313 ? 34.005 1.477 63.335 1.000 16.342 312 LEU AAA C 1
ATOM 2377 O O . LEU A 1 313 ? 34.392 0.293 63.400 1.000 19.728 312 LEU AAA O 1
ATOM 2382 N N . MET A 1 314 ? 33.223 2.057 64.248 1.000 22.596 313 MET AAA N 1
ATOM 2383 C CA . MET A 1 314 ? 32.744 1.294 65.424 1.000 14.462 313 MET AAA CA 1
ATOM 2384 C C . MET A 1 314 ? 31.808 0.177 64.945 1.000 24.431 313 MET AAA C 1
ATOM 2385 O O . MET A 1 314 ? 31.903 -0.932 65.487 1.000 23.677 313 MET AAA O 1
ATOM 2390 N N . GLU A 1 315 ? 30.981 0.440 63.926 1.000 23.964 314 GLU AAA N 1
ATOM 2391 C CA . GLU A 1 315 ? 30.069 -0.560 63.312 1.000 30.132 314 GLU AAA CA 1
ATOM 2392 C C . GLU A 1 315 ? 30.876 -1.700 62.667 1.000 24.547 314 GLU AAA C 1
ATOM 2393 O O . GLU A 1 315 ? 30.439 -2.863 62.773 1.000 28.279 314 GLU AAA O 1
ATOM 2399 N N . GLU A 1 316 ? 31.989 -1.376 62.001 1.000 19.208 315 GLU AAA N 1
ATOM 2400 C CA . GLU A 1 316 ? 32.860 -2.333 61.263 1.000 33.559 315 GLU AAA CA 1
ATOM 2401 C C . GLU A 1 316 ? 33.706 -3.187 62.227 1.000 43.027 315 GLU AAA C 1
ATOM 2402 O O . GLU A 1 316 ? 34.235 -4.216 61.776 1.000 30.297 315 GLU AAA O 1
ATOM 2408 N N . TYR A 1 317 ? 33.853 -2.819 63.502 1.000 23.915 316 TYR AAA N 1
ATOM 2409 C CA . TYR A 1 317 ? 34.598 -3.664 64.472 1.000 31.071 316 TYR AAA CA 1
ATOM 2410 C C . TYR A 1 317 ? 33.876 -5.000 64.688 1.000 22.913 316 TYR AAA C 1
ATOM 2411 O O . TYR A 1 317 ? 32.640 -5.010 64.847 1.000 24.116 316 TYR AAA O 1
ATOM 2420 N N . ASP A 1 318 ? 34.651 -6.083 64.756 1.000 28.771 317 ASP AAA N 1
ATOM 2421 C CA . ASP A 1 318 ? 34.165 -7.472 64.985 1.000 31.316 317 ASP AAA CA 1
ATOM 2422 C C . ASP A 1 318 ? 35.009 -8.090 66.099 1.000 25.182 317 ASP AAA C 1
ATOM 2423 O O . ASP A 1 318 ? 36.226 -7.925 66.079 1.000 22.037 317 ASP AAA O 1
ATOM 2428 N N . PRO A 1 319 ? 34.443 -8.833 67.090 1.000 26.277 318 PRO AAA N 1
ATOM 2429 C CA . PRO A 1 319 ? 35.240 -9.390 68.189 1.000 40.554 318 PRO AAA CA 1
ATOM 2430 C C . PRO A 1 319 ? 36.432 -10.292 67.822 1.000 30.532 318 PRO AAA C 1
ATOM 2431 O O . PRO A 1 319 ? 37.262 -10.503 68.707 1.000 32.803 318 PRO AAA O 1
ATOM 2435 N N . SER A 1 320 ? 36.529 -10.747 66.567 1.000 32.250 319 SER AAA N 1
ATOM 2436 C CA . SER A 1 320 ? 37.657 -11.551 66.015 1.000 34.297 319 SER AAA CA 1
ATOM 2437 C C . SER A 1 320 ? 38.915 -10.689 65.867 1.000 23.090 319 SER AAA C 1
ATOM 2438 O O . SER A 1 320 ? 40.001 -11.248 65.685 1.000 27.303 319 SER AAA O 1
ATOM 2441 N N . MET A 1 321 ? 38.784 -9.357 65.916 1.000 29.222 320 MET AAA N 1
ATOM 2442 C CA . MET A 1 321 ? 39.945 -8.422 65.858 1.000 29.185 320 MET AAA CA 1
ATOM 2443 C C . MET A 1 321 ? 40.610 -8.292 67.239 1.000 21.515 320 MET AAA C 1
ATOM 2444 O O . MET A 1 321 ? 41.718 -7.713 67.294 1.000 30.046 320 MET AAA O 1
ATOM 2449 N N . ASP A 1 322 ? 39.972 -8.755 68.317 1.000 27.391 321 ASP AAA N 1
ATOM 2450 C CA . ASP A 1 322 ? 40.540 -8.664 69.689 1.000 29.133 321 ASP AAA CA 1
ATOM 2451 C C . ASP A 1 322 ? 41.497 -9.835 69.929 1.000 25.047 321 ASP AAA C 1
ATOM 2452 O O . ASP A 1 322 ? 41.118 -10.787 70.624 1.000 18.794 321 ASP AAA O 1
ATOM 2457 N N . THR A 1 323 ? 42.721 -9.724 69.438 1.000 18.760 322 THR AAA N 1
ATOM 2458 C CA . THR A 1 323 ? 43.718 -10.823 69.395 1.000 26.377 322 THR AAA CA 1
ATOM 2459 C C . THR A 1 323 ? 44.881 -10.611 70.374 1.000 30.654 322 THR AAA C 1
ATOM 2460 O O . THR A 1 323 ? 45.676 -11.552 70.507 1.000 29.981 322 THR AAA O 1
ATOM 2464 N N . TYR A 1 324 ? 45.014 -9.447 71.019 1.000 20.361 323 TYR AAA N 1
ATOM 2465 C CA . TYR A 1 324 ? 46.228 -9.098 71.820 1.000 14.950 323 TYR AAA CA 1
ATOM 2466 C C . TYR A 1 324 ? 46.394 -10.064 72.998 1.000 23.108 323 TYR AAA C 1
ATOM 2467 O O . TYR A 1 324 ? 45.399 -10.339 73.717 1.000 19.946 323 TYR AAA O 1
ATOM 2476 N N . GLY A 1 325 ? 47.623 -10.557 73.206 1.000 22.007 324 GLY AAA N 1
ATOM 2477 C CA . GLY A 1 325 ? 47.977 -11.403 74.365 1.000 66.808 324 GLY AAA CA 1
ATOM 2478 C C . GLY A 1 325 ? 49.462 -11.350 74.674 1.000 31.689 324 GLY AAA C 1
ATOM 2479 O O . GLY A 1 325 ? 50.117 -10.404 74.257 1.000 27.152 324 GLY AAA O 1
ATOM 2480 N N . LYS A 1 326 ? 49.986 -12.383 75.321 1.000 29.012 325 LYS AAA N 1
ATOM 2481 C CA . LYS A 1 326 ? 51.418 -12.486 75.726 1.000 25.464 325 LYS AAA CA 1
ATOM 2482 C C . LYS A 1 326 ? 52.279 -12.895 74.523 1.000 16.690 325 LYS AAA C 1
ATOM 2483 O O . LYS A 1 326 ? 51.884 -13.803 73.761 1.000 34.976 325 LYS AAA O 1
ATOM 2489 N N . ALA A 1 327 ? 53.405 -12.199 74.342 1.000 30.253 326 ALA AAA N 1
ATOM 2490 C CA . ALA A 1 327 ? 54.229 -12.187 73.111 1.000 58.476 326 ALA AAA CA 1
ATOM 2491 C C . ALA A 1 327 ? 55.240 -13.326 73.167 1.000 200.000 326 ALA AAA C 1
ATOM 2492 O O . ALA A 1 327 ? 55.585 -13.756 74.292 1.000 36.664 326 ALA AAA O 1
ATOM 2494 N N . ALA A 1 328 ? 55.695 -13.753 71.988 1.000 43.697 327 ALA AAA N 1
ATOM 2495 C CA . ALA A 1 328 ? 56.855 -14.647 71.783 1.000 110.327 327 ALA AAA CA 1
ATOM 2496 C C . ALA A 1 328 ? 58.121 -13.784 71.843 1.000 52.071 327 ALA AAA C 1
ATOM 2497 O O . ALA A 1 328 ? 57.994 -12.563 71.627 1.000 76.981 327 ALA AAA O 1
ATOM 2499 N N . ALA A 1 329 ? 59.274 -14.393 72.153 1.000 39.757 328 ALA AAA N 1
ATOM 2500 C CA . ALA A 1 329 ? 60.612 -13.754 72.260 1.000 56.291 328 ALA AAA CA 1
ATOM 2501 C C . ALA A 1 329 ? 61.432 -14.024 70.993 1.000 84.470 328 ALA AAA C 1
ATOM 2502 O O . ALA A 1 329 ? 61.009 -13.744 69.875 1.000 48.905 328 ALA AAA O 1
ATOM 2504 N N . GLN B 1 2 ? 28.953 -6.072 110.702 1.000 92.806 1 GLN BBB N 1
ATOM 2505 C CA . GLN B 1 2 ? 28.887 -4.592 110.513 1.000 96.071 1 GLN BBB CA 1
ATOM 2506 C C . GLN B 1 2 ? 28.267 -3.954 111.767 1.000 50.780 1 GLN BBB C 1
ATOM 2507 O O . GLN B 1 2 ? 27.094 -4.254 112.063 1.000 99.429 1 GLN BBB O 1
ATOM 2513 N N . GLU B 1 3 ? 29.045 -3.134 112.480 1.000 200.000 2 GLU BBB N 1
ATOM 2514 C CA . GLU B 1 3 ? 28.613 -2.316 113.648 1.000 76.243 2 GLU BBB CA 1
ATOM 2515 C C . GLU B 1 3 ? 29.307 -0.953 113.580 1.000 52.923 2 GLU BBB C 1
ATOM 2516 O O . GLU B 1 3 ? 28.608 0.070 113.496 1.000 47.676 2 GLU BBB O 1
ATOM 2522 N N . VAL B 1 4 ? 30.645 -0.967 113.620 1.000 107.166 3 VAL BBB N 1
ATOM 2523 C CA . VAL B 1 4 ? 31.528 0.237 113.620 1.000 33.100 3 VAL BBB CA 1
ATOM 2524 C C . VAL B 1 4 ? 32.523 0.117 112.458 1.000 35.866 3 VAL BBB C 1
ATOM 2525 O O . VAL B 1 4 ? 33.150 -0.956 112.314 1.000 48.049 3 VAL BBB O 1
ATOM 2529 N N . THR B 1 5 ? 32.651 1.180 111.660 1.000 46.355 4 THR BBB N 1
ATOM 2530 C CA . THR B 1 5 ? 33.692 1.324 110.608 1.000 82.992 4 THR BBB CA 1
ATOM 2531 C C . THR B 1 5 ? 34.778 2.257 111.139 1.000 42.434 4 THR BBB C 1
ATOM 2532 O O . THR B 1 5 ? 34.414 3.354 111.584 1.000 46.144 4 THR BBB O 1
ATOM 2536 N N . LEU B 1 6 ? 36.046 1.828 111.091 1.000 44.239 5 LEU BBB N 1
ATOM 2537 C CA . LEU B 1 6 ? 37.221 2.645 111.506 1.000 44.599 5 LEU BBB CA 1
ATOM 2538 C C . LEU B 1 6 ? 38.127 2.899 110.291 1.000 38.698 5 LEU BBB C 1
ATOM 2539 O O . LEU B 1 6 ? 38.338 1.953 109.502 1.000 43.123 5 LEU BBB O 1
ATOM 2544 N N . THR B 1 7 ? 38.634 4.126 110.126 1.000 33.696 6 THR BBB N 1
ATOM 2545 C CA . THR B 1 7 ? 39.535 4.499 109.005 1.000 33.759 6 THR BBB CA 1
ATOM 2546 C C . THR B 1 7 ? 40.988 4.432 109.486 1.000 58.319 6 THR BBB C 1
ATOM 2547 O O . THR B 1 7 ? 41.264 4.881 110.622 1.000 31.289 6 THR BBB O 1
ATOM 2551 N N . LEU B 1 8 ? 41.862 3.849 108.658 1.000 27.418 7 LEU BBB N 1
ATOM 2552 C CA . LEU B 1 8 ? 43.330 3.797 108.883 1.000 38.798 7 LEU BBB CA 1
ATOM 2553 C C . LEU B 1 8 ? 44.005 4.576 107.756 1.000 29.170 7 LEU BBB C 1
ATOM 2554 O O . LEU B 1 8 ? 43.759 4.245 106.599 1.000 31.809 7 LEU BBB O 1
ATOM 2559 N N . HIS B 1 9 ? 44.803 5.582 108.107 1.000 24.432 8 HIS BBB N 1
ATOM 2560 C CA . HIS B 1 9 ? 45.592 6.408 107.164 1.000 19.148 8 HIS BBB CA 1
ATOM 2561 C C . HIS B 1 9 ? 47.084 6.125 107.347 1.000 24.279 8 HIS BBB C 1
ATOM 2562 O O . HIS B 1 9 ? 47.545 6.137 108.503 1.000 32.658 8 HIS BBB O 1
ATOM 2569 N N . GLN B 1 10 ? 47.826 5.895 106.263 1.000 25.715 9 GLN BBB N 1
ATOM 2570 C CA . GLN B 1 10 ? 49.312 5.792 106.354 1.000 22.856 9 GLN BBB CA 1
ATOM 2571 C C . GLN B 1 10 ? 49.929 6.373 105.072 1.000 26.437 9 GLN BBB C 1
ATOM 2572 O O . GLN B 1 10 ? 49.146 6.821 104.227 1.000 23.728 9 GLN BBB O 1
ATOM 2578 N N . PHE B 1 11 ? 51.268 6.364 104.932 1.000 19.559 10 PHE BBB N 1
ATOM 2579 C CA . PHE B 1 11 ? 52.026 7.220 103.965 1.000 19.196 10 PHE BBB CA 1
ATOM 2580 C C . PHE B 1 11 ? 52.717 6.405 102.849 1.000 13.147 10 PHE BBB C 1
ATOM 2581 O O . PHE B 1 11 ? 53.279 7.030 101.887 1.000 18.907 10 PHE BBB O 1
ATOM 2589 N N . LEU B 1 12 ? 52.694 5.080 102.896 1.000 27.738 11 LEU BBB N 1
ATOM 2590 C CA . LEU B 1 12 ? 53.301 4.259 101.812 1.000 28.073 11 LEU BBB CA 1
ATOM 2591 C C . LEU B 1 12 ? 52.212 3.560 101.001 1.000 21.258 11 LEU BBB C 1
ATOM 2592 O O . LEU B 1 12 ? 51.060 3.458 101.455 1.000 21.472 11 LEU BBB O 1
ATOM 2597 N N . PRO B 1 13 ? 52.561 3.065 99.784 1.000 21.023 12 PRO BBB N 1
ATOM 2598 C CA . PRO B 1 13 ? 51.657 2.271 98.956 1.000 25.873 12 PRO BBB CA 1
ATOM 2599 C C . PRO B 1 13 ? 51.122 1.017 99.660 1.000 23.655 12 PRO BBB C 1
ATOM 2600 O O . PRO B 1 13 ? 51.763 0.481 100.588 1.000 17.611 12 PRO BBB O 1
ATOM 2604 N N . ALA B 1 14 ? 49.950 0.581 99.205 1.000 19.016 13 ALA BBB N 1
ATOM 2605 C CA . ALA B 1 14 ? 49.216 -0.602 99.717 1.000 32.369 13 ALA BBB CA 1
ATOM 2606 C C . ALA B 1 14 ? 50.138 -1.825 99.687 1.000 29.841 13 ALA BBB C 1
ATOM 2607 O O . ALA B 1 14 ? 50.109 -2.617 100.636 1.000 20.949 13 ALA BBB O 1
ATOM 2609 N N . GLN B 1 15 ? 50.956 -1.947 98.640 1.000 30.548 14 GLN BBB N 1
ATOM 2610 C CA . GLN B 1 15 ? 51.772 -3.161 98.367 1.000 28.142 14 GLN BBB CA 1
ATOM 2611 C C . GLN B 1 15 ? 53.130 -3.082 99.090 1.000 21.272 14 GLN BBB C 1
ATOM 2612 O O . GLN B 1 15 ? 53.874 -4.057 98.983 1.000 26.460 14 GLN BBB O 1
ATOM 2618 N N . ALA B 1 16 ? 53.460 -1.972 99.764 1.000 18.553 15 ALA BBB N 1
ATOM 2619 C CA . ALA B 1 16 ? 54.703 -1.824 100.564 1.000 15.519 15 ALA BBB CA 1
ATOM 2620 C C . ALA B 1 16 ? 54.678 -2.805 101.750 1.000 25.002 15 ALA BBB C 1
ATOM 2621 O O . ALA B 1 16 ? 53.600 -3.284 102.109 1.000 26.540 15 ALA BBB O 1
ATOM 2623 N N . ASN B 1 17 ? 55.829 -3.043 102.378 1.000 19.517 16 ASN BBB N 1
ATOM 2624 C CA . ASN B 1 17 ? 56.025 -4.170 103.325 1.000 16.894 16 ASN BBB CA 1
ATOM 2625 C C . ASN B 1 17 ? 55.189 -3.969 104.586 1.000 21.292 16 ASN BBB C 1
ATOM 2626 O O . ASN B 1 17 ? 54.450 -4.892 104.922 1.000 27.285 16 ASN BBB O 1
ATOM 2631 N N . VAL B 1 18 ? 55.335 -2.836 105.275 1.000 21.472 17 VAL BBB N 1
ATOM 2632 C CA . VAL B 1 18 ? 54.619 -2.605 106.555 1.000 24.390 17 VAL BBB CA 1
ATOM 2633 C C . VAL B 1 18 ? 53.122 -2.603 106.268 1.000 28.965 17 VAL BBB C 1
ATOM 2634 O O . VAL B 1 18 ? 52.382 -3.433 106.814 1.000 24.547 17 VAL BBB O 1
ATOM 2638 N N . PRO B 1 19 ? 52.620 -1.763 105.343 1.000 15.807 18 PRO BBB N 1
ATOM 2639 C CA . PRO B 1 19 ? 51.191 -1.769 105.038 1.000 21.349 18 PRO BBB CA 1
ATOM 2640 C C . PRO B 1 19 ? 50.644 -3.174 104.764 1.000 28.570 18 PRO BBB C 1
ATOM 2641 O O . PRO B 1 19 ? 49.602 -3.477 105.315 1.000 24.080 18 PRO BBB O 1
ATOM 2645 N N . LYS B 1 20 ? 51.335 -4.003 103.971 1.000 25.561 19 LYS BBB N 1
ATOM 2646 C CA . LYS B 1 20 ? 50.794 -5.336 103.566 1.000 26.576 19 LYS BBB CA 1
ATOM 2647 C C . LYS B 1 20 ? 50.961 -6.385 104.686 1.000 55.724 19 LYS BBB C 1
ATOM 2648 O O . LYS B 1 20 ? 50.004 -7.154 104.906 1.000 28.816 19 LYS BBB O 1
ATOM 2654 N N . ASP B 1 21 ? 52.120 -6.447 105.355 1.000 17.739 20 ASP BBB N 1
ATOM 2655 C CA . ASP B 1 21 ? 52.527 -7.616 106.182 1.000 28.004 20 ASP BBB CA 1
ATOM 2656 C C . ASP B 1 21 ? 52.412 -7.321 107.676 1.000 26.075 20 ASP BBB C 1
ATOM 2657 O O . ASP B 1 21 ? 52.596 -8.259 108.454 1.000 33.817 20 ASP BBB O 1
ATOM 2662 N N . VAL B 1 22 ? 52.160 -6.068 108.055 1.000 20.954 21 VAL BBB N 1
ATOM 2663 C CA . VAL B 1 22 ? 51.932 -5.648 109.468 1.000 38.773 21 VAL BBB CA 1
ATOM 2664 C C . VAL B 1 22 ? 50.537 -5.033 109.604 1.000 39.090 21 VAL BBB C 1
ATOM 2665 O O . VAL B 1 22 ? 49.747 -5.569 110.395 1.000 23.248 21 VAL BBB O 1
ATOM 2669 N N . LEU B 1 23 ? 50.237 -3.966 108.860 1.000 27.563 22 LEU BBB N 1
ATOM 2670 C CA . LEU B 1 23 ? 49.004 -3.157 109.081 1.000 46.220 22 LEU BBB CA 1
ATOM 2671 C C . LEU B 1 23 ? 47.781 -3.940 108.596 1.000 35.307 22 LEU BBB C 1
ATOM 2672 O O . LEU B 1 23 ? 46.810 -4.011 109.363 1.000 50.391 22 LEU BBB O 1
ATOM 2677 N N . ASP B 1 24 ? 47.821 -4.494 107.377 1.000 25.695 23 ASP BBB N 1
ATOM 2678 C CA . ASP B 1 24 ? 46.701 -5.309 106.835 1.000 24.155 23 ASP BBB CA 1
ATOM 2679 C C . ASP B 1 24 ? 46.559 -6.594 107.672 1.000 79.462 23 ASP BBB C 1
ATOM 2680 O O . ASP B 1 24 ? 45.434 -7.087 107.787 1.000 29.654 23 ASP BBB O 1
ATOM 2685 N N . VAL B 1 25 ? 47.643 -7.127 108.251 1.000 31.375 24 VAL BBB N 1
ATOM 2686 C CA . VAL B 1 25 ? 47.595 -8.386 109.066 1.000 28.578 24 VAL BBB CA 1
ATOM 2687 C C . VAL B 1 25 ? 46.880 -8.081 110.389 1.000 45.255 24 VAL BBB C 1
ATOM 2688 O O . VAL B 1 25 ? 45.994 -8.866 110.794 1.000 39.804 24 VAL BBB O 1
ATOM 2692 N N . TRP B 1 26 ? 47.255 -6.968 111.012 1.000 30.170 25 TRP BBB N 1
ATOM 2693 C CA . TRP B 1 26 ? 46.624 -6.383 112.222 1.000 23.029 25 TRP BBB CA 1
ATOM 2694 C C . TRP B 1 26 ? 45.124 -6.175 111.996 1.000 49.315 25 TRP BBB C 1
ATOM 2695 O O . TRP B 1 26 ? 44.319 -6.798 112.716 1.000 27.660 25 TRP BBB O 1
ATOM 2706 N N . ALA B 1 27 ? 44.760 -5.295 111.062 1.000 39.109 26 ALA BBB N 1
ATOM 2707 C CA . ALA B 1 27 ? 43.350 -4.934 110.781 1.000 32.793 26 ALA BBB CA 1
ATOM 2708 C C . ALA B 1 27 ? 42.533 -6.210 110.520 1.000 45.575 26 ALA BBB C 1
ATOM 2709 O O . ALA B 1 27 ? 41.429 -6.332 111.084 1.000 38.591 26 ALA BBB O 1
ATOM 2711 N N . ASP B 1 28 ? 43.055 -7.141 109.718 1.000 28.643 27 ASP BBB N 1
ATOM 2712 C CA . ASP B 1 28 ? 42.390 -8.441 109.414 1.000 25.000 27 ASP BBB CA 1
ATOM 2713 C C . ASP B 1 28 ? 42.166 -9.237 110.711 1.000 200.000 27 ASP BBB C 1
ATOM 2714 O O . ASP B 1 28 ? 41.125 -9.920 110.801 1.000 42.457 27 ASP BBB O 1
ATOM 2719 N N . ASN B 1 29 ? 43.095 -9.158 111.672 1.000 35.449 28 ASN BBB N 1
ATOM 2720 C CA . ASN B 1 29 ? 43.061 -9.933 112.948 1.000 47.106 28 ASN BBB CA 1
ATOM 2721 C C . ASN B 1 29 ? 42.037 -9.298 113.897 1.000 58.661 28 ASN BBB C 1
ATOM 2722 O O . ASN B 1 29 ? 41.379 -10.033 114.659 1.000 42.834 28 ASN BBB O 1
ATOM 2727 N N . VAL B 1 30 ? 41.903 -7.974 113.860 1.000 32.987 29 VAL BBB N 1
ATOM 2728 C CA . VAL B 1 30 ? 40.870 -7.239 114.641 1.000 45.920 29 VAL BBB CA 1
ATOM 2729 C C . VAL B 1 30 ? 39.487 -7.572 114.058 1.000 61.407 29 VAL BBB C 1
ATOM 2730 O O . VAL B 1 30 ? 38.569 -7.855 114.848 1.000 39.638 29 VAL BBB O 1
ATOM 2734 N N . GLU B 1 31 ? 39.348 -7.588 112.729 1.000 29.792 30 GLU BBB N 1
ATOM 2735 C CA . GLU B 1 31 ? 38.047 -7.817 112.034 1.000 41.721 30 GLU BBB CA 1
ATOM 2736 C C . GLU B 1 31 ? 37.545 -9.245 112.303 1.000 63.711 30 GLU BBB C 1
ATOM 2737 O O . GLU B 1 31 ? 36.328 -9.408 112.482 1.000 43.398 30 GLU BBB O 1
ATOM 2743 N N . GLU B 1 32 ? 38.440 -10.240 112.293 1.000 34.741 31 GLU BBB N 1
ATOM 2744 C CA . GLU B 1 32 ? 38.122 -11.674 112.551 1.000 60.709 31 GLU BBB CA 1
ATOM 2745 C C . GLU B 1 32 ? 37.755 -11.877 114.029 1.000 63.581 31 GLU BBB C 1
ATOM 2746 O O . GLU B 1 32 ? 36.743 -12.570 114.286 1.000 42.089 31 GLU BBB O 1
ATOM 2752 N N . ALA B 1 33 ? 38.529 -11.284 114.948 1.000 42.841 32 ALA BBB N 1
ATOM 2753 C CA . ALA B 1 33 ? 38.371 -11.382 116.421 1.000 55.994 32 ALA BBB CA 1
ATOM 2754 C C . ALA B 1 33 ? 37.034 -10.767 116.850 1.000 193.841 32 ALA BBB C 1
ATOM 2755 O O . ALA B 1 33 ? 36.432 -11.281 117.803 1.000 40.960 32 ALA BBB O 1
ATOM 2757 N N . SER B 1 34 ? 36.585 -9.719 116.155 1.000 49.839 33 SER BBB N 1
ATOM 2758 C CA . SER B 1 34 ? 35.318 -8.985 116.425 1.000 68.452 33 SER BBB CA 1
ATOM 2759 C C . SER B 1 34 ? 34.101 -9.795 115.940 1.000 36.830 33 SER BBB C 1
ATOM 2760 O O . SER B 1 34 ? 32.977 -9.354 116.197 1.000 48.728 33 SER BBB O 1
ATOM 2763 N N . ASP B 1 35 ? 34.335 -10.909 115.230 1.000 58.450 34 ASP BBB N 1
ATOM 2764 C CA . ASP B 1 35 ? 33.311 -11.791 114.608 1.000 75.117 34 ASP BBB CA 1
ATOM 2765 C C . ASP B 1 35 ? 32.603 -11.029 113.479 1.000 69.188 34 ASP BBB C 1
ATOM 2766 O O . ASP B 1 35 ? 31.408 -11.285 113.243 1.000 56.357 34 ASP BBB O 1
ATOM 2771 N N . GLY B 1 36 ? 33.320 -10.130 112.801 1.000 48.497 35 GLY BBB N 1
ATOM 2772 C CA . GLY B 1 36 ? 32.790 -9.321 111.686 1.000 41.091 35 GLY BBB CA 1
ATOM 2773 C C . GLY B 1 36 ? 32.041 -8.086 112.167 1.000 26.028 35 GLY BBB C 1
ATOM 2774 O O . GLY B 1 36 ? 31.312 -7.488 111.346 1.000 48.105 35 GLY BBB O 1
ATOM 2775 N N . ARG B 1 37 ? 32.262 -7.667 113.413 1.000 53.947 36 ARG BBB N 1
ATOM 2776 C CA . ARG B 1 37 ? 31.576 -6.499 114.022 1.000 56.593 36 ARG BBB CA 1
ATOM 2777 C C . ARG B 1 37 ? 32.381 -5.228 113.734 1.000 53.437 36 ARG BBB C 1
ATOM 2778 O O . ARG B 1 37 ? 31.829 -4.126 113.932 1.000 54.748 36 ARG BBB O 1
ATOM 2786 N N . ILE B 1 38 ? 33.630 -5.368 113.277 1.000 38.952 37 ILE BBB N 1
ATOM 2787 C CA . ILE B 1 38 ? 34.510 -4.214 112.922 1.000 40.871 37 ILE BBB CA 1
ATOM 2788 C C . ILE B 1 38 ? 34.971 -4.399 111.478 1.000 66.179 37 ILE BBB C 1
ATOM 2789 O O . ILE B 1 38 ? 35.284 -5.550 111.099 1.000 39.436 37 ILE BBB O 1
ATOM 2794 N N . GLU B 1 39 ? 34.926 -3.309 110.707 1.000 48.285 38 GLU BBB N 1
ATOM 2795 C CA . GLU B 1 39 ? 35.588 -3.155 109.389 1.000 52.607 38 GLU BBB CA 1
ATOM 2796 C C . GLU B 1 39 ? 36.573 -2.000 109.533 1.000 55.642 38 GLU BBB C 1
ATOM 2797 O O . GLU B 1 39 ? 36.161 -0.944 110.039 1.000 36.514 38 GLU BBB O 1
ATOM 2803 N N . ILE B 1 40 ? 37.828 -2.213 109.143 1.000 46.092 39 ILE BBB N 1
ATOM 2804 C CA . ILE B 1 40 ? 38.840 -1.126 109.092 1.000 39.065 39 ILE BBB CA 1
ATOM 2805 C C . ILE B 1 40 ? 39.085 -0.789 107.618 1.000 41.659 39 ILE BBB C 1
ATOM 2806 O O . ILE B 1 40 ? 39.453 -1.687 106.830 1.000 31.048 39 ILE BBB O 1
ATOM 2811 N N . GLU B 1 41 ? 38.853 0.467 107.268 1.000 31.142 40 GLU BBB N 1
ATOM 2812 C CA . GLU B 1 41 ? 39.117 1.028 105.926 1.000 25.134 40 GLU BBB CA 1
ATOM 2813 C C . GLU B 1 41 ? 40.570 1.497 105.903 1.000 31.211 40 GLU BBB C 1
ATOM 2814 O O . GLU B 1 41 ? 40.901 2.329 106.759 1.000 34.839 40 GLU BBB O 1
ATOM 2820 N N . ARG B 1 42 ? 41.381 1.031 104.941 1.000 27.069 41 ARG BBB N 1
ATOM 2821 C CA . ARG B 1 42 ? 42.836 1.362 104.878 1.000 30.355 41 ARG BBB CA 1
ATOM 2822 C C . ARG B 1 42 ? 43.143 2.265 103.666 1.000 25.634 41 ARG BBB C 1
ATOM 2823 O O . ARG B 1 42 ? 42.963 1.816 102.537 1.000 26.693 41 ARG BBB O 1
ATOM 2831 N N . TYR B 1 43 ? 43.602 3.487 103.931 1.000 18.075 42 TYR BBB N 1
ATOM 2832 C CA . TYR B 1 43 ? 43.928 4.558 102.955 1.000 27.511 42 TYR BBB CA 1
ATOM 2833 C C . TYR B 1 43 ? 45.444 4.719 102.920 1.000 17.181 42 TYR BBB C 1
ATOM 2834 O O . TYR B 1 43 ? 46.039 5.278 103.840 1.000 31.398 42 TYR BBB O 1
ATOM 2843 N N . PRO B 1 44 ? 46.118 4.217 101.868 1.000 22.449 43 PRO BBB N 1
ATOM 2844 C CA . PRO B 1 44 ? 47.566 4.416 101.710 1.000 20.697 43 PRO BBB CA 1
ATOM 2845 C C . PRO B 1 44 ? 48.010 5.720 101.006 1.000 16.946 43 PRO BBB C 1
ATOM 2846 O O . PRO B 1 44 ? 47.182 6.472 100.450 1.000 21.617 43 PRO BBB O 1
ATOM 2850 N N . SER B 1 45 ? 49.320 5.969 100.996 1.000 16.063 44 SER BBB N 1
ATOM 2851 C CA . SER B 1 45 ? 49.995 7.074 100.256 1.000 21.593 44 SER BBB CA 1
ATOM 2852 C C . SER B 1 45 ? 49.236 8.397 100.422 1.000 23.776 44 SER BBB C 1
ATOM 2853 O O . SER B 1 45 ? 49.141 9.154 99.423 1.000 27.627 44 SER BBB O 1
ATOM 2856 N N . MET B 1 46 ? 48.756 8.686 101.634 1.000 26.085 45 MET BBB N 1
ATOM 2857 C CA . MET B 1 46 ? 48.176 10.006 101.994 1.000 25.268 45 MET BBB CA 1
ATOM 2858 C C . MET B 1 46 ? 46.974 10.289 101.086 1.000 33.095 45 MET BBB C 1
ATOM 2859 O O . MET B 1 46 ? 46.745 11.476 100.762 1.000 25.851 45 MET BBB O 1
ATOM 2864 N N . GLN B 1 47 ? 46.221 9.243 100.726 1.000 23.566 46 GLN BBB N 1
ATOM 2865 C CA . GLN B 1 47 ? 45.064 9.314 99.781 1.000 18.653 46 GLN BBB CA 1
ATOM 2866 C C . GLN B 1 47 ? 44.005 10.308 100.292 1.000 19.231 46 GLN BBB C 1
ATOM 2867 O O . GLN B 1 47 ? 43.309 10.878 99.445 1.000 25.254 46 GLN BBB O 1
ATOM 2873 N N . LEU B 1 48 ? 43.854 10.489 101.608 1.000 28.918 47 LEU BBB N 1
ATOM 2874 C CA . LEU B 1 48 ? 42.801 11.371 102.184 1.000 32.482 47 LEU BBB CA 1
ATOM 2875 C C . LEU B 1 48 ? 43.291 12.823 102.254 1.000 39.970 47 LEU BBB C 1
ATOM 2876 O O . LEU B 1 48 ? 42.496 13.666 102.694 1.000 39.318 47 LEU BBB O 1
ATOM 2881 N N . GLY B 1 49 ? 44.546 13.109 101.886 1.000 23.171 48 GLY BBB N 1
ATOM 2882 C CA . GLY B 1 49 ? 45.141 14.456 102.003 1.000 24.199 48 GLY BBB CA 1
ATOM 2883 C C . GLY B 1 49 ? 46.173 14.567 103.121 1.000 20.184 48 GLY BBB C 1
ATOM 2884 O O . GLY B 1 49 ? 46.186 13.715 104.043 1.000 29.642 48 GLY BBB O 1
ATOM 2885 N N . GLY B 1 50 ? 47.004 15.605 103.037 1.000 25.599 49 GLY BBB N 1
ATOM 2886 C CA . GLY B 1 50 ? 48.058 15.931 104.012 1.000 40.449 49 GLY BBB CA 1
ATOM 2887 C C . GLY B 1 50 ? 49.399 15.358 103.588 1.000 64.338 49 GLY BBB C 1
ATOM 2888 O O . GLY B 1 50 ? 49.443 14.571 102.620 1.000 31.016 49 GLY BBB O 1
ATOM 2889 N N . THR B 1 51 ? 50.466 15.761 104.275 1.000 43.061 50 THR BBB N 1
ATOM 2890 C CA . THR B 1 51 ? 51.808 15.130 104.177 1.000 40.902 50 THR BBB CA 1
ATOM 2891 C C . THR B 1 51 ? 51.972 14.156 105.337 1.000 24.061 50 THR BBB C 1
ATOM 2892 O O . THR B 1 51 ? 51.264 14.230 106.342 1.000 28.595 50 THR BBB O 1
ATOM 2896 N N . PRO B 1 52 ? 52.906 13.183 105.234 1.000 39.262 51 PRO BBB N 1
ATOM 2897 C CA . PRO B 1 52 ? 53.104 12.191 106.293 1.000 41.490 51 PRO BBB CA 1
ATOM 2898 C C . PRO B 1 52 ? 53.319 12.759 107.701 1.000 18.401 51 PRO BBB C 1
ATOM 2899 O O . PRO B 1 52 ? 52.803 12.209 108.684 1.000 28.721 51 PRO BBB O 1
ATOM 2903 N N . PRO B 1 53 ? 54.073 13.858 107.890 1.000 24.433 52 PRO BBB N 1
ATOM 2904 C CA . PRO B 1 53 ? 54.277 14.371 109.244 1.000 39.691 52 PRO BBB CA 1
ATOM 2905 C C . PRO B 1 53 ? 52.970 14.760 109.962 1.000 50.066 52 PRO BBB C 1
ATOM 2906 O O . PRO B 1 53 ? 52.981 14.736 111.169 1.000 36.194 52 PRO BBB O 1
ATOM 2910 N N . GLU B 1 54 ? 51.877 15.000 109.223 1.000 37.687 53 GLU BBB N 1
ATOM 2911 C CA . GLU B 1 54 ? 50.567 15.477 109.757 1.000 26.165 53 GLU BBB CA 1
ATOM 2912 C C . GLU B 1 54 ? 49.771 14.293 110.335 1.000 45.166 53 GLU BBB C 1
ATOM 2913 O O . GLU B 1 54 ? 48.765 14.543 111.002 1.000 36.939 53 GLU BBB O 1
ATOM 2919 N N . LEU B 1 55 ? 50.208 13.046 110.134 1.000 21.786 54 LEU BBB N 1
ATOM 2920 C CA . LEU B 1 55 ? 49.393 11.842 110.475 1.000 27.467 54 LEU BBB CA 1
ATOM 2921 C C . LEU B 1 55 ? 49.104 11.785 111.974 1.000 45.245 54 LEU BBB C 1
ATOM 2922 O O . LEU B 1 55 ? 47.969 11.383 112.343 1.000 32.274 54 LEU BBB O 1
ATOM 2927 N N . MET B 1 56 ? 50.087 12.114 112.815 1.000 48.051 55 MET BBB N 1
ATOM 2928 C CA . MET B 1 56 ? 49.892 12.067 114.286 1.000 41.243 55 MET BBB CA 1
ATOM 2929 C C . MET B 1 56 ? 48.683 12.942 114.630 1.000 38.280 55 MET BBB C 1
ATOM 2930 O O . MET B 1 56 ? 47.806 12.478 115.389 1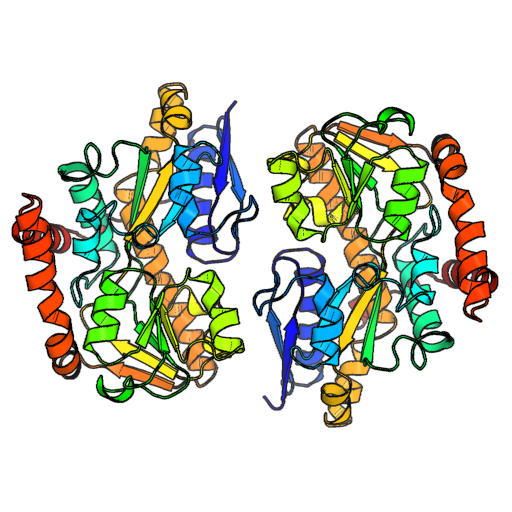.000 35.796 55 MET BBB O 1
ATOM 2935 N N . ASP B 1 57 ? 48.643 14.136 114.038 1.000 25.198 56 ASP BBB N 1
ATOM 2936 C CA . ASP B 1 57 ? 47.629 15.196 114.297 1.000 44.276 56 ASP BBB CA 1
ATOM 2937 C C . ASP B 1 57 ? 46.282 14.783 113.697 1.000 69.437 56 ASP BBB C 1
ATOM 2938 O O . ASP B 1 57 ? 45.247 15.094 114.306 1.000 45.184 56 ASP BBB O 1
ATOM 2943 N N . GLN B 1 58 ? 46.299 14.084 112.562 1.000 51.695 57 GLN BBB N 1
ATOM 2944 C CA . GLN B 1 58 ? 45.084 13.541 111.910 1.000 27.940 57 GLN BBB CA 1
ATOM 2945 C C . GLN B 1 58 ? 44.382 12.548 112.840 1.000 72.113 57 GLN BBB C 1
ATOM 2946 O O . GLN B 1 58 ? 43.139 12.517 112.817 1.000 60.223 57 GLN BBB O 1
ATOM 2952 N N . ALA B 1 59 ? 45.137 11.765 113.617 1.000 32.497 58 ALA BBB N 1
ATOM 2953 C CA . ALA B 1 59 ? 44.584 10.752 114.549 1.000 36.123 58 ALA BBB CA 1
ATOM 2954 C C . ALA B 1 59 ? 44.070 11.438 115.819 1.000 200.000 58 ALA BBB C 1
ATOM 2955 O O . ALA B 1 59 ? 43.042 10.990 116.364 1.000 40.144 58 ALA BBB O 1
ATOM 2957 N N . ILE B 1 60 ? 44.787 12.462 116.288 1.000 57.566 59 ILE BBB N 1
ATOM 2958 C CA . ILE B 1 60 ? 44.434 13.251 117.507 1.000 48.134 59 ILE BBB CA 1
ATOM 2959 C C . ILE B 1 60 ? 43.181 14.071 117.193 1.000 54.761 59 ILE BBB C 1
ATOM 2960 O O . ILE B 1 60 ? 42.216 13.995 117.980 1.000 52.463 59 ILE BBB O 1
ATOM 2965 N N . ASP B 1 61 ? 43.187 14.793 116.070 1.000 56.170 60 ASP BBB N 1
ATOM 2966 C CA . ASP B 1 61 ? 42.059 15.661 115.636 1.000 61.888 60 ASP BBB CA 1
ATOM 2967 C C . ASP B 1 61 ? 40.888 14.805 115.136 1.000 42.806 60 ASP BBB C 1
ATOM 2968 O O . ASP B 1 61 ? 39.778 15.354 115.045 1.000 85.341 60 ASP BBB O 1
ATOM 2973 N N . GLY B 1 62 ? 41.125 13.530 114.804 1.000 92.645 61 GLY BBB N 1
ATOM 2974 C CA . GLY B 1 62 ? 40.070 12.543 114.482 1.000 53.779 61 GLY BBB CA 1
ATOM 2975 C C . GLY B 1 62 ? 39.648 12.563 113.017 1.000 39.003 61 GLY BBB C 1
ATOM 2976 O O . GLY B 1 62 ? 38.570 12.020 112.715 1.000 58.507 61 GLY BBB O 1
ATOM 2977 N N . ILE B 1 63 ? 40.468 13.157 112.143 1.000 50.569 62 ILE BBB N 1
ATOM 2978 C CA . ILE B 1 63 ? 40.372 13.070 110.652 1.000 81.320 62 ILE BBB CA 1
ATOM 2979 C C . ILE B 1 63 ? 40.528 11.602 110.217 1.000 87.708 62 ILE BBB C 1
ATOM 2980 O O . ILE B 1 63 ? 39.911 11.178 109.207 1.000 31.060 62 ILE BBB O 1
ATOM 2985 N N . ALA B 1 64 ? 41.320 10.828 110.953 1.000 32.803 63 ALA BBB N 1
ATOM 2986 C CA . ALA B 1 64 ? 41.463 9.373 110.728 1.000 42.826 63 ALA BBB CA 1
ATOM 2987 C C . ALA B 1 64 ? 41.291 8.673 112.071 1.000 19.141 63 ALA BBB C 1
ATOM 2988 O O . ALA B 1 64 ? 41.636 9.286 113.092 1.000 46.401 63 ALA BBB O 1
ATOM 2990 N N . ASP B 1 65 ? 40.747 7.459 112.094 1.000 38.824 64 ASP BBB N 1
ATOM 2991 C CA . ASP B 1 65 ? 40.578 6.693 113.356 1.000 34.912 64 ASP BBB CA 1
ATOM 2992 C C . ASP B 1 65 ? 41.930 6.108 113.787 1.000 200.000 64 ASP BBB C 1
ATOM 2993 O O . ASP B 1 65 ? 42.219 6.103 115.000 1.000 34.933 64 ASP BBB O 1
ATOM 2998 N N . ILE B 1 66 ? 42.722 5.627 112.828 1.000 44.754 65 ILE BBB N 1
ATOM 2999 C CA . ILE B 1 66 ? 44.025 4.938 113.068 1.000 36.528 65 ILE BBB CA 1
ATOM 3000 C C . ILE B 1 66 ? 45.036 5.523 112.078 1.000 37.601 65 ILE BBB C 1
ATOM 3001 O O . ILE B 1 66 ? 44.638 5.778 110.929 1.000 24.283 65 ILE BBB O 1
ATOM 3006 N N . VAL B 1 67 ? 46.268 5.787 112.516 1.000 36.076 66 VAL BBB N 1
ATOM 3007 C CA . VAL B 1 67 ? 47.411 6.120 111.614 1.000 25.680 66 VAL BBB CA 1
ATOM 3008 C C . VAL B 1 67 ? 48.616 5.244 112.002 1.000 22.734 66 VAL BBB C 1
ATOM 3009 O O . VAL B 1 67 ? 48.685 4.784 113.154 1.000 31.038 66 VAL BBB O 1
ATOM 3013 N N . TRP B 1 68 ? 49.457 4.944 111.011 1.000 38.021 67 TRP BBB N 1
ATOM 3014 C CA . TRP B 1 68 ? 50.874 4.531 111.168 1.000 28.648 67 TRP BBB CA 1
ATOM 3015 C C . TRP B 1 68 ? 51.745 5.707 110.735 1.000 30.525 67 TRP BBB C 1
ATOM 3016 O O . TRP B 1 68 ? 51.571 6.203 109.594 1.000 25.735 67 TRP BBB O 1
ATOM 3027 N N . THR B 1 69 ? 52.626 6.169 111.618 1.000 33.976 68 THR BBB N 1
ATOM 3028 C CA . THR B 1 69 ? 53.487 7.335 111.344 1.000 16.036 68 THR BBB CA 1
ATOM 3029 C C . THR B 1 69 ? 54.882 7.146 111.952 1.000 19.240 68 THR BBB C 1
ATOM 3030 O O . THR B 1 69 ? 55.104 6.195 112.729 1.000 20.823 68 THR BBB O 1
ATOM 3034 N N . VAL B 1 70 ? 55.769 8.040 111.548 1.000 21.701 69 VAL BBB N 1
ATOM 3035 C CA . VAL B 1 70 ? 57.176 8.150 112.021 1.000 40.528 69 VAL BBB CA 1
ATOM 3036 C C . VAL B 1 70 ? 57.204 9.173 113.166 1.000 25.882 69 VAL BBB C 1
ATOM 3037 O O . VAL B 1 70 ? 56.809 10.321 112.949 1.000 29.122 69 VAL BBB O 1
ATOM 3041 N N . VAL B 1 71 ? 57.590 8.753 114.362 1.000 31.359 70 VAL BBB N 1
ATOM 3042 C CA . VAL B 1 71 ? 57.513 9.640 115.556 1.000 45.679 70 VAL BBB CA 1
ATOM 3043 C C . VAL B 1 71 ? 58.388 10.869 115.280 1.000 40.245 70 VAL BBB C 1
ATOM 3044 O O . VAL B 1 71 ? 57.966 11.981 115.645 1.000 48.202 70 VAL BBB O 1
ATOM 3048 N N . GLY B 1 72 ? 59.526 10.680 114.604 1.000 42.090 71 GLY BBB N 1
ATOM 3049 C CA . GLY B 1 72 ? 60.531 11.732 114.344 1.000 22.022 71 GLY BBB CA 1
ATOM 3050 C C . GLY B 1 72 ? 60.044 12.811 113.401 1.000 27.026 71 GLY BBB C 1
ATOM 3051 O O . GLY B 1 72 ? 60.682 13.883 113.379 1.000 29.724 71 GLY BBB O 1
ATOM 3052 N N . TYR B 1 73 ? 58.961 12.564 112.646 1.000 25.851 72 TYR BBB N 1
ATOM 3053 C CA . TYR B 1 73 ? 58.356 13.574 111.735 1.000 32.682 72 TYR BBB CA 1
ATOM 3054 C C . TYR B 1 73 ? 57.668 14.675 112.554 1.000 38.586 72 TYR BBB C 1
ATOM 3055 O O . TYR B 1 73 ? 57.540 15.783 112.012 1.000 35.121 72 TYR BBB O 1
ATOM 3064 N N . THR B 1 74 ? 57.225 14.375 113.780 1.000 29.777 73 THR BBB N 1
ATOM 3065 C CA . THR B 1 74 ? 56.724 15.386 114.768 1.000 24.590 73 THR BBB CA 1
ATOM 3066 C C . THR B 1 74 ? 57.790 15.579 115.851 1.000 46.707 73 THR BBB C 1
ATOM 3067 O O . THR B 1 74 ? 57.703 15.005 116.936 1.000 33.879 73 THR BBB O 1
ATOM 3071 N N . PRO B 1 75 ? 58.833 16.398 115.593 1.000 24.295 74 PRO BBB N 1
ATOM 3072 C CA . PRO B 1 75 ? 59.910 16.610 116.561 1.000 118.402 74 PRO BBB CA 1
ATOM 3073 C C . PRO B 1 75 ? 59.554 17.518 117.753 1.000 44.001 74 PRO BBB C 1
ATOM 3074 O O . PRO B 1 75 ? 58.655 18.320 117.657 1.000 40.401 74 PRO BBB O 1
ATOM 3078 N N . GLY B 1 76 ? 60.273 17.338 118.860 1.000 54.863 75 GLY BBB N 1
ATOM 3079 C CA . GLY B 1 76 ? 60.121 18.115 120.103 1.000 53.758 75 GLY BBB CA 1
ATOM 3080 C C . GLY B 1 76 ? 58.836 17.785 120.843 1.000 73.913 75 GLY BBB C 1
ATOM 3081 O O . GLY B 1 76 ? 58.387 18.650 121.613 1.000 106.222 75 GLY BBB O 1
ATOM 3082 N N . ARG B 1 77 ? 58.262 16.591 120.639 1.000 56.199 76 ARG BBB N 1
ATOM 3083 C CA . ARG B 1 77 ? 56.953 16.203 121.241 1.000 27.868 76 ARG BBB CA 1
ATOM 3084 C C . ARG B 1 77 ? 57.015 14.838 121.934 1.000 59.977 76 ARG BBB C 1
ATOM 3085 O O . ARG B 1 77 ? 56.269 14.656 122.920 1.000 39.441 76 ARG BBB O 1
ATOM 3093 N N . TYR B 1 78 ? 57.821 13.897 121.429 1.000 41.817 77 TYR BBB N 1
ATOM 3094 C CA . TYR B 1 78 ? 57.856 12.494 121.924 1.000 35.888 77 TYR BBB CA 1
ATOM 3095 C C . TYR B 1 78 ? 59.308 12.129 122.266 1.000 59.949 77 TYR BBB C 1
ATOM 3096 O O . TYR B 1 78 ? 59.827 11.128 121.780 1.000 71.381 77 TYR BBB O 1
ATOM 3105 N N . PRO B 1 79 ? 60.002 12.908 123.138 1.000 78.571 78 PRO BBB N 1
ATOM 3106 C CA . PRO B 1 79 ? 61.447 12.755 123.373 1.000 23.435 78 PRO BBB CA 1
ATOM 3107 C C . PRO B 1 79 ? 61.928 11.386 123.873 1.000 30.137 78 PRO BBB C 1
ATOM 3108 O O . PRO B 1 79 ? 63.019 11.001 123.519 1.000 50.287 78 PRO BBB O 1
ATOM 3112 N N . SER B 1 80 ? 61.098 10.674 124.638 1.000 23.280 79 SER BBB N 1
ATOM 3113 C CA . SER B 1 80 ? 61.424 9.362 125.250 1.000 35.630 79 SER BBB CA 1
ATOM 3114 C C . SER B 1 80 ? 61.639 8.286 124.179 1.000 44.336 79 SER BBB C 1
ATOM 3115 O O . SER B 1 80 ? 62.356 7.316 124.497 1.000 25.771 79 SER BBB O 1
ATOM 3118 N N . THR B 1 81 ? 61.031 8.429 122.988 1.000 28.941 80 THR BBB N 1
ATOM 3119 C CA . THR B 1 81 ? 61.195 7.497 121.836 1.000 59.241 80 THR BBB CA 1
ATOM 3120 C C . THR B 1 81 ? 62.608 7.633 121.253 1.000 34.326 80 THR BBB C 1
ATOM 3121 O O . THR B 1 81 ? 63.121 6.639 120.699 1.000 63.320 80 THR BBB O 1
ATOM 3125 N N . GLU B 1 82 ? 63.189 8.829 121.346 1.000 26.517 81 GLU BBB N 1
ATOM 3126 C CA . GLU B 1 82 ? 64.488 9.180 120.724 1.000 27.974 81 GLU BBB CA 1
ATOM 3127 C C . GLU B 1 82 ? 65.652 8.351 121.282 1.000 53.802 81 GLU BBB C 1
ATOM 3128 O O . GLU B 1 82 ? 66.710 8.363 120.631 1.000 36.609 81 GLU BBB O 1
ATOM 3134 N N . VAL B 1 83 ? 65.474 7.656 122.411 1.000 39.228 82 VAL BBB N 1
ATOM 3135 C CA . VAL B 1 83 ? 66.534 6.801 123.026 1.000 68.146 82 VAL BBB CA 1
ATOM 3136 C C . VAL B 1 83 ? 66.904 5.691 122.034 1.000 190.031 82 VAL BBB C 1
ATOM 3137 O O . VAL B 1 83 ? 68.083 5.290 122.007 1.000 37.570 82 VAL BBB O 1
ATOM 3141 N N . PHE B 1 84 ? 65.941 5.239 121.228 1.000 44.229 83 PHE BBB N 1
ATOM 3142 C CA . PHE B 1 84 ? 66.105 4.114 120.276 1.000 37.010 83 PHE BBB CA 1
ATOM 3143 C C . PHE B 1 84 ? 66.747 4.609 118.988 1.000 19.732 83 PHE BBB C 1
ATOM 3144 O O . PHE B 1 84 ? 67.206 3.750 118.208 1.000 38.069 83 PHE BBB O 1
ATOM 3152 N N . GLU B 1 85 ? 66.787 5.924 118.803 1.000 28.527 84 GLU BBB N 1
ATOM 3153 C CA . GLU B 1 85 ? 67.304 6.612 117.594 1.000 37.203 84 GLU BBB CA 1
ATOM 3154 C C . GLU B 1 85 ? 68.760 7.030 117.809 1.000 32.952 84 GLU BBB C 1
ATOM 3155 O O . GLU B 1 85 ? 69.348 7.543 116.844 1.000 25.948 84 GLU BBB O 1
ATOM 3161 N N . LEU B 1 86 ? 69.325 6.805 119.004 1.000 30.018 85 LEU BBB N 1
ATOM 3162 C CA . LEU B 1 86 ? 70.740 7.152 119.307 1.000 31.296 85 LEU BBB CA 1
ATOM 3163 C C . LEU B 1 86 ? 71.648 6.243 118.473 1.000 42.879 85 LEU BBB C 1
ATOM 3164 O O . LEU B 1 86 ? 71.312 5.090 118.205 1.000 28.252 85 LEU BBB O 1
ATOM 3169 N N . PRO B 1 87 ? 72.809 6.739 117.996 1.000 36.381 86 PRO BBB N 1
ATOM 3170 C CA . PRO B 1 87 ? 73.618 5.975 117.042 1.000 33.614 86 PRO BBB CA 1
ATOM 3171 C C . PRO B 1 87 ? 74.235 4.703 117.649 1.000 25.370 86 PRO BBB C 1
ATOM 3172 O O . PRO B 1 87 ? 74.777 4.752 118.742 1.000 30.100 86 PRO BBB O 1
ATOM 3176 N N . PHE B 1 88 ? 74.135 3.592 116.907 1.000 40.278 87 PHE BBB N 1
ATOM 3177 C CA . PHE B 1 88 ? 74.676 2.250 117.252 1.000 37.990 87 PHE BBB CA 1
ATOM 3178 C C . PHE B 1 88 ? 74.060 1.755 118.562 1.000 36.311 87 PHE BBB C 1
ATOM 3179 O O . PHE B 1 88 ? 74.792 1.182 119.359 1.000 28.335 87 PHE BBB O 1
ATOM 3187 N N . MET B 1 89 ? 72.747 1.934 118.727 1.000 34.109 88 MET BBB N 1
ATOM 3188 C CA . MET B 1 89 ? 71.981 1.634 119.971 1.000 23.309 88 MET BBB CA 1
ATOM 3189 C C . MET B 1 89 ? 71.388 0.230 119.879 1.000 25.223 88 MET BBB C 1
ATOM 3190 O O . MET B 1 89 ? 71.514 -0.524 120.868 1.000 35.890 88 MET BBB O 1
ATOM 3195 N N . VAL B 1 90 ? 70.858 -0.137 118.708 1.000 34.151 89 VAL BBB N 1
ATOM 3196 C CA . VAL B 1 90 ? 70.039 -1.362 118.487 1.000 30.825 89 VAL BBB CA 1
ATOM 3197 C C . VAL B 1 90 ? 70.803 -2.407 117.662 1.000 34.234 89 VAL BBB C 1
ATOM 3198 O O . VAL B 1 90 ? 71.301 -2.100 116.562 1.000 27.364 89 VAL BBB O 1
ATOM 3202 N N . SER B 1 91 ? 70.838 -3.634 118.161 1.000 22.453 90 SER BBB N 1
ATOM 3203 C CA . SER B 1 91 ? 71.356 -4.815 117.438 1.000 23.453 90 SER BBB CA 1
ATOM 3204 C C . SER B 1 91 ? 70.213 -5.655 116.881 1.000 33.994 90 SER BBB C 1
ATOM 3205 O O . SER B 1 91 ? 70.477 -6.416 115.959 1.000 31.713 90 SER BBB O 1
ATOM 3208 N N . ASP B 1 92 ? 69.005 -5.568 117.450 1.000 28.206 91 ASP BBB N 1
ATOM 3209 C CA . ASP B 1 92 ? 67.891 -6.473 117.071 1.000 20.598 91 ASP BBB CA 1
ATOM 3210 C C . ASP B 1 92 ? 66.584 -5.691 117.158 1.000 51.085 91 ASP BBB C 1
ATOM 3211 O O . ASP B 1 92 ? 66.231 -5.262 118.256 1.000 28.956 91 ASP BBB O 1
ATOM 3216 N N . ALA B 1 93 ? 65.881 -5.526 116.041 1.000 25.844 92 ALA BBB N 1
ATOM 3217 C CA . ALA B 1 93 ? 64.636 -4.737 116.012 1.000 25.317 92 ALA BBB CA 1
ATOM 3218 C C . ALA B 1 93 ? 63.594 -5.395 116.940 1.000 18.687 92 ALA BBB C 1
ATOM 3219 O O . ALA B 1 93 ? 62.871 -4.635 117.626 1.000 30.602 92 ALA BBB O 1
ATOM 3221 N N . ARG B 1 94 ? 63.532 -6.740 116.998 1.000 33.624 93 ARG BBB N 1
ATOM 3222 C CA . ARG B 1 94 ? 62.534 -7.457 117.861 1.000 24.624 93 ARG BBB CA 1
ATOM 3223 C C . ARG B 1 94 ? 62.786 -7.069 119.312 1.000 47.376 93 ARG BBB C 1
ATOM 3224 O O . ARG B 1 94 ? 61.807 -6.706 119.987 1.000 37.930 93 ARG BBB O 1
ATOM 3232 N N . ALA B 1 95 ? 64.058 -7.086 119.729 1.000 39.531 94 ALA BBB N 1
ATOM 3233 C CA . ALA B 1 95 ? 64.515 -6.769 121.099 1.000 50.464 94 ALA BBB CA 1
ATOM 3234 C C . ALA B 1 95 ? 64.274 -5.287 121.391 1.000 37.558 94 ALA BBB C 1
ATOM 3235 O O . ALA B 1 95 ? 63.765 -4.993 122.477 1.000 39.870 94 ALA BBB O 1
ATOM 3237 N N . ALA B 1 96 ? 64.582 -4.393 120.443 1.000 30.473 95 ALA BBB N 1
ATOM 3238 C CA . ALA B 1 96 ? 64.333 -2.934 120.539 1.000 28.401 95 ALA BBB CA 1
ATOM 3239 C C . ALA B 1 96 ? 62.830 -2.603 120.606 1.000 33.017 95 ALA BBB C 1
ATOM 3240 O O . ALA B 1 96 ? 62.486 -1.530 121.140 1.000 39.286 95 ALA BBB O 1
ATOM 3242 N N . SER B 1 97 ? 61.971 -3.463 120.066 1.000 29.794 96 SER BBB N 1
ATOM 3243 C CA . SER B 1 97 ? 60.511 -3.213 119.953 1.000 39.283 96 SER BBB CA 1
ATOM 3244 C C . SER B 1 97 ? 59.828 -3.679 121.246 1.000 37.670 96 SER BBB C 1
ATOM 3245 O O . SER B 1 97 ? 59.060 -2.885 121.817 1.000 45.633 96 SER BBB O 1
ATOM 3248 N N . TYR B 1 98 ? 60.158 -4.892 121.704 1.000 52.178 97 TYR BBB N 1
ATOM 3249 C CA . TYR B 1 98 ? 59.850 -5.422 123.061 1.000 62.334 97 TYR BBB CA 1
ATOM 3250 C C . TYR B 1 98 ? 60.169 -4.348 124.109 1.000 63.992 97 TYR BBB C 1
ATOM 3251 O O . TYR B 1 98 ? 59.290 -4.082 124.954 1.000 38.189 97 TYR BBB O 1
ATOM 3260 N N . ALA B 1 99 ? 61.364 -3.746 124.030 1.000 45.210 98 ALA BBB N 1
ATOM 3261 C CA . ALA B 1 99 ? 61.845 -2.658 124.920 1.000 26.001 98 ALA BBB CA 1
ATOM 3262 C C . ALA B 1 99 ? 60.954 -1.423 124.778 1.000 52.953 98 ALA BBB C 1
ATOM 3263 O O . ALA B 1 99 ? 60.525 -0.890 125.816 1.000 45.734 98 ALA BBB O 1
ATOM 3265 N N . TYR B 1 100 ? 60.704 -0.989 123.539 1.000 47.920 99 TYR BBB N 1
ATOM 3266 C CA . TYR B 1 100 ? 59.977 0.264 123.202 1.000 33.968 99 TYR BBB CA 1
ATOM 3267 C C . TYR B 1 100 ? 58.553 0.208 123.801 1.000 24.013 99 TYR BBB C 1
ATOM 3268 O O . TYR B 1 100 ? 58.128 1.214 124.408 1.000 38.572 99 TYR BBB O 1
ATOM 3277 N N . TRP B 1 101 ? 57.849 -0.925 123.692 1.000 55.455 100 TRP BBB N 1
ATOM 3278 C CA . TRP B 1 101 ? 56.478 -1.077 124.262 1.000 52.072 100 TRP BBB CA 1
ATOM 3279 C C . TRP B 1 101 ? 56.516 -0.963 125.796 1.000 66.883 100 TRP BBB C 1
ATOM 3280 O O . TRP B 1 101 ? 55.900 -0.023 126.343 1.000 40.675 100 TRP BBB O 1
ATOM 3291 N N . LYS B 1 102 ? 57.217 -1.885 126.465 1.000 45.460 101 LYS BBB N 1
ATOM 3292 C CA . LYS B 1 102 ? 57.365 -1.917 127.949 1.000 200.000 101 LYS BBB CA 1
ATOM 3293 C C . LYS B 1 102 ? 57.748 -0.530 128.484 1.000 29.781 101 LYS BBB C 1
ATOM 3294 O O . LYS B 1 102 ? 57.330 -0.205 129.612 1.000 87.734 101 LYS BBB O 1
ATOM 3300 N N . MET B 1 103 ? 58.492 0.268 127.704 1.000 38.068 102 MET BBB N 1
ATOM 3301 C CA . MET B 1 103 ? 58.969 1.621 128.110 1.000 29.521 102 MET BBB CA 1
ATOM 3302 C C . MET B 1 103 ? 57.936 2.690 127.760 1.000 77.254 102 MET BBB C 1
ATOM 3303 O O . MET B 1 103 ? 57.946 3.740 128.428 1.000 54.826 102 MET BBB O 1
ATOM 3308 N N . PHE B 1 104 ? 57.102 2.442 126.750 1.000 45.064 103 PHE BBB N 1
ATOM 3309 C CA . PHE B 1 104 ? 55.920 3.280 126.435 1.000 81.080 103 PHE BBB CA 1
ATOM 3310 C C . PHE B 1 104 ? 54.970 3.330 127.648 1.000 18.754 103 PHE BBB C 1
ATOM 3311 O O . PHE B 1 104 ? 54.753 4.441 128.189 1.000 46.754 103 PHE BBB O 1
ATOM 3319 N N . GLU B 1 105 ? 54.407 2.173 128.017 1.000 200.000 104 GLU BBB N 1
ATOM 3320 C CA . GLU B 1 105 ? 53.430 2.010 129.128 1.000 45.999 104 GLU BBB CA 1
ATOM 3321 C C . GLU B 1 105 ? 53.990 2.649 130.401 1.000 63.312 104 GLU BBB C 1
ATOM 3322 O O . GLU B 1 105 ? 53.225 3.339 131.099 1.000 98.598 104 GLU BBB O 1
ATOM 3328 N N . GLU B 1 106 ? 55.282 2.430 130.665 1.000 49.433 105 GLU BBB N 1
ATOM 3329 C CA . GLU B 1 106 ? 55.961 2.811 131.929 1.000 64.275 105 GLU BBB CA 1
ATOM 3330 C C . GLU B 1 106 ? 56.207 4.330 131.962 1.000 58.801 105 GLU BBB C 1
ATOM 3331 O O . GLU B 1 106 ? 55.840 4.955 132.972 1.000 49.991 105 GLU BBB O 1
ATOM 3337 N N . HIS B 1 107 ? 56.783 4.918 130.909 1.000 38.412 106 HIS BBB N 1
ATOM 3338 C CA . HIS B 1 107 ? 57.335 6.303 130.947 1.000 37.994 106 HIS BBB CA 1
ATOM 3339 C C . HIS B 1 107 ? 56.536 7.268 130.059 1.000 44.451 106 HIS BBB C 1
ATOM 3340 O O . HIS B 1 107 ? 56.704 8.493 130.262 1.000 65.225 106 HIS BBB O 1
ATOM 3347 N N . MET B 1 108 ? 55.742 6.765 129.099 1.000 63.245 107 MET BBB N 1
ATOM 3348 C CA . MET B 1 108 ? 55.234 7.573 127.948 1.000 60.837 107 MET BBB CA 1
ATOM 3349 C C . MET B 1 108 ? 53.698 7.618 127.894 1.000 47.356 107 MET BBB C 1
ATOM 3350 O O . MET B 1 108 ? 53.174 8.665 127.467 1.000 37.743 107 MET BBB O 1
ATOM 3355 N N . LYS B 1 109 ? 53.004 6.528 128.250 1.000 33.411 108 LYS BBB N 1
ATOM 3356 C CA . LYS B 1 109 ? 51.554 6.325 127.953 1.000 96.733 108 LYS BBB CA 1
ATOM 3357 C C . LYS B 1 109 ? 50.721 7.513 128.445 1.000 49.243 108 LYS BBB C 1
ATOM 3358 O O . LYS B 1 109 ? 49.811 7.930 127.701 1.000 78.937 108 LYS BBB O 1
ATOM 3364 N N . ASP B 1 110 ? 51.025 8.031 129.639 1.000 62.693 109 ASP BBB N 1
ATOM 3365 C CA . ASP B 1 110 ? 50.198 9.035 130.362 1.000 116.666 109 ASP BBB CA 1
ATOM 3366 C C . ASP B 1 110 ? 50.899 10.397 130.370 1.000 67.873 109 ASP BBB C 1
ATOM 3367 O O . ASP B 1 110 ? 50.501 11.252 131.179 1.000 45.329 109 ASP BBB O 1
ATOM 3372 N N . GLY B 1 111 ? 51.874 10.610 129.481 1.000 47.856 110 GLY BBB N 1
ATOM 3373 C CA . GLY B 1 111 ? 52.756 11.791 129.525 1.000 61.538 110 GLY BBB CA 1
ATOM 3374 C C . GLY B 1 111 ? 52.836 12.492 128.188 1.000 131.307 110 GLY BBB C 1
ATOM 3375 O O . GLY B 1 111 ? 52.160 13.522 128.021 1.000 57.638 110 GLY BBB O 1
ATOM 3376 N N . GLU B 1 112 ? 53.647 11.960 127.273 1.000 71.459 111 GLU BBB N 1
ATOM 3377 C CA . GLU B 1 112 ? 53.868 12.576 125.939 1.000 100.205 111 GLU BBB CA 1
ATOM 3378 C C . GLU B 1 112 ? 52.847 12.003 124.938 1.000 24.253 111 GLU BBB C 1
ATOM 3379 O O . GLU B 1 112 ? 52.544 12.709 123.950 1.000 49.066 111 GLU BBB O 1
ATOM 3385 N N . PHE B 1 113 ? 52.343 10.779 125.161 1.000 40.476 112 PHE BBB N 1
ATOM 3386 C CA . PHE B 1 113 ? 51.302 10.128 124.315 1.000 74.395 112 PHE BBB CA 1
ATOM 3387 C C . PHE B 1 113 ? 49.956 10.099 125.050 1.000 114.923 112 PHE BBB C 1
ATOM 3388 O O . PHE B 1 113 ? 49.146 9.170 124.809 1.000 47.141 112 PHE BBB O 1
ATOM 3396 N N . ALA B 1 114 ? 49.718 11.101 125.902 1.000 79.148 113 ALA BBB N 1
ATOM 3397 C CA . ALA B 1 114 ? 48.480 11.276 126.696 1.000 159.796 113 ALA BBB CA 1
ATOM 3398 C C . ALA B 1 114 ? 47.273 11.415 125.757 1.000 38.940 113 ALA BBB C 1
ATOM 3399 O O . ALA B 1 114 ? 46.230 10.791 126.041 1.000 52.216 113 ALA BBB O 1
ATOM 3401 N N . ASP B 1 115 ? 47.428 12.185 124.676 1.000 84.154 114 ASP BBB N 1
ATOM 3402 C CA . ASP B 1 115 ? 46.337 12.559 123.735 1.000 93.552 114 ASP BBB CA 1
ATOM 3403 C C . ASP B 1 115 ? 45.839 11.346 122.931 1.000 53.874 114 ASP BBB C 1
ATOM 3404 O O . ASP B 1 115 ? 44.655 11.380 122.540 1.000 110.924 114 ASP BBB O 1
ATOM 3409 N N . VAL B 1 116 ? 46.679 10.324 122.695 1.000 38.903 115 VAL BBB N 1
ATOM 3410 C CA . VAL B 1 116 ? 46.390 9.20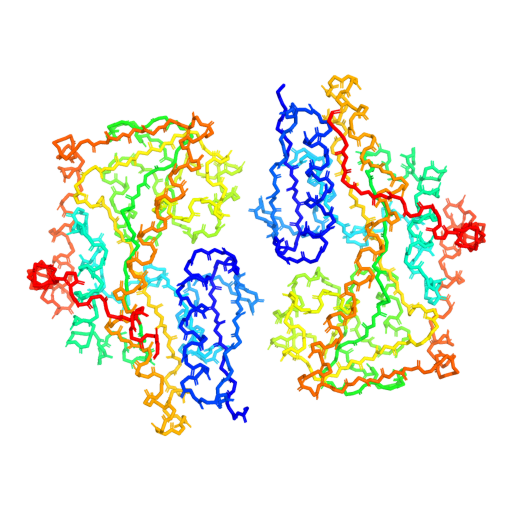5 121.738 1.000 24.497 115 VAL BBB CA 1
ATOM 3411 C C . VAL B 1 116 ? 46.361 7.848 122.454 1.000 29.032 115 VAL BBB C 1
ATOM 3412 O O . VAL B 1 116 ? 47.100 7.661 123.449 1.000 41.172 115 VAL BBB O 1
ATOM 3416 N N . LYS B 1 117 ? 45.556 6.923 121.918 1.000 28.564 116 LYS BBB N 1
ATOM 3417 C CA . LYS B 1 117 ? 45.636 5.461 122.178 1.000 26.397 116 LYS BBB CA 1
ATOM 3418 C C . LYS B 1 117 ? 46.759 4.897 121.297 1.000 96.786 116 LYS BBB C 1
ATOM 3419 O O . LYS B 1 117 ? 46.562 4.809 120.079 1.000 38.536 116 LYS BBB O 1
ATOM 3425 N N . ILE B 1 118 ? 47.921 4.576 121.865 1.000 53.669 117 ILE BBB N 1
ATOM 3426 C CA . ILE B 1 118 ? 49.018 3.916 121.097 1.000 32.585 117 ILE BBB CA 1
ATOM 3427 C C . ILE B 1 118 ? 48.770 2.412 121.161 1.000 38.662 117 ILE BBB C 1
ATOM 3428 O O . ILE B 1 118 ? 48.617 1.893 122.274 1.000 36.395 117 ILE BBB O 1
ATOM 3433 N N . LEU B 1 119 ? 48.751 1.760 119.999 1.000 28.032 118 LEU BBB N 1
ATOM 3434 C CA . LEU B 1 119 ? 48.451 0.318 119.818 1.000 30.581 118 LEU BBB CA 1
ATOM 3435 C C . LEU B 1 119 ? 49.741 -0.474 119.550 1.000 25.063 118 LEU BBB C 1
ATOM 3436 O O . LEU B 1 119 ? 49.729 -1.699 119.784 1.000 36.186 118 LEU BBB O 1
ATOM 3441 N N . GLY B 1 120 ? 50.776 0.189 119.027 1.000 34.897 119 GLY BBB N 1
ATOM 3442 C CA . GLY B 1 120 ? 52.027 -0.459 118.580 1.000 41.320 119 GLY BBB CA 1
ATOM 3443 C C . GLY B 1 120 ? 53.212 0.490 118.634 1.000 40.937 119 GLY BBB C 1
ATOM 3444 O O . GLY B 1 120 ? 53.054 1.647 118.193 1.000 37.806 119 GLY BBB O 1
ATOM 3445 N N . THR B 1 121 ? 54.351 0.018 119.166 1.000 46.000 120 THR BBB N 1
ATOM 3446 C CA . THR B 1 121 ? 55.651 0.747 119.217 1.000 54.458 120 THR BBB CA 1
ATOM 3447 C C . THR B 1 121 ? 56.753 -0.143 118.625 1.000 39.381 120 THR BBB C 1
ATOM 3448 O O . THR B 1 121 ? 56.956 -1.263 119.171 1.000 33.411 120 THR BBB O 1
ATOM 3452 N N . TRP B 1 122 ? 57.442 0.311 117.569 1.000 39.533 121 TRP BBB N 1
ATOM 3453 C CA . TRP B 1 122 ? 58.499 -0.511 116.914 1.000 27.330 121 TRP BBB CA 1
ATOM 3454 C C . TRP B 1 122 ? 59.562 0.356 116.227 1.000 25.909 121 TRP BBB C 1
ATOM 3455 O O . TRP B 1 122 ? 59.387 1.585 116.142 1.000 24.763 121 TRP BBB O 1
ATOM 3466 N N . VAL B 1 123 ? 60.661 -0.290 115.811 1.000 23.582 122 VAL BBB N 1
ATOM 3467 C CA . VAL B 1 123 ? 61.757 0.333 115.010 1.000 25.650 122 VAL BBB CA 1
ATOM 3468 C C . VAL B 1 123 ? 61.897 -0.500 113.737 1.000 15.956 122 VAL BBB C 1
ATOM 3469 O O . VAL B 1 123 ? 61.494 -1.686 113.764 1.000 21.890 122 VAL BBB O 1
ATOM 3473 N N . HIS B 1 124 ? 62.478 0.076 112.680 1.000 23.152 123 HIS BBB N 1
ATOM 3474 C CA . HIS B 1 124 ? 62.817 -0.675 111.444 1.000 21.054 123 HIS BBB CA 1
ATOM 3475 C C . HIS B 1 124 ? 64.176 -1.358 111.670 1.000 21.379 123 HIS BBB C 1
ATOM 3476 O O . HIS B 1 124 ? 64.797 -1.103 112.731 1.000 21.539 123 HIS BBB O 1
ATOM 3483 N N . GLY B 1 125 ? 64.614 -2.200 110.729 1.000 30.238 124 GLY BBB N 1
ATOM 3484 C CA . GLY B 1 125 ? 65.950 -2.824 110.758 1.000 24.368 124 GLY BBB CA 1
ATOM 3485 C C . GLY B 1 125 ? 67.049 -1.774 110.600 1.000 27.134 124 GLY BBB C 1
ATOM 3486 O O . GLY B 1 125 ? 66.781 -0.574 110.629 1.000 28.943 124 GLY BBB O 1
ATOM 3487 N N . PRO B 1 126 ? 68.335 -2.177 110.482 1.000 19.521 125 PRO BBB N 1
ATOM 3488 C CA . PRO B 1 126 ? 69.427 -1.208 110.450 1.000 20.707 125 PRO BBB CA 1
ATOM 3489 C C . PRO B 1 126 ? 69.307 -0.143 109.348 1.000 17.736 125 PRO BBB C 1
ATOM 3490 O O . PRO B 1 126 ? 69.144 -0.493 108.192 1.000 21.479 125 PRO BBB O 1
ATOM 3494 N N . GLY B 1 127 ? 69.342 1.135 109.755 1.000 19.202 126 GLY BBB N 1
ATOM 3495 C CA . GLY B 1 127 ? 69.387 2.295 108.845 1.000 23.362 126 GLY BBB CA 1
ATOM 3496 C C . GLY B 1 127 ? 70.739 2.389 108.167 1.000 21.339 126 GLY BBB C 1
ATOM 3497 O O . GLY B 1 127 ? 71.749 2.067 108.798 1.000 19.441 126 GLY BBB O 1
ATOM 3498 N N . MET B 1 128 ? 70.770 2.765 106.902 1.000 15.516 127 MET BBB N 1
ATOM 3499 C CA . MET B 1 128 ? 72.027 2.723 106.131 1.000 10.805 127 MET BBB CA 1
ATOM 3500 C C . MET B 1 128 ? 71.983 3.746 105.004 1.000 13.857 127 MET BBB C 1
ATOM 3501 O O . MET B 1 128 ? 70.988 4.449 104.863 1.000 24.060 127 MET BBB O 1
ATOM 3506 N N . PHE B 1 129 ? 73.012 3.772 104.186 1.000 16.470 128 PHE BBB N 1
ATOM 3507 C CA . PHE B 1 129 ? 73.156 4.762 103.096 1.000 14.375 128 PHE BBB CA 1
ATOM 3508 C C . PHE B 1 129 ? 72.934 4.103 101.741 1.000 23.359 128 PHE BBB C 1
ATOM 3509 O O . PHE B 1 129 ? 73.314 2.948 101.568 1.000 14.111 128 PHE BBB O 1
ATOM 3517 N N . HIS B 1 130 ? 72.371 4.883 100.821 1.000 18.048 129 HIS BBB N 1
ATOM 3518 C CA . HIS B 1 130 ? 72.120 4.578 99.396 1.000 11.978 129 HIS BBB CA 1
ATOM 3519 C C . HIS B 1 130 ? 72.454 5.851 98.615 1.000 16.630 129 HIS BBB C 1
ATOM 3520 O O . HIS B 1 130 ? 71.794 6.867 98.872 1.000 19.226 129 HIS BBB O 1
ATOM 3527 N N . THR B 1 131 ? 73.462 5.821 97.733 1.000 15.725 130 THR BBB N 1
ATOM 3528 C CA . THR B 1 131 ? 74.160 7.057 97.277 1.000 21.085 130 THR BBB CA 1
ATOM 3529 C C . THR B 1 131 ? 74.529 6.964 95.800 1.000 22.721 130 THR BBB C 1
ATOM 3530 O O . THR B 1 131 ? 74.721 5.836 95.296 1.000 21.516 130 THR BBB O 1
ATOM 3534 N N . ASN B 1 132 ? 74.621 8.117 95.126 1.000 23.710 131 ASN BBB N 1
ATOM 3535 C CA . ASN B 1 132 ? 74.963 8.172 93.684 1.000 22.357 131 ASN BBB CA 1
ATOM 3536 C C . ASN B 1 132 ? 76.445 7.841 93.492 1.000 21.959 131 ASN BBB C 1
ATOM 3537 O O . ASN B 1 132 ? 76.823 7.478 92.365 1.000 36.585 131 ASN BBB O 1
ATOM 3542 N N . LYS B 1 133 ? 77.249 7.977 94.547 1.000 16.084 132 LYS BBB N 1
ATOM 3543 C CA . LYS B 1 133 ? 78.719 7.738 94.520 1.000 21.549 132 LYS BBB CA 1
ATOM 3544 C C . LYS B 1 133 ? 79.074 6.822 95.687 1.000 20.676 132 LYS BBB C 1
ATOM 3545 O O . LYS B 1 133 ? 78.441 6.911 96.739 1.000 19.948 132 LYS BBB O 1
ATOM 3551 N N . PRO B 1 134 ? 80.126 5.982 95.562 1.000 18.293 133 PRO BBB N 1
ATOM 3552 C CA . PRO B 1 134 ? 80.487 5.019 96.610 1.000 9.167 133 PRO BBB CA 1
ATOM 3553 C C . PRO B 1 134 ? 80.851 5.747 97.912 1.000 22.472 133 PRO BBB C 1
ATOM 3554 O O . PRO B 1 134 ? 81.403 6.844 97.844 1.000 23.896 133 PRO BBB O 1
ATOM 3558 N N . VAL B 1 135 ? 80.512 5.143 99.059 1.000 19.164 134 VAL BBB N 1
ATOM 3559 C CA . VAL B 1 135 ? 80.855 5.623 100.426 1.000 17.613 134 VAL BBB CA 1
ATOM 3560 C C . VAL B 1 135 ? 81.413 4.422 101.191 1.000 24.750 134 VAL BBB C 1
ATOM 3561 O O . VAL B 1 135 ? 80.678 3.438 101.330 1.000 18.940 134 VAL BBB O 1
ATOM 3565 N N . ALA B 1 136 ? 82.683 4.500 101.599 1.000 17.594 135 ALA BBB N 1
ATOM 3566 C CA . ALA B 1 136 ? 83.410 3.473 102.379 1.000 17.761 135 ALA BBB CA 1
ATOM 3567 C C . ALA B 1 136 ? 83.782 4.029 103.748 1.000 26.685 135 ALA BBB C 1
ATOM 3568 O O . ALA B 1 136 ? 83.776 3.249 104.678 1.000 22.059 135 ALA BBB O 1
ATOM 3570 N N . VAL B 1 137 ? 84.113 5.321 103.845 1.000 16.124 136 VAL BBB N 1
ATOM 3571 C CA . VAL B 1 137 ? 84.532 5.978 105.111 1.000 21.101 136 VAL BBB CA 1
ATOM 3572 C C . VAL B 1 137 ? 83.797 7.304 105.229 1.000 18.077 136 VAL BBB C 1
ATOM 3573 O O . VAL B 1 137 ? 83.301 7.840 104.228 1.000 24.196 136 VAL BBB O 1
ATOM 3577 N N . PRO B 1 138 ? 83.678 7.877 106.446 1.000 23.469 137 PRO BBB N 1
ATOM 3578 C CA . PRO B 1 138 ? 82.940 9.125 106.627 1.000 20.347 137 PRO BBB CA 1
ATOM 3579 C C . PRO B 1 138 ? 83.324 10.242 105.650 1.000 31.407 137 PRO BBB C 1
ATOM 3580 O O . PRO B 1 138 ? 82.430 10.875 105.155 1.000 28.712 137 PRO BBB O 1
ATOM 3584 N N . SER B 1 139 ? 84.616 10.436 105.378 1.000 31.414 138 SER BBB N 1
ATOM 3585 C CA . SER B 1 139 ? 85.132 11.532 104.511 1.000 35.213 138 SER BBB CA 1
ATOM 3586 C C . SER B 1 139 ? 84.661 11.376 103.050 1.000 42.501 138 SER BBB C 1
ATOM 3587 O O . SER B 1 139 ? 84.780 12.335 102.273 1.000 28.811 138 SER BBB O 1
ATOM 3590 N N . ASP B 1 140 ? 84.082 10.239 102.664 1.000 25.448 139 ASP BBB N 1
ATOM 3591 C CA . ASP B 1 140 ? 83.503 10.069 101.300 1.000 24.946 139 ASP BBB CA 1
ATOM 3592 C C . ASP B 1 140 ? 82.159 10.811 101.189 1.000 15.987 139 ASP BBB C 1
ATOM 3593 O O . ASP B 1 140 ? 81.702 11.002 100.030 1.000 27.779 139 ASP BBB O 1
ATOM 3598 N N . LEU B 1 141 ? 81.515 11.144 102.313 1.000 21.254 140 LEU BBB N 1
ATOM 3599 C CA . LEU B 1 141 ? 80.189 11.817 102.343 1.000 25.944 140 LEU BBB CA 1
ATOM 3600 C C . LEU B 1 141 ? 80.362 13.333 102.235 1.000 72.883 140 LEU BBB C 1
ATOM 3601 O O . LEU B 1 141 ? 79.350 14.003 102.197 1.000 22.876 140 LEU BBB O 1
ATOM 3606 N N . GLU B 1 142 ? 81.574 13.886 102.196 1.000 36.712 141 GLU BBB N 1
ATOM 3607 C CA . GLU B 1 142 ? 81.708 15.365 102.291 1.000 56.119 141 GLU BBB CA 1
ATOM 3608 C C . GLU B 1 142 ? 81.225 16.007 100.982 1.000 25.716 141 GLU BBB C 1
ATOM 3609 O O . GLU B 1 142 ? 81.666 15.592 99.902 1.000 25.454 141 GLU BBB O 1
ATOM 3615 N N . GLY B 1 143 ? 80.328 16.991 101.103 1.000 38.337 142 GLY BBB N 1
ATOM 3616 C CA . GLY B 1 143 ? 79.679 17.686 99.974 1.000 27.689 142 GLY BBB CA 1
ATOM 3617 C C . GLY B 1 143 ? 78.434 16.949 99.503 1.000 40.350 142 GLY BBB C 1
ATOM 3618 O O . GLY B 1 143 ? 77.748 17.477 98.589 1.000 27.140 142 GLY BBB O 1
ATOM 3619 N N . MET B 1 144 ? 78.136 15.773 100.079 1.000 24.814 143 MET BBB N 1
ATOM 3620 C CA . MET B 1 144 ? 76.974 14.951 99.641 1.000 39.334 143 MET BBB CA 1
ATOM 3621 C C . MET B 1 144 ? 75.703 15.399 100.395 1.000 25.239 143 MET BBB C 1
ATOM 3622 O O . MET B 1 144 ? 75.696 15.489 101.641 1.000 21.504 143 MET BBB O 1
ATOM 3627 N N . LYS B 1 145 ? 74.645 15.722 99.647 1.000 23.257 144 LYS BBB N 1
ATOM 3628 C CA . LYS B 1 145 ? 73.292 16.000 100.179 1.000 15.381 144 LYS BBB CA 1
ATOM 3629 C C . LYS B 1 145 ? 72.584 14.683 100.522 1.000 16.044 144 LYS BBB C 1
ATOM 3630 O O . LYS B 1 145 ? 72.269 13.950 99.566 1.000 24.441 144 LYS BBB O 1
ATOM 3636 N N . ILE B 1 146 ? 72.385 14.373 101.813 1.000 22.147 145 ILE BBB N 1
ATOM 3637 C CA . ILE B 1 146 ? 71.804 13.073 102.273 1.000 21.124 145 ILE BBB CA 1
ATOM 3638 C C . ILE B 1 146 ? 70.472 13.339 102.963 1.000 30.440 145 ILE BBB C 1
ATOM 3639 O O . ILE B 1 146 ? 70.425 14.148 103.876 1.000 24.650 145 ILE BBB O 1
ATOM 3644 N N . ARG B 1 147 ? 69.422 12.684 102.484 1.000 22.798 146 ARG BBB N 1
ATOM 3645 C CA . ARG B 1 147 ? 68.071 12.752 103.072 1.000 16.957 146 ARG BBB CA 1
ATOM 3646 C C . ARG B 1 147 ? 68.097 12.049 104.436 1.000 21.134 146 ARG BBB C 1
ATOM 3647 O O . ARG B 1 147 ? 68.645 10.887 104.576 1.000 17.398 146 ARG BBB O 1
ATOM 3655 N N . GLY B 1 148 ? 67.593 12.759 105.446 1.000 20.040 147 GLY BBB N 1
ATOM 3656 C CA . GLY B 1 148 ? 67.348 12.203 106.786 1.000 18.217 147 GLY BBB CA 1
ATOM 3657 C C . GLY B 1 148 ? 65.911 12.424 107.178 1.000 26.136 147 GLY BBB C 1
ATOM 3658 O O . GLY B 1 148 ? 65.276 13.330 106.609 1.000 30.790 147 GLY BBB O 1
ATOM 3659 N N . GLY B 1 149 ? 65.425 11.624 108.124 1.000 23.924 148 GLY BBB N 1
ATOM 3660 C CA . GLY B 1 149 ? 64.006 11.585 108.513 1.000 22.881 148 GLY BBB CA 1
ATOM 3661 C C . GLY B 1 149 ? 63.727 12.092 109.915 1.000 29.895 148 GLY BBB C 1
ATOM 3662 O O . GLY B 1 149 ? 62.544 12.067 110.285 1.000 30.023 148 GLY BBB O 1
ATOM 3663 N N . SER B 1 150 ? 64.735 12.478 110.709 1.000 29.397 149 SER BBB N 1
ATOM 3664 C CA . SER B 1 150 ? 64.520 12.948 112.113 1.000 21.461 149 SER BBB CA 1
ATOM 3665 C C . SER B 1 150 ? 65.653 13.897 112.492 1.000 38.566 149 SER BBB C 1
ATOM 3666 O O . SER B 1 150 ? 66.636 13.953 111.732 1.000 31.653 149 SER BBB O 1
ATOM 3669 N N . ARG B 1 151 ? 65.491 14.659 113.579 1.000 36.314 150 ARG BBB N 1
ATOM 3670 C CA . ARG B 1 151 ? 66.557 15.561 114.082 1.000 51.894 150 ARG BBB CA 1
ATOM 3671 C C . ARG B 1 151 ? 67.786 14.715 114.452 1.000 20.143 150 ARG BBB C 1
ATOM 3672 O O . ARG B 1 151 ? 68.886 15.175 114.154 1.000 30.398 150 ARG BBB O 1
ATOM 3680 N N . LEU B 1 152 ? 67.597 13.530 115.052 1.000 21.950 151 LEU BBB N 1
ATOM 3681 C CA . LEU B 1 152 ? 68.727 12.690 115.549 1.000 28.101 151 LEU BBB CA 1
ATOM 3682 C C . LEU B 1 152 ? 69.495 12.095 114.361 1.000 43.934 151 LEU BBB C 1
ATOM 3683 O O . LEU B 1 152 ? 70.727 11.999 114.452 1.000 28.628 151 LEU BBB O 1
ATOM 3688 N N . VAL B 1 153 ? 68.817 11.770 113.261 1.000 28.914 152 VAL BBB N 1
ATOM 3689 C CA . VAL B 1 153 ? 69.502 11.352 112.005 1.000 29.828 152 VAL BBB CA 1
ATOM 3690 C C . VAL B 1 153 ? 70.238 12.554 111.416 1.000 33.601 152 VAL BBB C 1
ATOM 3691 O O . VAL B 1 153 ? 71.365 12.364 110.993 1.000 30.145 152 VAL BBB O 1
ATOM 3695 N N . ASN B 1 154 ? 69.615 13.738 111.355 1.000 26.936 153 ASN BBB N 1
ATOM 3696 C CA . ASN B 1 154 ? 70.196 14.901 110.635 1.000 27.374 153 ASN BBB CA 1
ATOM 3697 C C . ASN B 1 154 ? 71.452 15.373 111.385 1.000 23.605 153 ASN BBB C 1
ATOM 3698 O O . ASN B 1 154 ? 72.373 15.888 110.711 1.000 25.677 153 ASN BBB O 1
ATOM 3703 N N . ASP B 1 155 ? 71.467 15.177 112.707 1.000 25.419 154 ASP BBB N 1
ATOM 3704 C CA . ASP B 1 155 ? 72.624 15.399 113.613 1.000 40.310 154 ASP BBB CA 1
ATOM 3705 C C . ASP B 1 155 ? 73.762 14.461 113.186 1.000 28.401 154 ASP BBB C 1
ATOM 3706 O O . ASP B 1 155 ? 74.840 14.957 112.812 1.000 32.669 154 ASP BBB O 1
ATOM 3711 N N . LEU B 1 156 ? 73.488 13.154 113.184 1.000 31.378 155 LEU BBB N 1
ATOM 3712 C CA . LEU B 1 156 ? 74.428 12.070 112.773 1.000 25.632 155 LEU BBB CA 1
ATOM 3713 C C . LEU B 1 156 ? 75.053 12.434 111.419 1.000 30.913 155 LEU BBB C 1
ATOM 3714 O O . LEU B 1 156 ? 76.279 12.380 111.307 1.000 29.328 155 LEU BBB O 1
ATOM 3719 N N . LEU B 1 157 ? 74.238 12.825 110.435 1.000 34.730 156 LEU BBB N 1
ATOM 3720 C CA . LEU B 1 157 ? 74.685 13.139 109.050 1.000 22.866 156 LEU BBB CA 1
ATOM 3721 C C . LEU B 1 157 ? 75.655 14.320 109.058 1.000 25.777 156 LEU BBB C 1
ATOM 3722 O O . LEU B 1 157 ? 76.674 14.253 108.365 1.000 32.974 156 LEU BBB O 1
ATOM 3727 N N . THR B 1 158 ? 75.333 15.389 109.781 1.000 26.809 157 THR BBB N 1
ATOM 3728 C CA . THR B 1 158 ? 76.249 16.547 109.965 1.000 23.076 157 THR BBB CA 1
ATOM 3729 C C . THR B 1 158 ? 77.584 16.037 110.522 1.000 20.991 157 THR BBB C 1
ATOM 3730 O O . THR B 1 158 ? 78.632 16.351 109.940 1.000 19.692 157 THR BBB O 1
ATOM 3734 N N . ARG B 1 159 ? 77.523 15.215 111.576 1.000 36.065 158 ARG BBB N 1
ATOM 3735 C CA . ARG B 1 159 ? 78.728 14.765 112.321 1.000 30.324 158 ARG BBB CA 1
ATOM 3736 C C . ARG B 1 159 ? 79.614 13.920 111.390 1.000 68.511 158 ARG BBB C 1
ATOM 3737 O O . ARG B 1 159 ? 80.822 13.962 111.600 1.000 36.347 158 ARG BBB O 1
ATOM 3745 N N . VAL B 1 160 ? 79.081 13.246 110.356 1.000 30.713 159 VAL BBB N 1
ATOM 3746 C CA . VAL B 1 160 ? 79.948 12.454 109.423 1.000 22.388 159 VAL BBB CA 1
ATOM 3747 C C . VAL B 1 160 ? 80.345 13.323 108.237 1.000 27.851 159 VAL BBB C 1
ATOM 3748 O O . VAL B 1 160 ? 81.140 12.854 107.411 1.000 46.117 159 VAL BBB O 1
ATOM 3752 N N . GLY B 1 161 ? 79.826 14.550 108.169 1.000 28.817 160 GLY BBB N 1
ATOM 3753 C CA . GLY B 1 161 ? 80.228 15.552 107.166 1.000 38.042 160 GLY BBB CA 1
ATOM 3754 C C . GLY B 1 161 ? 79.304 15.558 105.966 1.000 43.850 160 GLY BBB C 1
ATOM 3755 O O . GLY B 1 161 ? 79.733 16.069 104.931 1.000 31.992 160 GLY BBB O 1
ATOM 3756 N N . ALA B 1 162 ? 78.084 15.014 106.084 1.000 30.112 161 ALA BBB N 1
ATOM 3757 C CA . ALA B 1 162 ? 77.055 15.103 105.018 1.000 51.360 161 ALA BBB CA 1
ATOM 3758 C C . ALA B 1 162 ? 76.327 16.447 105.138 1.000 40.576 161 ALA BBB C 1
ATOM 3759 O O . ALA B 1 162 ? 76.377 17.059 106.210 1.000 32.041 161 ALA BBB O 1
ATOM 3761 N N . GLU B 1 163 ? 75.678 16.887 104.063 1.000 37.381 162 GLU BBB N 1
ATOM 3762 C CA . GLU B 1 163 ? 74.669 17.975 104.103 1.000 28.361 162 GLU BBB CA 1
ATOM 3763 C C . GLU B 1 163 ? 73.304 17.321 104.275 1.000 27.225 162 GLU BBB C 1
ATOM 3764 O O . GLU B 1 163 ? 72.801 16.754 103.314 1.000 27.521 162 GLU BBB O 1
ATOM 3770 N N . PRO B 1 164 ? 72.691 17.337 105.484 1.000 29.938 163 PRO BBB N 1
ATOM 3771 C CA . PRO B 1 164 ? 71.414 16.665 105.704 1.000 34.865 163 PRO BBB CA 1
ATOM 3772 C C . PRO B 1 164 ? 70.288 17.445 105.017 1.000 49.568 163 PRO BBB C 1
ATOM 3773 O O . PRO B 1 164 ? 70.327 18.647 105.038 1.000 37.557 163 PRO BBB O 1
ATOM 3777 N N . ILE B 1 165 ? 69.354 16.738 104.386 1.000 35.544 164 ILE BBB N 1
ATOM 3778 C CA . ILE B 1 165 ? 68.096 17.308 103.811 1.000 26.436 164 ILE BBB CA 1
ATOM 3779 C C . ILE B 1 165 ? 66.933 16.587 104.504 1.000 49.876 164 ILE BBB C 1
ATOM 3780 O O . ILE B 1 165 ? 66.805 15.361 104.315 1.000 27.522 164 ILE BBB O 1
ATOM 3785 N N . GLY B 1 166 ? 66.168 17.295 105.337 1.000 23.365 165 GLY BBB N 1
ATOM 3786 C CA . GLY B 1 166 ? 64.987 16.747 106.036 1.000 19.852 165 GLY BBB CA 1
ATOM 3787 C C . GLY B 1 166 ? 63.796 16.621 105.097 1.000 32.785 165 GLY BBB C 1
ATOM 3788 O O . GLY B 1 166 ? 63.408 17.635 104.522 1.000 25.912 165 GLY BBB O 1
ATOM 3789 N N . MET B 1 167 ? 63.278 15.412 104.879 1.000 27.425 166 MET BBB N 1
ATOM 3790 C CA . MET B 1 167 ? 62.134 15.141 103.957 1.000 24.095 166 MET BBB CA 1
ATOM 3791 C C . MET B 1 167 ? 61.431 13.888 104.438 1.000 37.024 166 MET BBB C 1
ATOM 3792 O O . MET B 1 167 ? 62.067 12.988 104.980 1.000 29.455 166 MET BBB O 1
ATOM 3797 N N . PRO B 1 168 ? 60.122 13.741 104.175 1.000 22.870 167 PRO BBB N 1
ATOM 3798 C CA . PRO B 1 168 ? 59.448 12.482 104.482 1.000 22.648 167 PRO BBB CA 1
ATOM 3799 C C . PRO B 1 168 ? 59.811 11.443 103.398 1.000 18.164 167 PRO BBB C 1
ATOM 3800 O O . PRO B 1 168 ? 60.263 11.809 102.333 1.000 23.731 167 PRO BBB O 1
ATOM 3804 N N . VAL B 1 169 ? 59.640 10.162 103.715 1.000 29.746 168 VAL BBB N 1
ATOM 3805 C CA . VAL B 1 169 ? 60.281 9.027 102.989 1.000 30.470 168 VAL BBB CA 1
ATOM 3806 C C . VAL B 1 169 ? 59.761 8.919 101.552 1.000 23.608 168 VAL BBB C 1
ATOM 3807 O O . VAL B 1 169 ? 60.556 8.673 100.652 1.000 25.860 168 VAL BBB O 1
ATOM 3811 N N . PRO B 1 170 ? 58.461 9.160 101.240 1.000 22.331 169 PRO BBB N 1
ATOM 3812 C CA . PRO B 1 170 ? 57.964 8.927 99.884 1.000 29.143 169 PRO BBB CA 1
ATOM 3813 C C . PRO B 1 170 ? 58.554 9.905 98.852 1.000 27.656 169 PRO BBB C 1
ATOM 3814 O O . PRO B 1 170 ? 58.586 9.576 97.668 1.000 22.006 169 PRO BBB O 1
ATOM 3818 N N . ALA B 1 171 ? 59.072 11.058 99.302 1.000 29.393 170 ALA BBB N 1
ATOM 3819 C CA . ALA B 1 171 ? 59.632 12.101 98.402 1.000 26.694 170 ALA BBB CA 1
ATOM 3820 C C . ALA B 1 171 ? 61.030 11.728 97.873 1.000 29.201 170 ALA BBB C 1
ATOM 3821 O O . ALA B 1 171 ? 61.509 12.419 96.960 1.000 19.371 170 ALA BBB O 1
ATOM 3823 N N . ILE B 1 172 ? 61.678 10.696 98.429 1.000 27.473 171 ILE BBB N 1
ATOM 3824 C CA . ILE B 1 172 ? 63.082 10.274 98.105 1.000 20.775 171 ILE BBB CA 1
ATOM 3825 C C . ILE B 1 172 ? 63.228 10.054 96.597 1.000 17.288 171 ILE BBB C 1
ATOM 3826 O O . ILE B 1 172 ? 64.274 10.463 96.012 1.000 24.618 171 ILE BBB O 1
ATOM 3831 N N . SER B 1 173 ? 62.253 9.386 95.974 1.000 22.671 172 SER BBB N 1
ATOM 3832 C CA . SER B 1 173 ? 62.326 8.889 94.571 1.000 15.767 172 SER BBB CA 1
ATOM 3833 C C . SER B 1 173 ? 62.446 10.081 93.615 1.000 13.625 172 SER BBB C 1
ATOM 3834 O O . SER B 1 173 ? 63.322 10.066 92.710 1.000 15.910 172 SER BBB O 1
ATOM 3837 N N . GLU B 1 174 ? 61.574 11.068 93.777 1.000 19.891 173 GLU BBB N 1
ATOM 3838 C CA . GLU B 1 174 ? 61.605 12.336 92.991 1.000 36.030 173 GLU BBB CA 1
ATOM 3839 C C . GLU B 1 174 ? 62.941 13.060 93.256 1.000 21.925 173 GLU BBB C 1
ATOM 3840 O O . GLU B 1 174 ? 63.649 13.389 92.279 1.000 25.390 173 GLU BBB O 1
ATOM 3846 N N . ALA B 1 175 ? 63.280 13.252 94.530 1.000 22.854 174 ALA BBB N 1
ATOM 3847 C CA . ALA B 1 175 ? 64.493 13.989 94.981 1.000 16.653 174 ALA BBB CA 1
ATOM 3848 C C . ALA B 1 175 ? 65.755 13.361 94.378 1.000 31.605 174 ALA BBB C 1
ATOM 3849 O O . ALA B 1 175 ? 66.592 14.127 93.878 1.000 32.111 174 ALA BBB O 1
ATOM 3851 N N . LEU B 1 176 ? 65.899 12.031 94.418 1.000 23.104 175 LEU BBB N 1
ATOM 3852 C CA . LEU B 1 176 ? 66.994 11.292 93.735 1.000 22.222 175 LEU BBB CA 1
ATOM 3853 C C . LEU B 1 176 ? 66.891 11.457 92.218 1.000 39.117 175 LEU BBB C 1
ATOM 3854 O O . LEU B 1 176 ? 67.936 11.625 91.567 1.000 22.061 175 LEU BBB O 1
ATOM 3859 N N . SER B 1 177 ? 65.704 11.298 91.643 1.000 26.810 176 SER BBB N 1
ATOM 3860 C CA . SER B 1 177 ? 65.537 11.371 90.167 1.000 39.083 176 SER BBB CA 1
ATOM 3861 C C . SER B 1 177 ? 65.981 12.751 89.642 1.000 21.681 176 SER BBB C 1
ATOM 3862 O O . SER B 1 177 ? 66.484 12.807 88.503 1.000 39.936 176 SER BBB O 1
ATOM 3865 N N . LYS B 1 178 ? 65.727 13.813 90.420 1.000 28.002 177 LYS BBB N 1
ATOM 3866 C CA . LYS B 1 178 ? 65.921 15.239 90.020 1.000 37.163 177 LYS BBB CA 1
ATOM 3867 C C . LYS B 1 178 ? 67.205 15.854 90.613 1.000 200.000 177 LYS BBB C 1
ATOM 3868 O O . LYS B 1 178 ? 67.444 17.041 90.352 1.000 38.181 177 LYS BBB O 1
ATOM 3874 N N . GLY B 1 179 ? 67.983 15.128 91.421 1.000 38.380 178 GLY BBB N 1
ATOM 3875 C CA . GLY B 1 179 ? 69.269 15.615 91.967 1.000 23.518 178 GLY BBB CA 1
ATOM 3876 C C . GLY B 1 179 ? 69.108 16.569 93.150 1.000 29.196 178 GLY BBB C 1
ATOM 3877 O O . GLY B 1 179 ? 70.104 17.207 93.521 1.000 41.118 178 GLY BBB O 1
ATOM 3878 N N . VAL B 1 180 ? 67.918 16.669 93.747 1.000 29.434 179 VAL BBB N 1
ATOM 3879 C CA . VAL B 1 180 ? 67.704 17.412 95.027 1.000 45.088 179 VAL BBB CA 1
ATOM 3880 C C . VAL B 1 180 ? 68.631 16.807 96.093 1.000 83.769 179 VAL BBB C 1
ATOM 3881 O O . VAL B 1 180 ? 69.170 17.581 96.889 1.000 31.867 179 VAL BBB O 1
ATOM 3885 N N . ILE B 1 181 ? 68.859 15.489 96.078 1.000 34.442 180 ILE BBB N 1
ATOM 3886 C CA . ILE B 1 181 ? 69.775 14.815 97.045 1.000 22.889 180 ILE BBB CA 1
ATOM 3887 C C . ILE B 1 181 ? 70.747 13.902 96.288 1.000 24.360 180 ILE BBB C 1
ATOM 3888 O O . ILE B 1 181 ? 70.381 13.392 95.219 1.000 31.967 180 ILE BBB O 1
ATOM 3893 N N . ASP B 1 182 ? 71.933 13.685 96.867 1.000 23.523 181 ASP BBB N 1
ATOM 3894 C CA . ASP B 1 182 ? 72.965 12.738 96.378 1.000 20.064 181 ASP BBB CA 1
ATOM 3895 C C . ASP B 1 182 ? 72.704 11.327 96.906 1.000 11.679 181 ASP BBB C 1
ATOM 3896 O O . ASP B 1 182 ? 73.342 10.361 96.378 1.000 20.527 181 ASP BBB O 1
ATOM 3901 N N . GLY B 1 183 ? 71.837 11.194 97.891 1.000 21.506 182 GLY BBB N 1
ATOM 3902 C CA . GLY B 1 183 ? 71.555 9.869 98.461 1.000 14.162 182 GLY BBB CA 1
ATOM 3903 C C . GLY B 1 183 ? 70.611 9.982 99.619 1.000 22.297 182 GLY BBB C 1
ATOM 3904 O O . GLY B 1 183 ? 70.129 11.100 99.923 1.000 19.780 182 GLY BBB O 1
ATOM 3905 N N . THR B 1 184 ? 70.403 8.874 100.313 1.000 16.812 183 THR BBB N 1
ATOM 3906 C CA . THR B 1 184 ? 69.418 8.834 101.403 1.000 10.848 183 THR BBB CA 1
ATOM 3907 C C . THR B 1 184 ? 69.824 7.768 102.413 1.000 19.192 183 THR BBB C 1
ATOM 3908 O O . THR B 1 184 ? 70.543 6.790 102.039 1.000 17.621 183 THR BBB O 1
ATOM 3912 N N . THR B 1 185 ? 69.381 8.015 103.633 1.000 20.249 184 THR BBB N 1
ATOM 3913 C CA . THR B 1 185 ? 69.284 7.049 104.749 1.000 21.150 184 THR BBB CA 1
ATOM 3914 C C . THR B 1 185 ? 67.912 6.387 104.651 1.000 17.603 184 THR BBB C 1
ATOM 3915 O O . THR B 1 185 ? 66.965 7.083 104.333 1.000 21.349 184 THR BBB O 1
ATOM 3919 N N . ILE B 1 186 ? 67.872 5.078 104.852 1.000 17.345 185 ILE BBB N 1
ATOM 3920 C CA . ILE B 1 186 ? 66.661 4.243 105.065 1.000 23.825 185 ILE BBB CA 1
ATOM 3921 C C . ILE B 1 186 ? 67.187 2.851 105.335 1.000 18.928 185 ILE BBB C 1
ATOM 3922 O O . ILE B 1 186 ? 68.292 2.526 104.931 1.000 15.139 185 ILE BBB O 1
ATOM 3927 N N . PRO B 1 187 ? 66.393 1.971 105.953 1.000 13.115 186 PRO BBB N 1
ATOM 3928 C CA . PRO B 1 187 ? 66.734 0.558 105.969 1.000 21.505 186 PRO BBB CA 1
ATOM 3929 C C . PRO B 1 187 ? 66.542 -0.043 104.575 1.000 21.122 186 PRO BBB C 1
ATOM 3930 O O . PRO B 1 187 ? 65.899 0.579 103.715 1.000 19.292 186 PRO BBB O 1
ATOM 3934 N N . TRP B 1 188 ? 67.036 -1.262 104.378 1.000 15.615 187 TRP BBB N 1
ATOM 3935 C CA . TRP B 1 188 ? 66.902 -1.975 103.092 1.000 16.019 187 TRP BBB CA 1
ATOM 3936 C C . TRP B 1 188 ? 65.419 -2.070 102.681 1.000 10.752 187 TRP BBB C 1
ATOM 3937 O O . TRP B 1 188 ? 65.149 -1.953 101.479 1.000 15.545 187 TRP BBB O 1
ATOM 3948 N N . GLU B 1 189 ? 64.512 -2.379 103.626 1.000 15.913 188 GLU BBB N 1
ATOM 3949 C CA . GLU B 1 189 ? 63.180 -2.969 103.299 1.000 18.008 188 GLU BBB CA 1
ATOM 3950 C C . GLU B 1 189 ? 62.420 -2.061 102.312 1.000 18.084 188 GLU BBB C 1
ATOM 3951 O O . GLU B 1 189 ? 61.843 -2.598 101.374 1.000 15.949 188 GLU BBB O 1
ATOM 3957 N N . VAL B 1 190 ? 62.452 -0.737 102.510 1.000 25.950 189 VAL BBB N 1
ATOM 3958 C CA . VAL B 1 190 ? 61.588 0.263 101.809 1.000 17.532 189 VAL BBB CA 1
ATOM 3959 C C . VAL B 1 190 ? 62.293 0.771 100.544 1.000 15.094 189 VAL BBB C 1
ATOM 3960 O O . VAL B 1 190 ? 61.620 1.433 99.720 1.000 18.906 189 VAL BBB O 1
ATOM 3964 N N . THR B 1 191 ? 63.562 0.393 100.315 1.000 18.765 190 THR BBB N 1
ATOM 3965 C CA . THR B 1 191 ? 64.280 0.734 99.053 1.000 15.225 190 THR BBB CA 1
ATOM 3966 C C . THR B 1 191 ? 63.462 0.282 97.835 1.000 11.906 190 THR BBB C 1
ATOM 3967 O O . THR B 1 191 ? 63.339 1.067 96.895 1.000 18.577 190 THR BBB O 1
ATOM 3971 N N . SER B 1 192 ? 62.887 -0.932 97.872 1.000 14.351 191 SER BBB N 1
ATOM 3972 C CA . SER B 1 192 ? 62.220 -1.575 96.710 1.000 12.165 191 SER BBB CA 1
ATOM 3973 C C . SER B 1 192 ? 61.029 -0.718 96.267 1.000 19.531 191 SER BBB C 1
ATOM 3974 O O . SER B 1 192 ? 61.029 -0.329 95.116 1.000 15.232 191 SER BBB O 1
ATOM 3977 N N . ALA B 1 193 ? 60.098 -0.389 97.180 1.000 18.316 192 ALA BBB N 1
ATOM 3978 C CA . ALA B 1 193 ? 58.915 0.467 96.917 1.000 21.164 192 ALA BBB CA 1
ATOM 3979 C C . ALA B 1 193 ? 59.369 1.836 96.397 1.000 25.901 192 ALA BBB C 1
ATOM 3980 O O . ALA B 1 193 ? 58.690 2.416 95.513 1.000 20.584 192 ALA BBB O 1
ATOM 3982 N N . LEU B 1 194 ? 60.487 2.341 96.910 1.000 14.305 193 LEU BBB N 1
ATOM 3983 C CA . LEU B 1 194 ? 60.954 3.723 96.584 1.000 20.589 193 LEU BBB CA 1
ATOM 3984 C C . LEU B 1 194 ? 61.878 3.730 95.359 1.000 18.446 193 LEU BBB C 1
ATOM 3985 O O . LEU B 1 194 ? 62.377 4.809 95.006 1.000 19.237 193 LEU BBB O 1
ATOM 3990 N N . LYS B 1 195 ? 62.041 2.591 94.671 1.000 12.213 194 LYS BBB N 1
ATOM 3991 C CA . LYS B 1 195 ? 62.883 2.479 93.442 1.000 16.135 194 LYS BBB CA 1
ATOM 3992 C C . LYS B 1 195 ? 64.321 2.940 93.736 1.000 14.317 194 LYS BBB C 1
ATOM 3993 O O . LYS B 1 195 ? 64.999 3.378 92.806 1.000 13.600 194 LYS BBB O 1
ATOM 3999 N N . VAL B 1 196 ? 64.816 2.775 94.962 1.000 20.699 195 VAL BBB N 1
ATOM 4000 C CA . VAL B 1 196 ? 66.187 3.235 95.319 1.000 16.573 195 VAL BBB CA 1
ATOM 4001 C C . VAL B 1 196 ? 67.250 2.454 94.517 1.000 34.100 195 VAL BBB C 1
ATOM 4002 O O . VAL B 1 196 ? 68.194 3.051 93.985 1.000 19.294 195 VAL BBB O 1
ATOM 4006 N N . PRO B 1 197 ? 67.173 1.108 94.371 1.000 20.123 196 PRO BBB N 1
ATOM 4007 C CA . PRO B 1 197 ? 68.184 0.364 93.594 1.000 21.207 196 PRO BBB CA 1
ATOM 4008 C C . PRO B 1 197 ? 68.278 0.763 92.116 1.000 19.273 196 PRO BBB C 1
ATOM 4009 O O . PRO B 1 197 ? 69.335 0.602 91.473 1.000 18.590 196 PRO BBB O 1
ATOM 4013 N N . GLU B 1 198 ? 67.140 1.150 91.556 1.000 13.463 197 GLU BBB N 1
ATOM 4014 C CA . GLU B 1 198 ? 67.027 1.675 90.173 1.000 14.340 197 GLU BBB CA 1
ATOM 4015 C C . GLU B 1 198 ? 67.631 3.076 90.049 1.000 16.239 197 GLU BBB C 1
ATOM 4016 O O . GLU B 1 198 ? 68.132 3.407 88.962 1.000 18.843 197 GLU BBB O 1
ATOM 4022 N N . LEU B 1 199 ? 67.535 3.890 91.095 1.000 15.356 198 LEU BBB N 1
ATOM 4023 C CA . LEU B 1 199 ? 67.845 5.348 91.054 1.000 19.099 198 LEU BBB CA 1
ATOM 4024 C C . LEU B 1 199 ? 69.290 5.624 91.513 1.000 19.082 198 LEU BBB C 1
ATOM 4025 O O . LEU B 1 199 ? 69.867 6.587 91.044 1.000 17.810 198 LEU BBB O 1
ATOM 4030 N N . VAL B 1 200 ? 69.877 4.791 92.360 1.000 17.284 199 VAL BBB N 1
ATOM 4031 C CA . VAL B 1 200 ? 71.313 4.904 92.768 1.000 24.883 199 VAL BBB CA 1
ATOM 4032 C C . VAL B 1 200 ? 71.962 3.522 92.695 1.000 29.795 199 VAL BBB C 1
ATOM 4033 O O . VAL B 1 200 ? 71.242 2.538 92.941 1.000 18.398 199 VAL BBB O 1
ATOM 4037 N N . GLY B 1 201 ? 73.287 3.474 92.472 1.000 21.078 200 GLY BBB N 1
ATOM 4038 C CA . GLY B 1 201 ? 74.055 2.229 92.239 1.000 21.817 200 GLY BBB CA 1
ATOM 4039 C C . GLY B 1 201 ? 74.941 1.815 93.415 1.000 18.617 200 GLY BBB C 1
ATOM 4040 O O . GLY B 1 201 ? 75.616 0.788 93.289 1.000 18.417 200 GLY BBB O 1
ATOM 4041 N N . ASN B 1 202 ? 74.932 2.556 94.531 1.000 12.069 201 ASN BBB N 1
ATOM 4042 C CA . ASN B 1 202 ? 75.848 2.319 95.688 1.000 21.064 201 ASN BBB CA 1
ATOM 4043 C C . ASN B 1 202 ? 75.065 2.273 97.009 1.000 16.646 201 ASN BBB C 1
ATOM 4044 O O . ASN B 1 202 ? 74.095 3.033 97.160 1.000 23.896 201 ASN BBB O 1
ATOM 4049 N N . HIS B 1 203 ? 75.536 1.462 97.966 1.000 10.900 202 HIS BBB N 1
ATOM 4050 C CA . HIS B 1 203 ? 74.873 1.267 99.273 1.000 15.841 202 HIS BBB CA 1
ATOM 4051 C C . HIS B 1 203 ? 75.949 1.040 100.333 1.000 15.813 202 HIS BBB C 1
ATOM 4052 O O . HIS B 1 203 ? 77.007 0.476 100.007 1.000 18.164 202 HIS BBB O 1
ATOM 4059 N N . THR B 1 204 ? 75.769 1.585 101.515 1.000 13.588 203 THR BBB N 1
ATOM 4060 C CA . THR B 1 204 ? 76.783 1.383 102.599 1.000 9.403 203 THR BBB CA 1
ATOM 4061 C C . THR B 1 204 ? 76.047 0.842 103.809 1.000 24.249 203 THR BBB C 1
ATOM 4062 O O . THR B 1 204 ? 75.285 1.606 104.360 1.000 14.042 203 THR BBB O 1
ATOM 4066 N N . GLU B 1 205 ? 76.308 -0.405 104.202 1.000 17.996 204 GLU BBB N 1
ATOM 4067 C CA . GLU B 1 205 ? 75.678 -1.044 105.382 1.000 18.441 204 GLU BBB CA 1
ATOM 4068 C C . GLU B 1 205 ? 76.747 -1.253 106.448 1.000 13.290 204 GLU BBB C 1
ATOM 4069 O O . GLU B 1 205 ? 77.946 -1.154 106.131 1.000 14.056 204 GLU BBB O 1
ATOM 4075 N N . PHE B 1 206 ? 76.311 -1.638 107.643 1.000 15.180 205 PHE BBB N 1
ATOM 4076 C CA . PHE B 1 206 ? 77.190 -1.759 108.829 1.000 16.697 205 PHE BBB CA 1
ATOM 4077 C C . PHE B 1 206 ? 76.934 -3.092 109.523 1.000 22.859 205 PHE BBB C 1
ATOM 4078 O O . PHE B 1 206 ? 75.801 -3.343 109.946 1.000 17.868 205 PHE BBB O 1
ATOM 4086 N N . ASP B 1 207 ? 77.972 -3.886 109.738 1.000 25.758 206 ASP BBB N 1
ATOM 4087 C CA . ASP B 1 207 ? 77.811 -5.125 110.543 1.000 19.706 206 ASP BBB CA 1
ATOM 4088 C C . ASP B 1 207 ? 77.745 -4.746 112.024 1.000 22.245 206 ASP BBB C 1
ATOM 4089 O O . ASP B 1 207 ? 78.428 -3.773 112.429 1.000 28.121 206 ASP BBB O 1
ATOM 4094 N N . GLY B 1 208 ? 76.992 -5.521 112.804 1.000 39.570 207 GLY BBB N 1
ATOM 4095 C CA . GLY B 1 208 ? 76.861 -5.350 114.258 1.000 30.223 207 GLY BBB CA 1
ATOM 4096 C C . GLY B 1 208 ? 75.732 -4.386 114.575 1.000 27.916 207 GLY BBB C 1
ATOM 4097 O O . GLY B 1 208 ? 74.734 -4.383 113.877 1.000 22.918 207 GLY BBB O 1
ATOM 4098 N N . PRO B 1 209 ? 75.846 -3.538 115.620 1.000 19.589 208 PRO BBB N 1
ATOM 4099 C CA . PRO B 1 209 ? 74.779 -2.589 115.950 1.000 20.079 208 PRO BBB CA 1
ATOM 4100 C C . PRO B 1 209 ? 74.411 -1.613 114.820 1.000 23.339 208 PRO BBB C 1
ATOM 4101 O O . PRO B 1 209 ? 75.287 -1.120 114.119 1.000 20.234 208 PRO BBB O 1
ATOM 4105 N N . ALA B 1 210 ? 73.124 -1.335 114.628 1.000 23.836 209 ALA BBB N 1
ATOM 4106 C CA . ALA B 1 210 ? 72.694 -0.516 113.471 1.000 22.756 209 ALA BBB CA 1
ATOM 4107 C C . ALA B 1 210 ? 73.210 0.910 113.664 1.000 30.500 209 ALA BBB C 1
ATOM 4108 O O . ALA B 1 210 ? 73.152 1.414 114.816 1.000 24.325 209 ALA BBB O 1
ATOM 4110 N N . LEU B 1 211 ? 73.725 1.526 112.591 1.000 18.812 210 LEU BBB N 1
ATOM 4111 C CA . LEU B 1 211 ? 74.078 2.968 112.576 1.000 17.890 210 LEU BBB CA 1
ATOM 4112 C C . LEU B 1 211 ? 72.994 3.781 113.309 1.000 23.583 210 LEU BBB C 1
ATOM 4113 O O . LEU B 1 211 ? 73.348 4.681 114.133 1.000 26.319 210 LEU BBB O 1
ATOM 4118 N N . TYR B 1 212 ? 71.733 3.595 112.922 1.000 23.668 211 TYR BBB N 1
ATOM 4119 C CA . TYR B 1 212 ? 70.557 4.322 113.485 1.000 28.220 211 TYR BBB CA 1
ATOM 4120 C C . TYR B 1 212 ? 69.310 3.514 113.111 1.000 30.076 211 TYR BBB C 1
ATOM 4121 O O . TYR B 1 212 ? 69.392 2.688 112.169 1.000 17.066 211 TYR BBB O 1
ATOM 4130 N N . ASN B 1 213 ? 68.208 3.671 113.853 1.000 26.192 212 ASN BBB N 1
ATOM 4131 C CA . ASN B 1 213 ? 66.869 3.225 113.377 1.000 22.637 212 ASN BBB CA 1
ATOM 4132 C C . ASN B 1 213 ? 65.831 4.227 113.902 1.000 38.682 212 ASN BBB C 1
ATOM 4133 O O . ASN B 1 213 ? 66.040 4.744 114.991 1.000 28.612 212 ASN BBB O 1
ATOM 4138 N N . LEU B 1 214 ? 64.792 4.548 113.124 1.000 33.314 213 LEU BBB N 1
ATOM 4139 C CA . LEU B 1 214 ? 63.718 5.481 113.570 1.000 37.493 213 LEU BBB CA 1
ATOM 4140 C C . LEU B 1 214 ? 62.652 4.686 114.330 1.000 24.851 213 LEU BBB C 1
ATOM 4141 O O . LEU B 1 214 ? 62.569 3.469 114.142 1.000 21.481 213 LEU BBB O 1
ATOM 4146 N N . THR B 1 215 ? 61.847 5.362 115.161 1.000 25.359 214 THR BBB N 1
ATOM 4147 C CA . THR B 1 215 ? 60.672 4.779 115.851 1.000 32.196 214 THR BBB CA 1
ATOM 4148 C C . THR B 1 215 ? 59.371 5.123 115.090 1.000 16.438 214 THR BBB C 1
ATOM 4149 O O . THR B 1 215 ? 59.284 6.151 114.423 1.000 21.447 214 THR BBB O 1
ATOM 4153 N N . PHE B 1 216 ? 58.416 4.223 115.211 1.000 29.369 215 PHE BBB N 1
ATOM 4154 C CA . PHE B 1 216 ? 57.056 4.330 114.652 1.000 44.584 215 PHE BBB CA 1
ATOM 4155 C C . PHE B 1 216 ? 56.076 4.173 115.808 1.000 200.000 215 PHE BBB C 1
ATOM 4156 O O . PHE B 1 216 ? 56.467 3.676 116.888 1.000 33.936 215 PHE BBB O 1
ATOM 4164 N N . VAL B 1 217 ? 54.840 4.592 115.572 1.000 31.506 216 VAL BBB N 1
ATOM 4165 C CA . VAL B 1 217 ? 53.658 4.221 116.395 1.000 28.452 216 VAL BBB CA 1
ATOM 4166 C C . VAL B 1 217 ? 52.521 3.881 115.439 1.000 48.464 216 VAL BBB C 1
ATOM 4167 O O . VAL B 1 217 ? 52.426 4.527 114.372 1.000 29.563 216 VAL BBB O 1
ATOM 4171 N N . LEU B 1 218 ? 51.729 2.877 115.806 1.000 31.824 217 LEU BBB N 1
ATOM 4172 C CA . LEU B 1 218 ? 50.338 2.738 115.329 1.000 27.022 217 LEU BBB CA 1
ATOM 4173 C C . LEU B 1 218 ? 49.431 3.431 116.359 1.000 42.834 217 LEU BBB C 1
ATOM 4174 O O . LEU B 1 218 ? 49.298 2.897 117.475 1.000 40.089 217 LEU BBB O 1
ATOM 4179 N N . ALA B 1 219 ? 48.894 4.605 115.999 1.000 38.444 218 ALA BBB N 1
ATOM 4180 C CA . ALA B 1 219 ? 48.126 5.532 116.867 1.000 41.049 218 ALA BBB CA 1
ATOM 4181 C C . ALA B 1 219 ? 46.620 5.392 116.584 1.000 49.812 218 ALA BBB C 1
ATOM 4182 O O . ALA B 1 219 ? 46.259 5.172 115.419 1.000 43.177 218 ALA BBB O 1
ATOM 4184 N N . MET B 1 220 ? 45.774 5.524 117.612 1.000 52.293 219 MET BBB N 1
ATOM 4185 C CA . MET B 1 220 ? 44.288 5.522 117.493 1.000 29.743 219 MET BBB CA 1
ATOM 4186 C C . MET B 1 220 ? 43.731 6.785 118.155 1.000 70.077 219 MET BBB C 1
ATOM 4187 O O . MET B 1 220 ? 44.262 7.192 119.218 1.000 41.422 219 MET BBB O 1
ATOM 4192 N N . ASN B 1 221 ? 42.709 7.389 117.544 1.000 34.110 220 ASN BBB N 1
ATOM 4193 C CA . ASN B 1 221 ? 41.968 8.534 118.138 1.000 49.363 220 ASN BBB CA 1
ATOM 4194 C C . ASN B 1 221 ? 41.425 8.066 119.498 1.000 30.212 220 ASN BBB C 1
ATOM 4195 O O . ASN B 1 221 ? 40.882 6.937 119.574 1.000 31.700 220 ASN BBB O 1
ATOM 4200 N N . LYS B 1 222 ? 41.642 8.868 120.550 1.000 39.489 221 LYS BBB N 1
ATOM 4201 C CA . LYS B 1 222 ? 41.261 8.524 121.949 1.000 200.000 221 LYS BBB CA 1
ATOM 4202 C C . LYS B 1 222 ? 39.730 8.449 122.043 1.000 80.891 221 LYS BBB C 1
ATOM 4203 O O . LYS B 1 222 ? 39.220 7.514 122.693 1.000 57.647 221 LYS BBB O 1
ATOM 4209 N N . ASP B 1 223 ? 39.027 9.384 121.394 1.000 65.253 222 ASP BBB N 1
ATOM 4210 C CA . ASP B 1 223 ? 37.543 9.488 121.422 1.000 73.371 222 ASP BBB CA 1
ATOM 4211 C C . ASP B 1 223 ? 36.942 8.270 120.717 1.000 56.909 222 ASP BBB C 1
ATOM 4212 O O . ASP B 1 223 ? 35.886 7.780 121.167 1.000 57.166 222 ASP BBB O 1
ATOM 4217 N N . ALA B 1 224 ? 37.609 7.775 119.675 1.000 33.036 223 ALA BBB N 1
ATOM 4218 C CA . ALA B 1 224 ? 37.071 6.711 118.789 1.000 43.153 223 ALA BBB CA 1
ATOM 4219 C C . ALA B 1 224 ? 37.330 5.338 119.423 1.000 129.228 223 ALA BBB C 1
ATOM 4220 O O . ALA B 1 224 ? 36.683 4.363 118.992 1.000 52.968 223 ALA BBB O 1
ATOM 4222 N N . TYR B 1 225 ? 38.230 5.268 120.412 1.000 46.936 224 TYR BBB N 1
ATOM 4223 C CA . TYR B 1 225 ? 38.552 4.024 121.166 1.000 47.212 224 TYR BBB CA 1
ATOM 4224 C C . TYR B 1 225 ? 37.584 3.878 122.348 1.000 200.000 224 TYR BBB C 1
ATOM 4225 O O . TYR B 1 225 ? 37.035 2.788 122.528 1.000 38.578 224 TYR BBB O 1
ATOM 4234 N N . GLU B 1 226 ? 37.382 4.943 123.129 1.000 46.157 225 GLU BBB N 1
ATOM 4235 C CA . GLU B 1 226 ? 36.622 4.892 124.409 1.000 93.912 225 GLU BBB CA 1
ATOM 4236 C C . GLU B 1 226 ? 35.141 4.634 124.122 1.000 77.228 225 GLU BBB C 1
ATOM 4237 O O . GLU B 1 226 ? 34.572 3.753 124.789 1.000 59.298 225 GLU BBB O 1
ATOM 4243 N N . SER B 1 227 ? 34.568 5.343 123.143 1.000 59.924 226 SER BBB N 1
ATOM 4244 C CA . SER B 1 227 ? 33.128 5.286 122.778 1.000 82.880 226 SER BBB CA 1
ATOM 4245 C C . SER B 1 227 ? 32.780 3.941 122.123 1.000 79.564 226 SER BBB C 1
ATOM 4246 O O . SER B 1 227 ? 31.585 3.732 121.832 1.000 48.439 226 SER BBB O 1
ATOM 4249 N N . LEU B 1 228 ? 33.766 3.064 121.890 1.000 65.513 227 LEU BBB N 1
ATOM 4250 C CA . LEU B 1 228 ? 33.521 1.660 121.454 1.000 63.242 227 LEU BBB CA 1
ATOM 4251 C C . LEU B 1 228 ? 32.867 0.896 122.604 1.000 102.642 227 LEU BBB C 1
ATOM 4252 O O . LEU B 1 228 ? 33.093 1.220 123.767 1.000 49.151 227 LEU BBB O 1
ATOM 4257 N N . PRO B 1 229 ? 32.031 -0.129 122.317 1.000 38.114 228 PRO BBB N 1
ATOM 4258 C CA . PRO B 1 229 ? 31.688 -1.156 123.310 1.000 54.667 228 PRO BBB CA 1
ATOM 4259 C C . PRO B 1 229 ? 32.918 -1.879 123.893 1.000 200.000 228 PRO BBB C 1
ATOM 4260 O O . PRO B 1 229 ? 33.860 -2.147 123.166 1.000 55.471 228 PRO BBB O 1
ATOM 4264 N N . GLU B 1 230 ? 32.883 -2.209 125.187 1.000 42.231 229 GLU BBB N 1
ATOM 4265 C CA . GLU B 1 230 ? 34.083 -2.645 125.950 1.000 61.981 229 GLU BBB CA 1
ATOM 4266 C C . GLU B 1 230 ? 34.469 -4.071 125.541 1.000 63.624 229 GLU BBB C 1
ATOM 4267 O O . GLU B 1 230 ? 35.650 -4.417 125.696 1.000 68.504 229 GLU BBB O 1
ATOM 4273 N N . ASP B 1 231 ? 33.525 -4.857 125.010 1.000 38.512 230 ASP BBB N 1
ATOM 4274 C CA . ASP B 1 231 ? 33.809 -6.161 124.349 1.000 54.816 230 ASP BBB CA 1
ATOM 4275 C C . ASP B 1 231 ? 34.751 -5.919 123.154 1.000 200.000 230 ASP BBB C 1
ATOM 4276 O O . ASP B 1 231 ? 35.666 -6.744 122.955 1.000 48.494 230 ASP BBB O 1
ATOM 4281 N N . LEU B 1 232 ? 34.568 -4.817 122.411 1.000 43.460 231 LEU BBB N 1
ATOM 4282 C CA . LEU B 1 232 ? 35.365 -4.484 121.193 1.000 70.524 231 LEU BBB CA 1
ATOM 4283 C C . LEU B 1 232 ? 36.653 -3.718 121.554 1.000 58.144 231 LEU BBB C 1
ATOM 4284 O O . LEU B 1 232 ? 37.643 -3.860 120.801 1.000 53.240 231 LEU BBB O 1
ATOM 4289 N N . GLN B 1 233 ? 36.673 -2.950 122.650 1.000 45.689 232 GLN BBB N 1
ATOM 4290 C CA . GLN B 1 233 ? 37.938 -2.457 123.273 1.000 84.115 232 GLN BBB CA 1
ATOM 4291 C C . GLN B 1 233 ? 38.883 -3.641 123.507 1.000 69.337 232 GLN BBB C 1
ATOM 4292 O O . GLN B 1 233 ? 40.021 -3.570 123.024 1.000 68.232 232 GLN BBB O 1
ATOM 4298 N N . GLU B 1 234 ? 38.423 -4.679 124.220 1.000 58.505 233 GLU BBB N 1
ATOM 4299 C CA . GLU B 1 234 ? 39.205 -5.918 124.490 1.000 143.455 233 GLU BBB CA 1
ATOM 4300 C C . GLU B 1 234 ? 39.683 -6.503 123.157 1.000 67.833 233 GLU BBB C 1
ATOM 4301 O O . GLU B 1 234 ? 40.896 -6.743 123.035 1.000 61.500 233 GLU BBB O 1
ATOM 4307 N N . VAL B 1 235 ? 38.768 -6.716 122.201 1.000 56.884 234 VAL BBB N 1
ATOM 4308 C CA . VAL B 1 235 ? 39.082 -7.283 120.853 1.000 38.976 234 VAL BBB CA 1
ATOM 4309 C C . VAL B 1 235 ? 40.244 -6.483 120.255 1.000 200.000 234 VAL BBB C 1
ATOM 4310 O O . VAL B 1 235 ? 41.124 -7.109 119.655 1.000 55.231 234 VAL BBB O 1
ATOM 4314 N N . ILE B 1 236 ? 40.249 -5.157 120.427 1.000 46.457 235 ILE BBB N 1
ATOM 4315 C CA . ILE B 1 236 ? 41.321 -4.262 119.899 1.000 53.419 235 ILE BBB CA 1
ATOM 4316 C C . ILE B 1 236 ? 42.601 -4.538 120.697 1.000 59.020 235 ILE BBB C 1
ATOM 4317 O O . ILE B 1 236 ? 43.514 -5.189 120.139 1.000 49.521 235 ILE BBB O 1
ATOM 4322 N N . ASP B 1 237 ? 42.636 -4.110 121.960 1.000 40.948 236 ASP BBB N 1
ATOM 4323 C CA . ASP B 1 237 ? 43.749 -4.328 122.929 1.000 41.919 236 ASP BBB CA 1
ATOM 4324 C C . ASP B 1 237 ? 44.373 -5.713 122.718 1.000 52.067 236 ASP BBB C 1
ATOM 4325 O O . ASP B 1 237 ? 45.614 -5.789 122.668 1.000 58.412 236 ASP BBB O 1
ATOM 4330 N N . SER B 1 238 ? 43.549 -6.762 122.595 1.000 46.377 237 SER BBB N 1
ATOM 4331 C CA . SER B 1 238 ? 43.988 -8.182 122.513 1.000 79.115 237 SER BBB CA 1
ATOM 4332 C C . SER B 1 238 ? 44.846 -8.422 121.263 1.000 72.383 237 SER BBB C 1
ATOM 4333 O O . SER B 1 238 ? 45.688 -9.331 121.320 1.000 33.176 237 SER BBB O 1
ATOM 4336 N N . GLN B 1 239 ? 44.626 -7.664 120.181 1.000 85.906 238 GLN BBB N 1
ATOM 4337 C CA . GLN B 1 239 ? 45.334 -7.810 118.877 1.000 117.266 238 GLN BBB CA 1
ATOM 4338 C C . GLN B 1 239 ? 46.419 -6.730 118.738 1.000 40.793 238 GLN BBB C 1
ATOM 4339 O O . GLN B 1 239 ? 47.008 -6.622 117.638 1.000 44.987 238 GLN BBB O 1
ATOM 4345 N N . SER B 1 240 ? 46.679 -5.986 119.819 1.000 41.081 239 SER BBB N 1
ATOM 4346 C CA . SER B 1 240 ? 47.601 -4.824 119.900 1.000 39.872 239 SER BBB CA 1
ATOM 4347 C C . SER B 1 240 ? 48.579 -4.999 121.075 1.000 62.027 239 SER BBB C 1
ATOM 4348 O O . SER B 1 240 ? 48.506 -6.034 121.774 1.000 42.777 239 SER BBB O 1
ATOM 4351 N N . GLY B 1 241 ? 49.483 -4.034 121.265 1.000 38.351 240 GLY BBB N 1
ATOM 4352 C CA . GLY B 1 241 ? 50.482 -4.022 122.354 1.000 47.672 240 GLY BBB CA 1
ATOM 4353 C C . GLY B 1 241 ? 51.778 -4.753 122.019 1.000 102.171 240 GLY BBB C 1
ATOM 4354 O O . GLY B 1 241 ? 52.387 -4.447 120.968 1.000 35.014 240 GLY BBB O 1
ATOM 4355 N N . LEU B 1 242 ? 52.195 -5.678 122.895 1.000 50.230 241 LEU BBB N 1
ATOM 4356 C CA . LEU B 1 242 ? 53.580 -6.228 122.974 1.000 33.041 241 LEU BBB CA 1
ATOM 4357 C C . LEU B 1 242 ? 53.817 -7.223 121.837 1.000 42.626 241 LEU BBB C 1
ATOM 4358 O O . LEU B 1 242 ? 54.765 -7.013 121.029 1.000 37.495 241 LEU BBB O 1
ATOM 4363 N N . ALA B 1 243 ? 53.041 -8.303 121.808 1.000 26.502 242 ALA BBB N 1
ATOM 4364 C CA . ALA B 1 243 ? 53.210 -9.378 120.808 1.000 63.332 242 ALA BBB CA 1
ATOM 4365 C C . ALA B 1 243 ? 53.255 -8.701 119.439 1.000 65.821 242 ALA BBB C 1
ATOM 4366 O O . ALA B 1 243 ? 54.212 -8.952 118.696 1.000 36.877 242 ALA BBB O 1
ATOM 4368 N N . PHE B 1 244 ? 52.283 -7.818 119.183 1.000 41.336 243 PHE BBB N 1
ATOM 4369 C CA . PHE B 1 244 ? 52.132 -7.021 117.936 1.000 62.006 243 PHE BBB CA 1
ATOM 4370 C C . PHE B 1 244 ? 53.388 -6.170 117.672 1.000 29.693 243 PHE BBB C 1
ATOM 4371 O O . PHE B 1 244 ? 53.902 -6.217 116.543 1.000 55.722 243 PHE BBB O 1
ATOM 4379 N N . SER B 1 245 ? 53.843 -5.403 118.672 1.000 58.738 244 SER BBB N 1
ATOM 4380 C CA . SER B 1 245 ? 55.004 -4.475 118.575 1.000 35.526 244 SER BBB CA 1
ATOM 4381 C C . SER B 1 245 ? 56.232 -5.243 118.061 1.000 53.704 244 SER BBB C 1
ATOM 4382 O O . SER B 1 245 ? 56.884 -4.746 117.125 1.000 40.462 244 SER BBB O 1
ATOM 4385 N N . ILE B 1 246 ? 56.506 -6.419 118.641 1.000 38.819 245 ILE BBB N 1
ATOM 4386 C CA . ILE B 1 246 ? 57.664 -7.313 118.323 1.000 53.927 245 ILE BBB CA 1
ATOM 4387 C C . ILE B 1 246 ? 57.470 -7.865 116.912 1.000 59.858 245 ILE BBB C 1
ATOM 4388 O O . ILE B 1 246 ? 58.451 -7.903 116.139 1.000 38.698 245 ILE BBB O 1
ATOM 4393 N N . PHE B 1 247 ? 56.250 -8.312 116.613 1.000 31.318 246 PHE BBB N 1
ATOM 4394 C CA . PHE B 1 247 ? 55.848 -8.784 115.265 1.000 31.384 246 PHE BBB CA 1
ATOM 4395 C C . PHE B 1 247 ? 56.142 -7.699 114.218 1.000 36.332 246 PHE BBB C 1
ATOM 4396 O O . PHE B 1 247 ? 56.601 -8.058 113.107 1.000 27.431 246 PHE BBB O 1
ATOM 4404 N N . ALA B 1 248 ? 55.857 -6.431 114.522 1.000 22.587 247 ALA BBB N 1
ATOM 4405 C CA . ALA B 1 248 ? 55.937 -5.324 113.532 1.000 44.444 247 ALA BBB CA 1
ATOM 4406 C C . ALA B 1 248 ? 57.408 -5.005 113.239 1.000 31.774 247 ALA BBB C 1
ATOM 4407 O O . ALA B 1 248 ? 57.789 -4.960 112.045 1.000 31.799 247 ALA BBB O 1
ATOM 4409 N N . GLY B 1 249 ? 58.191 -4.810 114.305 1.000 27.271 248 GLY BBB N 1
ATOM 4410 C CA . GLY B 1 249 ? 59.648 -4.613 114.247 1.000 35.787 248 GLY BBB CA 1
ATOM 4411 C C . GLY B 1 249 ? 60.321 -5.764 113.537 1.000 30.166 248 GLY BBB C 1
ATOM 4412 O O . GLY B 1 249 ? 61.148 -5.512 112.643 1.000 30.775 248 GLY BBB O 1
ATOM 4413 N N . GLY B 1 250 ? 59.967 -6.987 113.933 1.000 32.589 249 GLY BBB N 1
ATOM 4414 C CA . GLY B 1 250 ? 60.501 -8.244 113.391 1.000 25.782 249 GLY BBB CA 1
ATOM 4415 C C . GLY B 1 250 ? 60.139 -8.433 111.933 1.000 37.159 249 GLY BBB C 1
ATOM 4416 O O . GLY B 1 250 ? 61.058 -8.736 111.137 1.000 24.987 249 GLY BBB O 1
ATOM 4417 N N . THR B 1 251 ? 58.865 -8.241 111.571 1.000 28.768 250 THR BBB N 1
ATOM 4418 C CA . THR B 1 251 ? 58.396 -8.323 110.163 1.000 36.251 250 THR BBB CA 1
ATOM 4419 C C . THR B 1 251 ? 59.125 -7.253 109.323 1.000 20.431 250 THR BBB C 1
ATOM 4420 O O . THR B 1 251 ? 59.626 -7.605 108.224 1.000 24.739 250 THR BBB O 1
ATOM 4424 N N . GLN B 1 252 ? 59.223 -6.015 109.814 1.000 18.702 251 GLN BBB N 1
ATOM 4425 C CA . GLN B 1 252 ? 59.796 -4.898 109.007 1.000 25.373 251 GLN BBB CA 1
ATOM 4426 C C . GLN B 1 252 ? 61.302 -5.130 108.831 1.000 24.166 251 GLN BBB C 1
ATOM 4427 O O . GLN B 1 252 ? 61.785 -4.931 107.713 1.000 22.922 251 GLN BBB O 1
ATOM 4433 N N . ALA B 1 253 ? 61.997 -5.570 109.889 1.000 26.369 252 ALA BBB N 1
ATOM 4434 C CA . ALA B 1 253 ? 63.456 -5.854 109.874 1.000 24.910 252 ALA BBB CA 1
ATOM 4435 C C . ALA B 1 253 ? 63.714 -7.049 108.952 1.000 26.143 252 ALA BBB C 1
ATOM 4436 O O . ALA B 1 253 ? 64.659 -7.006 108.136 1.000 16.736 252 ALA BBB O 1
ATOM 4438 N N . ASP B 1 254 ? 62.915 -8.106 109.071 1.000 25.307 253 ASP BBB N 1
ATOM 4439 C CA . ASP B 1 254 ? 63.052 -9.287 108.188 1.000 27.268 253 ASP BBB CA 1
ATOM 4440 C C . ASP B 1 254 ? 62.955 -8.870 106.722 1.000 18.756 253 ASP BBB C 1
ATOM 4441 O O . ASP B 1 254 ? 63.603 -9.535 105.888 1.000 16.235 253 ASP BBB O 1
ATOM 4446 N N . ALA B 1 255 ? 62.159 -7.860 106.385 1.000 21.816 254 ALA BBB N 1
ATOM 4447 C CA . ALA B 1 255 ? 61.926 -7.488 104.963 1.000 25.923 254 ALA BBB CA 1
ATOM 4448 C C . ALA B 1 255 ? 63.168 -6.807 104.343 1.000 24.534 254 ALA BBB C 1
ATOM 4449 O O . ALA B 1 255 ? 63.172 -6.552 103.110 1.000 18.034 254 ALA BBB O 1
ATOM 4451 N N . ASP B 1 256 ? 64.199 -6.537 105.141 1.000 19.829 255 ASP BBB N 1
ATOM 4452 C CA . ASP B 1 256 ? 65.528 -6.071 104.646 1.000 12.601 255 ASP BBB CA 1
ATOM 4453 C C . ASP B 1 256 ? 66.083 -7.127 103.689 1.000 19.914 255 ASP BBB C 1
ATOM 4454 O O . ASP B 1 256 ? 66.628 -6.744 102.622 1.000 20.351 255 ASP BBB O 1
ATOM 4459 N N . GLY B 1 257 ? 65.929 -8.411 104.048 1.000 20.069 256 GLY BBB N 1
ATOM 4460 C CA . GLY B 1 257 ? 66.473 -9.566 103.294 1.000 22.469 256 GLY BBB CA 1
ATOM 4461 C C . GLY B 1 257 ? 66.128 -9.534 101.810 1.000 17.055 256 GLY BBB C 1
ATOM 4462 O O . GLY B 1 257 ? 67.015 -9.404 100.962 1.000 19.607 256 GLY BBB O 1
ATOM 4463 N N . PRO B 1 258 ? 64.835 -9.652 101.414 1.000 14.853 257 PRO BBB N 1
ATOM 4464 C CA . PRO B 1 258 ? 64.481 -9.653 99.998 1.000 17.354 257 PRO BBB CA 1
ATOM 4465 C C . PRO B 1 258 ? 64.807 -8.326 99.296 1.000 17.869 257 PRO BBB C 1
ATOM 4466 O O . PRO B 1 258 ? 65.181 -8.368 98.127 1.000 19.084 257 PRO BBB O 1
ATOM 4470 N N . ALA B 1 259 ? 64.743 -7.196 100.006 1.000 15.032 258 ALA BBB N 1
ATOM 4471 C CA . ALA B 1 259 ? 65.083 -5.880 99.403 1.000 29.636 258 ALA BBB CA 1
ATOM 4472 C C . ALA B 1 259 ? 66.584 -5.843 99.060 1.000 15.166 258 ALA BBB C 1
ATOM 4473 O O . ALA B 1 259 ? 66.950 -5.383 97.993 1.000 13.091 258 ALA BBB O 1
ATOM 4475 N N . ARG B 1 260 ? 67.458 -6.319 99.944 1.000 13.492 259 ARG BBB N 1
ATOM 4476 C CA . ARG B 1 260 ? 68.927 -6.312 99.699 1.000 15.380 259 ARG BBB CA 1
ATOM 4477 C C . ARG B 1 260 ? 69.249 -7.220 98.508 1.000 25.436 259 ARG BBB C 1
ATOM 4478 O O . ARG B 1 260 ? 70.059 -6.823 97.600 1.000 13.380 259 ARG BBB O 1
ATOM 4486 N N . GLN B 1 261 ? 68.585 -8.368 98.427 1.000 22.747 260 GLN BBB N 1
ATOM 4487 C CA . GLN B 1 261 ? 68.787 -9.302 97.286 1.000 23.040 260 GLN BBB CA 1
ATOM 4488 C C . GLN B 1 261 ? 68.515 -8.604 95.948 1.000 13.141 260 GLN BBB C 1
ATOM 4489 O O . GLN B 1 261 ? 69.231 -8.896 94.964 1.000 20.740 260 GLN BBB O 1
ATOM 4495 N N . ILE B 1 262 ? 67.510 -7.736 95.872 1.000 22.926 261 ILE BBB N 1
ATOM 4496 C CA . ILE B 1 262 ? 67.224 -7.018 94.590 1.000 19.442 261 ILE BBB CA 1
ATOM 4497 C C . ILE B 1 262 ? 68.452 -6.178 94.215 1.000 14.315 261 ILE BBB C 1
ATOM 4498 O O . ILE B 1 262 ? 68.807 -6.146 93.013 1.000 17.152 261 ILE BBB O 1
ATOM 4503 N N . ALA B 1 263 ? 69.064 -5.477 95.189 1.000 20.532 262 ALA BBB N 1
ATOM 4504 C CA . ALA B 1 263 ? 70.284 -4.674 94.928 1.000 18.779 262 ALA BBB CA 1
ATOM 4505 C C . ALA B 1 263 ? 71.434 -5.591 94.470 1.000 15.611 262 ALA BBB C 1
ATOM 4506 O O . ALA B 1 263 ? 72.217 -5.223 93.550 1.000 16.964 262 ALA BBB O 1
ATOM 4508 N N . VAL B 1 264 ? 71.593 -6.752 95.107 1.000 17.279 263 VAL BBB N 1
ATOM 4509 C CA . VAL B 1 264 ? 72.672 -7.715 94.758 1.000 15.621 263 VAL BBB CA 1
ATOM 4510 C C . VAL B 1 264 ? 72.440 -8.185 93.330 1.000 18.220 263 VAL BBB C 1
ATOM 4511 O O . VAL B 1 264 ? 73.406 -8.101 92.521 1.000 17.241 263 VAL BBB O 1
ATOM 4515 N N . ASP B 1 265 ? 71.212 -8.598 93.007 1.000 13.749 264 ASP BBB N 1
ATOM 4516 C CA . ASP B 1 265 ? 70.929 -9.315 91.734 1.000 19.874 264 ASP BBB CA 1
ATOM 4517 C C . ASP B 1 265 ? 71.202 -8.371 90.559 1.000 22.175 264 ASP BBB C 1
ATOM 4518 O O . ASP B 1 265 ? 71.674 -8.880 89.557 1.000 19.148 264 ASP BBB O 1
ATOM 4523 N N . ARG B 1 266 ? 70.942 -7.057 90.691 1.000 15.111 265 ARG BBB N 1
ATOM 4524 C CA . ARG B 1 266 ? 71.085 -6.101 89.552 1.000 17.439 265 ARG BBB CA 1
ATOM 4525 C C . ARG B 1 266 ? 72.531 -5.594 89.462 1.000 17.302 265 ARG BBB C 1
ATOM 4526 O O . ARG B 1 266 ? 72.809 -4.847 88.539 1.000 23.197 265 ARG BBB O 1
ATOM 4534 N N . GLY B 1 267 ? 73.419 -6.015 90.366 1.000 21.506 266 GLY BBB N 1
ATOM 4535 C CA . GLY B 1 267 ? 74.859 -5.704 90.307 1.000 29.356 266 GLY BBB CA 1
ATOM 4536 C C . GLY B 1 267 ? 75.196 -4.352 90.921 1.000 30.562 266 GLY BBB C 1
ATOM 4537 O O . GLY B 1 267 ? 76.221 -3.801 90.541 1.000 19.197 266 GLY BBB O 1
ATOM 4538 N N . ASN B 1 268 ? 74.374 -3.835 91.844 1.000 17.622 267 ASN BBB N 1
ATOM 4539 C CA . ASN B 1 268 ? 74.669 -2.589 92.595 1.000 16.340 267 ASN BBB CA 1
ATOM 4540 C C . ASN B 1 268 ? 75.868 -2.830 93.515 1.000 21.446 267 ASN BBB C 1
ATOM 4541 O O . ASN B 1 268 ? 76.121 -3.986 93.909 1.000 17.127 267 ASN BBB O 1
ATOM 4546 N N . ASN B 1 269 ? 76.573 -1.746 93.847 1.000 17.368 268 ASN BBB N 1
ATOM 4547 C CA . ASN B 1 269 ? 77.807 -1.757 94.673 1.000 15.531 268 ASN BBB CA 1
ATOM 4548 C C . ASN B 1 269 ? 77.404 -1.664 96.141 1.000 28.711 268 ASN BBB C 1
ATOM 4549 O O . ASN B 1 269 ? 76.856 -0.613 96.549 1.000 22.050 268 ASN BBB O 1
ATOM 4554 N N . ILE B 1 270 ? 77.599 -2.741 96.896 1.000 17.770 269 ILE BBB N 1
ATOM 4555 C CA . ILE B 1 270 ? 77.279 -2.722 98.338 1.000 13.472 269 ILE BBB CA 1
ATOM 4556 C C . ILE B 1 270 ? 78.609 -2.747 99.101 1.000 20.004 269 ILE BBB C 1
ATOM 4557 O O . ILE B 1 270 ? 79.312 -3.725 98.992 1.000 15.932 269 ILE BBB O 1
ATOM 4562 N N . VAL B 1 271 ? 78.905 -1.686 99.845 1.000 13.680 270 VAL BBB N 1
ATOM 4563 C CA . VAL B 1 271 ? 80.016 -1.607 100.831 1.000 18.854 270 VAL BBB CA 1
ATOM 4564 C C . VAL B 1 271 ? 79.496 -2.095 102.170 1.000 22.005 270 VAL BBB C 1
ATOM 4565 O O . VAL B 1 271 ? 78.498 -1.522 102.669 1.000 18.538 270 VAL BBB O 1
ATOM 4569 N N . THR B 1 272 ? 80.139 -3.116 102.726 1.000 19.089 271 THR BBB N 1
ATOM 4570 C CA . THR B 1 272 ? 79.841 -3.623 104.085 1.000 16.445 271 THR BBB CA 1
ATOM 4571 C C . THR B 1 272 ? 80.947 -3.174 105.062 1.000 16.194 271 THR BBB C 1
ATOM 4572 O O . THR B 1 272 ? 82.083 -3.683 104.992 1.000 19.166 271 THR BBB O 1
ATOM 4576 N N . VAL B 1 273 ? 80.619 -2.233 105.937 1.000 13.769 272 VAL BBB N 1
ATOM 4577 C CA . VAL B 1 273 ? 81.527 -1.735 107.002 1.000 9.006 272 VAL BBB CA 1
ATOM 4578 C C . VAL B 1 273 ? 81.505 -2.786 108.110 1.000 20.775 272 VAL BBB C 1
ATOM 4579 O O . VAL B 1 273 ? 80.423 -3.040 108.645 1.000 23.475 272 VAL BBB O 1
ATOM 4583 N N . SER B 1 274 ? 82.650 -3.403 108.399 1.000 15.654 273 SER BBB N 1
ATOM 4584 C CA . SER B 1 274 ? 82.809 -4.361 109.532 1.000 21.757 273 SER BBB CA 1
ATOM 4585 C C . SER B 1 274 ? 82.528 -3.653 110.866 1.000 40.594 273 SER BBB C 1
ATOM 4586 O O . SER B 1 274 ? 82.672 -2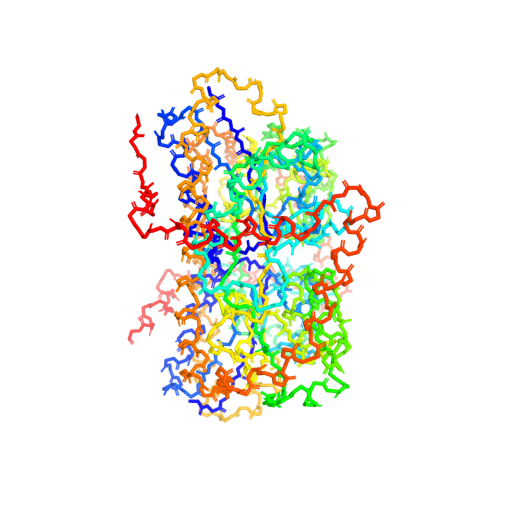.424 110.920 1.000 23.563 273 SER BBB O 1
ATOM 4589 N N . GLN B 1 275 ? 82.187 -4.410 111.912 1.000 23.553 274 GLN BBB N 1
ATOM 4590 C CA . GLN B 1 275 ? 81.981 -3.898 113.291 1.000 31.148 274 GLN BBB CA 1
ATOM 4591 C C . GLN B 1 275 ? 83.260 -3.162 113.713 1.000 42.413 274 GLN BBB C 1
ATOM 4592 O O . GLN B 1 275 ? 83.155 -2.083 114.312 1.000 30.299 274 GLN BBB O 1
ATOM 4598 N N . GLU B 1 276 ? 84.431 -3.678 113.337 1.000 24.884 275 GLU BBB N 1
ATOM 4599 C CA . GLU B 1 276 ? 85.742 -3.071 113.681 1.000 32.830 275 GLU BBB CA 1
ATOM 4600 C C . GLU B 1 276 ? 85.877 -1.714 112.978 1.000 37.360 275 GLU BBB C 1
ATOM 4601 O O . GLU B 1 276 ? 86.281 -0.725 113.628 1.000 42.705 275 GLU BBB O 1
ATOM 4607 N N . ASP B 1 277 ? 85.546 -1.652 111.696 1.000 29.771 276 ASP BBB N 1
ATOM 4608 C CA . ASP B 1 277 ? 85.689 -0.410 110.898 1.000 22.408 276 ASP BBB CA 1
ATOM 4609 C C . ASP B 1 277 ? 84.594 0.580 111.357 1.000 24.126 276 ASP BBB C 1
ATOM 4610 O O . ASP B 1 277 ? 84.767 1.805 111.187 1.000 26.777 276 ASP BBB O 1
ATOM 4615 N N . ALA B 1 278 ? 83.505 0.078 111.936 1.000 21.962 277 ALA BBB N 1
ATOM 4616 C CA . ALA B 1 278 ? 82.351 0.910 112.360 1.000 24.173 277 ALA BBB CA 1
ATOM 4617 C C . ALA B 1 278 ? 82.803 1.858 113.473 1.000 44.336 277 ALA BBB C 1
ATOM 4618 O O . ALA B 1 278 ? 82.205 2.923 113.624 1.000 28.470 277 ALA BBB O 1
ATOM 4620 N N . LYS B 1 279 ? 83.844 1.486 114.216 1.000 34.657 278 LYS BBB N 1
ATOM 4621 C CA . LYS B 1 279 ? 84.391 2.324 115.307 1.000 30.872 278 LYS BBB CA 1
ATOM 4622 C C . LYS B 1 279 ? 84.749 3.711 114.761 1.000 30.915 278 LYS BBB C 1
ATOM 4623 O O . LYS B 1 279 ? 84.447 4.664 115.471 1.000 26.245 278 LYS BBB O 1
ATOM 4629 N N . ALA B 1 280 ? 85.321 3.836 113.551 1.000 25.980 279 ALA BBB N 1
ATOM 4630 C CA . ALA B 1 280 ? 85.676 5.142 112.943 1.000 26.881 279 ALA BBB CA 1
ATOM 4631 C C . ALA B 1 280 ? 84.408 5.992 112.738 1.000 32.473 279 ALA BBB C 1
ATOM 4632 O O . ALA B 1 280 ? 84.504 7.230 112.862 1.000 22.341 279 ALA BBB O 1
ATOM 4634 N N . TRP B 1 281 ? 83.251 5.369 112.486 1.000 30.154 280 TRP BBB N 1
ATOM 4635 C CA . TRP B 1 281 ? 81.937 6.069 112.388 1.000 36.799 280 TRP BBB CA 1
ATOM 4636 C C . TRP B 1 281 ? 81.452 6.461 113.788 1.000 24.480 280 TRP BBB C 1
ATOM 4637 O O . TRP B 1 281 ? 81.054 7.624 113.970 1.000 28.974 280 TRP BBB O 1
ATOM 4648 N N . ASP B 1 282 ? 81.484 5.519 114.736 1.000 23.774 281 ASP BBB N 1
ATOM 4649 C CA . ASP B 1 282 ? 81.004 5.724 116.126 1.000 32.892 281 ASP BBB CA 1
ATOM 4650 C C . ASP B 1 282 ? 81.753 6.902 116.755 1.000 50.317 281 ASP BBB C 1
ATOM 4651 O O . ASP B 1 282 ? 81.124 7.648 117.527 1.000 34.717 281 ASP BBB O 1
ATOM 4656 N N . ALA B 1 283 ? 83.042 7.064 116.443 1.000 30.633 282 ALA BBB N 1
ATOM 4657 C CA . ALA B 1 283 ? 83.896 8.124 117.024 1.000 35.668 282 ALA BBB CA 1
ATOM 4658 C C . ALA B 1 283 ? 83.385 9.504 116.596 1.000 52.538 282 ALA BBB C 1
ATOM 4659 O O . ALA B 1 283 ? 83.492 10.426 117.413 1.000 32.462 282 ALA BBB O 1
ATOM 4661 N N . LEU B 1 284 ? 82.832 9.648 115.386 1.000 23.630 283 LEU BBB N 1
ATOM 4662 C CA . LEU B 1 284 ? 82.261 10.934 114.898 1.000 30.985 283 LEU BBB CA 1
ATOM 4663 C C . LEU B 1 284 ? 80.825 11.141 115.412 1.000 42.868 283 LEU BBB C 1
ATOM 4664 O O . LEU B 1 284 ? 80.414 12.310 115.479 1.000 42.798 283 LEU BBB O 1
ATOM 4669 N N . VAL B 1 285 ? 80.076 10.088 115.764 1.000 29.452 284 VAL BBB N 1
ATOM 4670 C CA . VAL B 1 285 ? 78.614 10.237 116.041 1.000 25.414 284 VAL BBB CA 1
ATOM 4671 C C . VAL B 1 285 ? 78.256 10.034 117.525 1.000 33.459 284 VAL BBB C 1
ATOM 4672 O O . VAL B 1 285 ? 77.215 10.576 117.919 1.000 30.760 284 VAL BBB O 1
ATOM 4676 N N . ASN B 1 286 ? 79.050 9.327 118.341 1.000 24.966 285 ASN BBB N 1
ATOM 4677 C CA . ASN B 1 286 ? 78.641 8.970 119.732 1.000 33.982 285 ASN BBB CA 1
ATOM 4678 C C . ASN B 1 286 ? 78.593 10.190 120.661 1.000 23.301 285 ASN BBB C 1
ATOM 4679 O O . ASN B 1 286 ? 78.078 10.052 121.766 1.000 28.878 285 ASN BBB O 1
ATOM 4684 N N . PRO B 1 287 ? 79.114 11.393 120.303 1.000 26.884 286 PRO BBB N 1
ATOM 4685 C CA . PRO B 1 287 ? 78.883 12.587 121.131 1.000 38.975 286 PRO BBB CA 1
ATOM 4686 C C . PRO B 1 287 ? 77.400 12.974 121.266 1.000 78.167 286 PRO BBB C 1
ATOM 4687 O O . PRO B 1 287 ? 77.057 13.674 122.199 1.000 32.349 286 PRO BBB O 1
ATOM 4691 N N . ILE B 1 288 ? 76.554 12.520 120.336 1.000 38.880 287 ILE BBB N 1
ATOM 4692 C CA . ILE B 1 288 ? 75.073 12.668 120.419 1.000 29.306 287 ILE BBB CA 1
ATOM 4693 C C . ILE B 1 288 ? 74.592 12.111 121.768 1.000 32.457 287 ILE BBB C 1
ATOM 4694 O O . ILE B 1 288 ? 73.675 12.742 122.335 1.000 39.040 287 ILE BBB O 1
ATOM 4699 N N . TYR B 1 289 ? 75.185 11.021 122.291 1.000 42.491 288 TYR BBB N 1
ATOM 4700 C CA . TYR B 1 289 ? 74.750 10.393 123.573 1.000 24.939 288 TYR BBB CA 1
ATOM 4701 C C . TYR B 1 289 ? 74.826 11.421 124.718 1.000 40.996 288 TYR BBB C 1
ATOM 4702 O O . TYR B 1 289 ? 73.940 11.370 125.609 1.000 47.479 288 TYR BBB O 1
ATOM 4711 N N . GLU B 1 290 ? 75.801 12.340 124.680 1.000 41.395 289 GLU BBB N 1
ATOM 4712 C CA . GLU B 1 290 ? 76.040 13.361 125.743 1.000 47.199 289 GLU BBB CA 1
ATOM 4713 C C . GLU B 1 290 ? 75.040 14.511 125.592 1.000 117.789 289 GLU BBB C 1
ATOM 4714 O O . GLU B 1 290 ? 74.408 14.862 126.607 1.000 34.613 289 GLU BBB O 1
ATOM 4720 N N . THR B 1 291 ? 74.917 15.071 124.382 1.000 53.728 290 THR BBB N 1
ATOM 4721 C CA . THR B 1 291 ? 74.051 16.238 124.068 1.000 44.538 290 THR BBB CA 1
ATOM 4722 C C . THR B 1 291 ? 72.578 15.888 124.316 1.000 77.624 290 THR BBB C 1
ATOM 4723 O O . THR B 1 291 ? 71.850 16.766 124.800 1.000 59.085 290 THR BBB O 1
ATOM 4727 N N . TRP B 1 292 ? 72.156 14.665 123.983 1.000 56.021 291 TRP BBB N 1
ATOM 4728 C CA . TRP B 1 292 ? 70.756 14.201 124.168 1.000 46.933 291 TRP BBB CA 1
ATOM 4729 C C . TRP B 1 292 ? 70.470 13.996 125.658 1.000 166.972 291 TRP BBB C 1
ATOM 4730 O O . TRP B 1 292 ? 69.453 14.519 126.117 1.000 45.135 291 TRP BBB O 1
ATOM 4741 N N . VAL B 1 293 ? 71.321 13.262 126.385 1.000 40.862 292 VAL BBB N 1
ATOM 4742 C CA . VAL B 1 293 ? 71.172 13.094 127.863 1.000 64.189 292 VAL BBB CA 1
ATOM 4743 C C . VAL B 1 293 ? 71.131 14.504 128.476 1.000 38.017 292 VAL BBB C 1
ATOM 4744 O O . VAL B 1 293 ? 70.270 14.730 129.352 1.000 62.881 292 VAL BBB O 1
ATOM 4748 N N . ALA B 1 294 ? 71.970 15.427 127.985 1.000 45.732 293 ALA BBB N 1
ATOM 4749 C CA . ALA B 1 294 ? 71.987 16.863 128.365 1.000 55.198 293 ALA BBB CA 1
ATOM 4750 C C . ALA B 1 294 ? 70.609 17.498 128.130 1.000 60.823 293 ALA BBB C 1
ATOM 4751 O O . ALA B 1 294 ? 70.160 18.256 129.013 1.000 98.329 293 ALA BBB O 1
ATOM 4753 N N . GLU B 1 295 ? 69.961 17.220 126.994 1.000 57.265 294 GLU BBB N 1
ATOM 4754 C CA . GLU B 1 295 ? 68.624 17.795 126.670 1.000 29.623 294 GLU BBB CA 1
ATOM 4755 C C . GLU B 1 295 ? 67.555 17.111 127.534 1.000 32.970 294 GLU BBB C 1
ATOM 4756 O O . GLU B 1 295 ? 66.822 17.845 128.234 1.000 57.604 294 GLU BBB O 1
ATOM 4762 N N . MET B 1 296 ? 67.482 15.777 127.530 1.000 27.385 295 MET BBB N 1
ATOM 4763 C CA . MET B 1 296 ? 66.501 14.985 128.330 1.000 25.419 295 MET BBB CA 1
ATOM 4764 C C . MET B 1 296 ? 66.526 15.429 129.799 1.000 200.000 295 MET BBB C 1
ATOM 4765 O O . MET B 1 296 ? 65.434 15.530 130.401 1.000 49.373 295 MET BBB O 1
ATOM 4770 N N . ASN B 1 297 ? 67.726 15.649 130.347 1.000 40.148 296 ASN BBB N 1
ATOM 4771 C CA . ASN B 1 297 ? 67.980 16.180 131.713 1.000 66.571 296 ASN BBB CA 1
ATOM 4772 C C . ASN B 1 297 ? 67.278 17.534 131.872 1.000 52.468 296 ASN BBB C 1
ATOM 4773 O O . ASN B 1 297 ? 66.538 17.685 132.867 1.000 43.824 296 ASN BBB O 1
ATOM 4778 N N . ASP B 1 298 ? 67.477 18.448 130.910 1.000 121.557 297 ASP BBB N 1
ATOM 4779 C CA . ASP B 1 298 ? 66.925 19.833 130.890 1.000 42.010 297 ASP BBB CA 1
ATOM 4780 C C . ASP B 1 298 ? 65.473 19.822 130.378 1.000 81.484 297 ASP BBB C 1
ATOM 4781 O O . ASP B 1 298 ? 65.028 20.841 129.825 1.000 57.321 297 ASP BBB O 1
ATOM 4786 N N . LYS B 1 299 ? 64.769 18.696 130.514 1.000 54.622 298 LYS BBB N 1
ATOM 4787 C CA . LYS B 1 299 ? 63.297 18.598 130.342 1.000 74.688 298 LYS BBB CA 1
ATOM 4788 C C . LYS B 1 299 ? 62.710 17.727 131.464 1.000 51.586 298 LYS BBB C 1
ATOM 4789 O O . LYS B 1 299 ? 61.523 17.368 131.365 1.000 61.374 298 LYS BBB O 1
ATOM 4795 N N . GLY B 1 300 ? 63.506 17.402 132.492 1.000 63.539 299 GLY BBB N 1
ATOM 4796 C CA . GLY B 1 300 ? 63.065 16.662 133.692 1.000 36.106 299 GLY BBB CA 1
ATOM 4797 C C . GLY B 1 300 ? 63.026 15.159 133.477 1.000 61.077 299 GLY BBB C 1
ATOM 4798 O O . GLY B 1 300 ? 62.541 14.445 134.385 1.000 55.471 299 GLY BBB O 1
ATOM 4799 N N . ILE B 1 301 ? 63.517 14.693 132.324 1.000 82.447 300 ILE BBB N 1
ATOM 4800 C CA . ILE B 1 301 ? 63.553 13.252 131.936 1.000 200.000 300 ILE BBB CA 1
ATOM 4801 C C . ILE B 1 301 ? 64.962 12.723 132.226 1.000 49.260 300 ILE BBB C 1
ATOM 4802 O O . ILE B 1 301 ? 65.944 13.395 131.833 1.000 42.440 300 ILE BBB O 1
ATOM 4807 N N . ASP B 1 302 ? 65.060 11.576 132.908 1.000 45.679 301 ASP BBB N 1
ATOM 4808 C CA . ASP B 1 302 ? 66.357 10.925 133.226 1.000 48.192 301 ASP BBB CA 1
ATOM 4809 C C . ASP B 1 302 ? 66.884 10.225 131.959 1.000 36.660 301 ASP BBB C 1
ATOM 4810 O O . ASP B 1 302 ? 66.786 8.980 131.877 1.000 51.683 301 ASP BBB O 1
ATOM 4815 N N . GLY B 1 303 ? 67.449 11.009 131.029 1.000 30.482 302 GLY BBB N 1
ATOM 4816 C CA . GLY B 1 303 ? 68.006 10.526 129.749 1.000 87.942 302 GLY BBB CA 1
ATOM 4817 C C . GLY B 1 303 ? 68.854 9.283 129.943 1.000 34.780 302 GLY BBB C 1
ATOM 4818 O O . GLY B 1 303 ? 68.569 8.242 129.295 1.000 40.985 302 GLY BBB O 1
ATOM 4819 N N . GLN B 1 304 ? 69.820 9.349 130.867 1.000 40.668 303 GLN BBB N 1
ATOM 4820 C CA . GLN B 1 304 ? 70.809 8.261 131.098 1.000 35.035 303 GLN BBB CA 1
ATOM 4821 C C . GLN B 1 304 ? 70.076 6.992 131.539 1.000 49.804 303 GLN BBB C 1
ATOM 4822 O O . GLN B 1 304 ? 70.461 5.919 131.049 1.000 38.820 303 GLN BBB O 1
ATOM 4828 N N . ALA B 1 305 ? 69.039 7.115 132.383 1.000 43.546 304 ALA BBB N 1
ATOM 4829 C CA . ALA B 1 305 ? 68.227 5.985 132.898 1.000 37.059 304 ALA BBB CA 1
ATOM 4830 C C . ALA B 1 305 ? 67.395 5.327 131.785 1.000 46.672 304 ALA BBB C 1
ATOM 4831 O O . ALA B 1 305 ? 67.179 4.086 131.857 1.000 50.642 304 ALA BBB O 1
ATOM 4833 N N . LEU B 1 306 ? 66.920 6.100 130.805 1.000 54.888 305 LEU BBB N 1
ATOM 4834 C CA . LEU B 1 306 ? 66.219 5.535 129.620 1.000 68.216 305 LEU BBB CA 1
ATOM 4835 C C . LEU B 1 306 ? 67.190 4.583 128.896 1.000 26.244 305 LEU BBB C 1
ATOM 4836 O O . LEU B 1 306 ? 66.842 3.372 128.728 1.000 40.564 305 LEU BBB O 1
ATOM 4841 N N . ILE B 1 307 ? 68.404 5.064 128.614 1.000 42.839 306 ILE BBB N 1
ATOM 4842 C CA . ILE B 1 307 ? 69.471 4.298 127.894 1.000 32.944 306 ILE BBB CA 1
ATOM 4843 C C . ILE B 1 307 ? 69.681 2.953 128.601 1.000 35.233 306 ILE BBB C 1
ATOM 4844 O O . ILE B 1 307 ? 69.500 1.904 127.947 1.000 38.866 306 ILE BBB O 1
ATOM 4849 N N . ASP B 1 308 ? 69.981 2.971 129.902 1.000 48.827 307 ASP BBB N 1
ATOM 4850 C CA . ASP B 1 308 ? 70.348 1.754 130.677 1.000 40.590 307 ASP BBB CA 1
ATOM 4851 C C . ASP B 1 308 ? 69.181 0.757 130.645 1.000 38.718 307 ASP BBB C 1
ATOM 4852 O O . ASP B 1 308 ? 69.418 -0.444 130.361 1.000 40.786 307 ASP BBB O 1
ATOM 4857 N N . GLU B 1 309 ? 67.965 1.241 130.921 1.000 38.321 308 GLU BBB N 1
ATOM 4858 C CA . GLU B 1 309 ? 66.714 0.433 130.927 1.000 40.262 308 GLU BBB CA 1
ATOM 4859 C C . GLU B 1 309 ? 66.519 -0.224 129.548 1.000 29.575 308 GLU BBB C 1
ATOM 4860 O O . GLU B 1 309 ? 66.315 -1.462 129.494 1.000 53.986 308 GLU BBB O 1
ATOM 4866 N N . ALA B 1 310 ? 66.633 0.572 128.475 1.000 44.392 309 ALA BBB N 1
ATOM 4867 C CA . ALA B 1 310 ? 66.523 0.135 127.058 1.000 39.867 309 ALA BBB CA 1
ATOM 4868 C C . ALA B 1 310 ? 67.531 -0.997 126.771 1.000 38.112 309 ALA BBB C 1
ATOM 4869 O O . ALA B 1 310 ? 67.118 -2.072 126.256 1.000 37.755 309 ALA BBB O 1
ATOM 4871 N N . LYS B 1 311 ? 68.798 -0.787 127.138 1.000 49.425 310 LYS BBB N 1
ATOM 4872 C CA . LYS B 1 311 ? 69.874 -1.817 127.073 1.000 30.934 310 LYS BBB CA 1
ATOM 4873 C C . LYS B 1 311 ? 69.431 -3.066 127.848 1.000 38.482 310 LYS BBB C 1
ATOM 4874 O O . LYS B 1 311 ? 69.513 -4.186 127.279 1.000 46.446 310 LYS BBB O 1
ATOM 4880 N N . SER B 1 312 ? 68.941 -2.867 129.078 1.000 42.417 311 SER BBB N 1
ATOM 4881 C CA . SER B 1 312 ? 68.571 -3.936 130.045 1.000 53.548 311 SER BBB CA 1
ATOM 4882 C C . SER B 1 312 ? 67.396 -4.738 129.488 1.000 32.390 311 SER BBB C 1
ATOM 4883 O O . SER B 1 312 ? 67.492 -5.989 129.434 1.000 60.050 311 SER BBB O 1
ATOM 4886 N N . LEU B 1 313 ? 66.352 -4.039 129.036 1.000 48.056 312 LEU BBB N 1
ATOM 4887 C CA . LEU B 1 313 ? 65.136 -4.665 128.453 1.000 84.390 312 LEU BBB CA 1
ATOM 4888 C C . LEU B 1 313 ? 65.523 -5.448 127.197 1.000 24.446 312 LEU BBB C 1
ATOM 4889 O O . LEU B 1 313 ? 65.114 -6.623 127.073 1.000 38.223 312 LEU BBB O 1
ATOM 4894 N N . MET B 1 314 ? 66.356 -4.866 126.329 1.000 47.300 313 MET BBB N 1
ATOM 4895 C CA . MET B 1 314 ? 66.816 -5.544 125.084 1.000 30.685 313 MET BBB CA 1
ATOM 4896 C C . MET B 1 314 ? 67.603 -6.818 125.424 1.000 32.343 313 MET BBB C 1
ATOM 4897 O O . MET B 1 314 ? 67.426 -7.822 124.706 1.000 34.781 313 MET BBB O 1
ATOM 4902 N N . GLU B 1 315 ? 68.407 -6.817 126.494 1.000 57.425 314 GLU BBB N 1
ATOM 4903 C CA . GLU B 1 315 ? 69.110 -8.045 126.970 1.000 42.030 314 GLU BBB CA 1
ATOM 4904 C C . GLU B 1 315 ? 68.088 -9.048 127.533 1.000 42.842 314 GLU BBB C 1
ATOM 4905 O O . GLU B 1 315 ? 68.242 -10.260 127.279 1.000 46.182 314 GLU BBB O 1
ATOM 4911 N N . GLU B 1 316 ? 67.067 -8.557 128.243 1.000 34.326 315 GLU BBB N 1
ATOM 4912 C CA . GLU B 1 316 ? 65.952 -9.365 128.828 1.000 35.146 315 GLU BBB CA 1
ATOM 4913 C C . GLU B 1 316 ? 65.201 -10.157 127.736 1.000 67.164 315 GLU BBB C 1
ATOM 4914 O O . GLU B 1 316 ? 64.785 -11.291 128.041 1.000 52.734 315 GLU BBB O 1
ATOM 4920 N N . TYR B 1 317 ? 65.039 -9.610 126.517 1.000 52.997 316 TYR BBB N 1
ATOM 4921 C CA . TYR B 1 317 ? 64.233 -10.207 125.409 1.000 30.245 316 TYR BBB CA 1
ATOM 4922 C C . TYR B 1 317 ? 64.788 -11.587 125.034 1.000 44.600 316 TYR BBB C 1
ATOM 4923 O O . TYR B 1 317 ? 66.001 -11.818 125.195 1.000 69.042 316 TYR BBB O 1
ATOM 4932 N N . ASP B 1 318 ? 63.910 -12.463 124.524 1.000 32.141 317 ASP BBB N 1
ATOM 4933 C CA . ASP B 1 318 ? 64.201 -13.866 124.134 1.000 50.516 317 ASP BBB CA 1
ATOM 4934 C C . ASP B 1 318 ? 63.311 -14.211 122.936 1.000 45.303 317 ASP BBB C 1
ATOM 4935 O O . ASP B 1 318 ? 62.152 -13.807 122.896 1.000 49.479 317 ASP BBB O 1
ATOM 4940 N N . PRO B 1 319 ? 63.814 -14.929 121.901 1.000 41.083 318 PRO BBB N 1
ATOM 4941 C CA . PRO B 1 319 ? 62.982 -15.352 120.773 1.000 30.272 318 PRO BBB CA 1
ATOM 4942 C C . PRO B 1 319 ? 61.613 -15.958 121.128 1.000 78.287 318 PRO BBB C 1
ATOM 4943 O O . PRO B 1 319 ? 60.714 -15.859 120.318 1.000 60.509 318 PRO BBB O 1
ATOM 4947 N N . SER B 1 320 ? 61.480 -16.577 122.304 1.000 54.770 319 SER BBB N 1
ATOM 4948 C CA . SER B 1 320 ? 60.226 -17.235 122.760 1.000 86.512 319 SER BBB CA 1
ATOM 4949 C C . SER B 1 320 ? 59.126 -16.196 123.032 1.000 44.759 319 SER BBB C 1
ATOM 4950 O O . SER B 1 320 ? 57.953 -16.613 123.096 1.000 58.672 319 SER BBB O 1
ATOM 4953 N N . MET B 1 321 ? 59.472 -14.908 123.189 1.000 40.755 320 MET BBB N 1
ATOM 4954 C CA . MET B 1 321 ? 58.498 -13.801 123.406 1.000 48.998 320 MET BBB CA 1
ATOM 4955 C C . MET B 1 321 ? 57.865 -13.318 122.077 1.000 29.247 320 MET BBB C 1
ATOM 4956 O O . MET B 1 321 ? 57.013 -12.408 122.163 1.000 31.988 320 MET BBB O 1
ATOM 4961 N N . ASP B 1 322 ? 58.274 -13.827 120.904 1.000 58.329 321 ASP BBB N 1
ATOM 4962 C CA . ASP B 1 322 ? 57.708 -13.396 119.593 1.000 49.766 321 ASP BBB CA 1
ATOM 4963 C C . ASP B 1 322 ? 56.500 -14.287 119.277 1.000 31.040 321 ASP BBB C 1
ATOM 4964 O O . ASP B 1 322 ? 56.667 -15.264 118.528 1.000 35.320 321 ASP BBB O 1
ATOM 4969 N N . THR B 1 323 ? 55.341 -13.936 119.846 1.000 31.187 322 THR BBB N 1
ATOM 4970 C CA . THR B 1 323 ? 54.117 -14.778 119.943 1.000 42.072 322 THR BBB CA 1
ATOM 4971 C C . THR B 1 323 ? 53.029 -14.392 118.927 1.000 80.467 322 THR BBB C 1
ATOM 4972 O O . THR B 1 323 ? 52.259 -15.296 118.555 1.000 42.138 322 THR BBB O 1
ATOM 4976 N N . TYR B 1 324 ? 52.931 -13.118 118.526 1.000 47.470 323 TYR BBB N 1
ATOM 4977 C CA . TYR B 1 324 ? 51.777 -12.553 117.762 1.000 42.538 323 TYR BBB CA 1
ATOM 4978 C C . TYR B 1 324 ? 51.361 -13.454 116.594 1.000 53.326 323 TYR BBB C 1
ATOM 4979 O O . TYR B 1 324 ? 50.160 -13.760 116.469 1.000 64.005 323 TYR BBB O 1
ATOM 4988 N N . GLY B 1 325 ? 52.317 -13.828 115.742 1.000 35.519 324 GLY BBB N 1
ATOM 4989 C CA . GLY B 1 325 ? 52.073 -14.667 114.557 1.000 26.839 324 GLY BBB CA 1
ATOM 4990 C C . GLY B 1 325 ? 51.424 -15.989 114.924 1.000 62.367 324 GLY BBB C 1
ATOM 4991 O O . GLY B 1 325 ? 50.384 -16.331 114.334 1.000 45.901 324 GLY BBB O 1
ATOM 4992 N N . LYS B 1 326 ? 51.995 -16.707 115.891 1.000 38.195 325 LYS BBB N 1
ATOM 4993 C CA . LYS B 1 326 ? 51.505 -18.049 116.295 1.000 28.927 325 LYS BBB CA 1
ATOM 4994 C C . LYS B 1 326 ? 50.175 -17.872 117.041 1.000 67.234 325 LYS BBB C 1
ATOM 4995 O O . LYS B 1 326 ? 49.289 -18.732 116.860 1.000 51.198 325 LYS BBB O 1
ATOM 5001 N N . ALA B 1 327 ? 50.041 -16.767 117.789 1.000 34.744 326 ALA BBB N 1
ATOM 5002 C CA . ALA B 1 327 ? 48.820 -16.330 118.512 1.000 34.732 326 ALA BBB CA 1
ATOM 5003 C C . ALA B 1 327 ? 47.649 -16.146 117.533 1.000 77.766 326 ALA BBB C 1
ATOM 5004 O O . ALA B 1 327 ? 46.506 -16.432 117.935 1.000 72.343 326 ALA BBB O 1
ATOM 5006 N N . ALA B 1 328 ? 47.910 -15.684 116.302 1.000 60.344 327 ALA BBB N 1
ATOM 5007 C CA . ALA B 1 328 ? 46.948 -15.732 115.173 1.000 51.770 327 ALA BBB CA 1
ATOM 5008 C C . ALA B 1 328 ? 46.812 -17.195 114.719 1.000 37.914 327 ALA BBB C 1
ATOM 5009 O O . ALA B 1 328 ? 47.707 -17.694 114.021 1.000 45.922 327 ALA BBB O 1
ATOM 5011 N N . ALA B 1 329 ? 45.766 -17.879 115.196 1.000 113.524 328 ALA BBB N 1
ATOM 5012 C CA . ALA B 1 329 ? 45.478 -19.311 114.943 1.000 43.509 328 ALA BBB CA 1
ATOM 5013 C C . ALA B 1 329 ? 44.226 -19.726 115.728 1.000 138.421 328 ALA BBB C 1
ATOM 5014 O O . ALA B 1 329 ? 43.888 -19.143 116.764 1.000 52.111 328 ALA BBB O 1
#

Nearest PDB structures (foldseek):
  7nr2-assembly2_BBB  TM=1.000E+00  e=1.100E-65  Sagittula stellata E-37
  4p56-assembly3_C  TM=9.325E-01  e=1.186E-28  Bordetella bronchiseptica RB50
  2pfy-assembly4_D  TM=8.888E-01  e=3.971E-21  Bordetella pertussis Tohama I
  2pfz-assembly1_A  TM=9.054E-01  e=8.133E-19  Bordetella pertussis Tohama I
  6wgm-assembly1_A  TM=8.448E-01  e=1.034E-17  uncultured bacterium

=== Feature glossary ===
Key to the feature types in this record:

— What the protein is —

Primary structure: the covalent order of the twenty standard amino acids along the backbone. Two proteins with the same sequence will (almost always) fold to the same structure; two with 30% identity often share a fold but not the details.

Database cross-references. InterPro integrates a dozen domain/family signature databases into unified entries with residue-range hits. GO terms attach function/process/location labels with evidence codes. CATH codes position the fold in a four-level structural taxonomy. Organism is the NCBI-taxonomy species name.

— Where its atoms are —

The mmCIF block holds the 3D Cartesian coordinates of each backbone atom (N, Cα, C, O) in ångströms. mmCIF is the PDB's canonical archive format — a tagged-loop text representation of the atomic model.

Six rendered views show the 3D structure from the faces of a cube — i.e. along ±x, ±y, ±z. Rendering representation is drawn randomly per protein from cartoon (secondary-structure ribbons), sticks (backbone bonds), or molecular surface; coloring is either N→C rainbow (blue at the N-terminus through red at the C-terminus) or one color per chain.

— Local backbone conformation —

DSSP 8-state secondary structure assigns each residue one of H (α-helix), G (3₁₀-helix), I (π-helix), E (extended β-strand), B (isolated β-bridge), T (hydrogen-bonded turn), S (bend), or '-' (coil). The assignment is computed from backbone hydrogen-bond geometry via the Kabsch–Sander algorithm.

P-SEA three-state annotation labels each residue as helix, strand, or coil based purely on the geometry of the Cα trace. It serves as a fallback when the full backbone (and thus DSSP) is unavailable.

The φ/ψ torsion pair specifies the backbone conformation at each residue. φ rotates about the N–Cα bond, ψ about the Cα–C bond. Steric clashes forbid most of the (φ, ψ) plane — the allowed regions (α-helix basin, β-sheet basin, left-handed helix) are the Ramachandran-allowed regions.

— Global shape and packing —

The geometric summary reports three shape descriptors. Rg (radius of gyration) measures how spread out the Cα atoms are about their centre of mass; compact globular proteins have small Rg, elongated or unfolded ones large. Cα contacts (<8 Å, |i−j|>4) count long-range residue pairs in spatial proximity — high for tightly packed folds, near zero for rods or random coil. The bounding-box extents give the protein's footprint along x, y, z in Å.

Accessible surface area quantifies burial. A residue with SASA near zero is packed into the hydrophobic core; one with SASA >100 Å² sits on the surface. Computed here via the Shrake–Rupley numerical algorithm with a 1.4 Å probe.

Plot images: a contact map (which residues are close in 3D, as an N×N binary image), a Ramachandran scatter (backbone torsion angles, revealing secondary-structure composition at a glance), and — for AlphaFold structures — a PAE heatmap (pairwise prediction confidence).

— Structural neighborhood —

The Foldseek 3Di string encodes local tertiary geometry as a 20-letter alphabet — one character per residue — derived from the relative positions of nearby Cα atoms. Unlike the amino-acid sequence, 3Di is a direct function of the 3D structure, so two proteins with the same fold have similar 3Di strings even at low sequence identity.

Nearest PDB neighbors are the top structural matches found by Foldseek when searching this structure against the entire Protein Data Bank. Each hit reports a TM-score (0 to 1; >0.5 almost always implies the same fold) and an E-value. These are *structural* homologs — they may share no detectable sequence similarity.

— Confidence and disorder —

For AlphaFold models, the B-factor field carries pLDDT — the model's own estimate of local accuracy on a 0–100 scale. Regions with pLDDT<50 should be treated as essentially unmodeled; they often correspond to intrinsically disordered segments.

B-factor (Debye–Waller factor) reflects atomic displacement in the crystal lattice. It is an experimental observable (units Å²), not a prediction; low values mean the atom is pinned down, high values mean it moves or is heterogeneous across the crystal.

Predicted aligned error is AlphaFold's pairwise confidence. Unlike pLDDT (per-residue), PAE is per-residue-pair and captures whether two parts of the structure are correctly placed relative to each other. Units are ångströms of expected positional error.